Protein AF-A0A365N7U9-F1 (afdb_monomer_lite)

Secondary structure (DSSP, 8-state):
--EEEEE--GGGHHHHHHHHHHHH-S-HHHHHH-TT-S-S-TTHHHHHHHHHHHH-TTEEEEEEEETT-S-HHHHEEEEEEEEEESSPPPHHHH-PPP--STTS-HHHHIIIIIHHHHHHHHHHTT--EEEEEEEEE-GGGTTSSHHHHHHHHHHHHHHHHT--EEEEPPTTTHHHHGGGT-EEEEEEEE--GGGTS-S-EEEEEEEE-TT-----TTHHHHHHHHHHTSS---------PPPPPPP---BTTTTB----------------------------------------------PPPPEES-TTS-EEPP----------PPP------------------------PPPPPPPPP-------------HHHHHHHHHHHHHHHHT-SEEE-TTS--S---HHHHGGGGG--------TT-----PPP-EEEE--S---SS--GGGTT-TTEEEEE--SS--S---GGGGG-TT--EEE--SS--S---GGGGGGGSTT----EEE---

Structure (mmCIF, N/CA/C/O backbone):
data_AF-A0A365N7U9-F1
#
_entry.id   AF-A0A365N7U9-F1
#
loop_
_atom_site.group_PDB
_atom_site.id
_atom_site.type_symbol
_atom_site.label_atom_id
_atom_site.label_alt_id
_atom_site.label_comp_id
_atom_site.label_asym_id
_atom_site.label_entity_id
_atom_site.label_seq_id
_atom_site.pdbx_PDB_ins_code
_atom_site.Cartn_x
_atom_site.Cartn_y
_atom_site.Cartn_z
_atom_site.occupancy
_atom_site.B_iso_or_equiv
_atom_site.auth_seq_id
_atom_site.auth_comp_id
_atom_site.auth_asym_id
_atom_site.auth_atom_id
_atom_site.pdbx_PDB_model_num
ATOM 1 N N . MET A 1 1 ? -5.888 -4.315 36.921 1.00 62.84 1 MET A N 1
ATOM 2 C CA . MET A 1 1 ? -4.870 -3.804 35.975 1.00 62.84 1 MET A CA 1
ATOM 3 C C . MET A 1 1 ? -4.973 -2.288 35.955 1.00 62.84 1 MET A C 1
ATOM 5 O O . MET A 1 1 ? -6.101 -1.811 35.970 1.00 62.84 1 MET A O 1
ATOM 9 N N . PRO A 1 2 ? -3.851 -1.559 35.896 1.00 85.69 2 PRO A N 1
ATOM 10 C CA . PRO A 1 2 ? -3.797 -0.090 35.976 1.00 85.69 2 PRO A CA 1
ATOM 11 C C . PRO A 1 2 ? -4.226 0.639 34.691 1.00 85.69 2 PRO A C 1
ATOM 13 O O . PRO A 1 2 ? -4.008 1.836 34.539 1.00 85.69 2 PRO A O 1
ATOM 16 N N . LEU A 1 3 ? -4.815 -0.073 33.727 1.00 94.38 3 LEU A N 1
ATOM 17 C CA . LEU A 1 3 ? -5.149 0.496 32.426 1.00 94.38 3 LEU A CA 1
ATOM 18 C C . LEU A 1 3 ? -6.578 1.030 32.421 1.00 94.38 3 LEU A C 1
ATOM 20 O O . LEU A 1 3 ? -7.517 0.277 32.686 1.00 94.38 3 LEU A O 1
ATOM 24 N N . LYS A 1 4 ? -6.746 2.306 32.067 1.00 94.38 4 LYS A N 1
ATOM 25 C CA . LYS A 1 4 ? -8.056 2.956 31.916 1.00 94.38 4 LYS A CA 1
ATOM 26 C C . LYS A 1 4 ? -8.214 3.497 30.500 1.00 94.38 4 LYS A C 1
ATOM 28 O O . LYS A 1 4 ? -7.313 4.158 29.991 1.00 94.38 4 LYS A O 1
ATOM 33 N N . VAL A 1 5 ? -9.363 3.228 29.881 1.00 95.88 5 VAL A N 1
ATOM 34 C CA . VAL A 1 5 ? -9.762 3.863 28.616 1.00 95.88 5 VAL A CA 1
ATOM 35 C C . VAL A 1 5 ? -10.412 5.200 28.940 1.00 95.88 5 VAL A C 1
ATOM 37 O O . VAL A 1 5 ? -11.288 5.257 29.800 1.00 95.88 5 VAL A O 1
ATOM 40 N N . LEU A 1 6 ? -10.000 6.255 28.248 1.00 95.94 6 LEU A N 1
ATOM 41 C CA . LEU A 1 6 ? -10.576 7.592 28.352 1.00 95.94 6 LEU A CA 1
ATOM 42 C C . LEU A 1 6 ? -10.805 8.167 26.945 1.00 95.94 6 LEU A C 1
ATOM 44 O O . LEU A 1 6 ? -10.080 7.797 26.015 1.00 95.94 6 LEU A O 1
ATOM 48 N N . PRO A 1 7 ? -11.767 9.088 26.758 1.00 95.94 7 PRO A N 1
ATOM 49 C CA . PRO A 1 7 ? -11.781 9.925 25.565 1.00 95.94 7 PRO A CA 1
ATOM 50 C C . PRO A 1 7 ? -10.481 10.741 25.503 1.00 95.94 7 PRO A C 1
ATOM 52 O O . PRO A 1 7 ? -9.960 11.174 26.534 1.00 95.94 7 PRO A O 1
ATOM 55 N N . ALA A 1 8 ? -9.955 10.937 24.296 1.00 95.56 8 ALA A N 1
ATOM 56 C CA . ALA A 1 8 ? -8.781 11.773 24.068 1.00 95.56 8 ALA A CA 1
ATOM 57 C C . ALA A 1 8 ? -9.176 13.130 23.466 1.00 95.56 8 ALA A C 1
ATOM 59 O O . ALA A 1 8 ? -10.144 13.246 22.707 1.00 95.56 8 ALA A O 1
ATOM 60 N N . THR A 1 9 ? -8.420 14.160 23.824 1.00 94.50 9 THR A N 1
ATOM 61 C CA . THR A 1 9 ? -8.640 15.567 23.470 1.00 94.50 9 THR A CA 1
ATOM 62 C C . THR A 1 9 ? -7.535 16.078 22.549 1.00 94.50 9 THR A C 1
ATOM 64 O O . THR A 1 9 ? -6.542 15.400 22.302 1.00 94.50 9 THR A O 1
ATOM 67 N N . GLU A 1 10 ? -7.678 17.298 22.028 1.00 94.00 10 GLU A N 1
ATOM 68 C CA . GLU A 1 10 ? -6.654 17.910 21.164 1.00 94.00 10 GLU A CA 1
ATOM 69 C C . GLU A 1 10 ? -5.300 18.078 21.875 1.00 94.00 10 GLU A C 1
ATOM 71 O O . GLU A 1 10 ? -4.256 17.961 21.241 1.00 94.00 10 GLU A O 1
ATOM 76 N N . THR A 1 11 ? -5.303 18.253 23.201 1.00 92.88 11 THR A N 1
ATOM 77 C CA . THR A 1 11 ? -4.089 18.298 24.036 1.00 92.88 11 THR A CA 1
ATOM 78 C C . THR A 1 11 ? -3.294 16.989 24.016 1.00 92.88 11 THR A C 1
ATOM 80 O O . THR A 1 11 ? -2.074 17.017 24.154 1.00 92.88 11 THR A O 1
ATOM 83 N N . ASP A 1 12 ? -3.945 15.844 23.783 1.00 94.31 12 ASP A N 1
ATOM 84 C CA . ASP A 1 12 ? -3.272 14.543 23.682 1.00 94.31 12 ASP A CA 1
ATOM 85 C C . ASP A 1 12 ? -2.528 14.359 22.347 1.00 94.31 12 ASP A C 1
ATOM 87 O O . ASP A 1 12 ? -1.744 13.418 22.210 1.00 94.31 12 ASP A O 1
ATOM 91 N N . ALA A 1 13 ? -2.745 15.232 21.353 1.00 93.06 13 ALA A N 1
ATOM 92 C CA . ALA A 1 13 ? -2.222 15.056 19.998 1.00 93.06 13 ALA A CA 1
ATOM 93 C C . ALA A 1 13 ? -0.684 14.995 19.949 1.00 93.06 13 ALA A C 1
ATOM 95 O O . ALA A 1 13 ? -0.134 14.164 19.227 1.00 93.06 13 ALA A O 1
ATOM 96 N N . HIS A 1 14 ? 0.023 15.794 20.758 1.00 91.75 14 HIS A N 1
ATOM 97 C CA . HIS A 1 14 ? 1.488 15.731 20.849 1.00 91.75 14 HIS A CA 1
ATOM 98 C C . HIS A 1 14 ? 1.975 14.353 21.320 1.00 91.75 14 HIS A C 1
ATOM 100 O O . HIS A 1 14 ? 2.850 13.750 20.696 1.00 91.75 14 HIS A O 1
ATOM 106 N N . ARG A 1 15 ? 1.367 13.810 22.385 1.00 93.19 15 ARG A N 1
ATOM 107 C CA . ARG A 1 15 ? 1.713 12.484 22.916 1.00 93.19 15 ARG A CA 1
ATOM 108 C C . ARG A 1 15 ? 1.260 11.362 21.977 1.00 93.19 15 ARG A C 1
ATOM 110 O O . ARG A 1 15 ? 1.969 10.366 21.845 1.00 93.19 15 ARG A O 1
ATOM 117 N N . ALA A 1 16 ? 0.146 11.534 21.264 1.00 93.38 16 ALA A N 1
ATOM 118 C CA . ALA A 1 16 ? -0.288 10.608 20.222 1.00 93.38 16 ALA A CA 1
ATOM 119 C C . ALA A 1 16 ? 0.753 10.516 19.096 1.00 93.38 16 ALA A C 1
ATOM 121 O O . ALA A 1 16 ? 1.175 9.413 18.764 1.00 93.38 16 ALA A O 1
ATOM 122 N N . VAL A 1 17 ? 1.239 11.648 18.575 1.00 90.62 17 VAL A N 1
ATOM 123 C CA . VAL A 1 17 ? 2.266 11.683 17.515 1.00 90.62 17 VAL A CA 1
ATOM 124 C C . VAL A 1 17 ? 3.624 11.161 18.004 1.00 90.62 17 VAL A C 1
ATOM 126 O O . VAL A 1 17 ? 4.322 10.478 17.251 1.00 90.62 17 VAL A O 1
ATOM 129 N N . ALA A 1 18 ? 3.985 11.391 19.270 1.00 90.00 18 ALA A N 1
ATOM 130 C CA . ALA A 1 18 ? 5.175 10.782 19.869 1.00 90.00 18 ALA A CA 1
ATOM 131 C C . ALA A 1 18 ? 5.085 9.242 19.875 1.00 90.00 18 ALA A C 1
ATOM 133 O O . ALA A 1 18 ? 6.011 8.568 19.420 1.00 90.00 18 ALA A O 1
ATOM 134 N N . ILE A 1 19 ? 3.943 8.679 20.294 1.00 92.19 19 ILE A N 1
ATOM 135 C CA . ILE A 1 19 ? 3.703 7.229 20.233 1.00 92.19 19 ILE A CA 1
ATOM 136 C C . ILE A 1 19 ? 3.635 6.742 18.777 1.00 92.19 19 ILE A C 1
ATOM 138 O O . ILE A 1 19 ? 4.214 5.702 18.483 1.00 92.19 19 ILE A O 1
ATOM 142 N N . GLU A 1 20 ? 2.976 7.471 17.863 1.00 89.94 20 GLU A N 1
ATOM 143 C CA . GLU A 1 20 ? 2.901 7.149 16.423 1.00 89.94 20 GLU A CA 1
ATOM 144 C C . GLU A 1 20 ? 4.315 6.947 15.850 1.00 89.94 20 GLU A C 1
ATOM 146 O O . GLU A 1 20 ? 4.600 5.935 15.207 1.00 89.94 20 GLU A O 1
ATOM 151 N N . THR A 1 21 ? 5.220 7.881 16.154 1.00 85.81 21 THR A N 1
ATOM 152 C CA . THR A 1 21 ? 6.605 7.892 15.665 1.00 85.81 21 THR A CA 1
ATOM 153 C C . THR A 1 21 ? 7.398 6.679 16.157 1.00 85.81 21 THR A C 1
ATOM 155 O O . THR A 1 21 ? 8.069 6.020 15.364 1.00 85.81 21 THR A O 1
ATOM 158 N N . VAL A 1 22 ? 7.294 6.335 17.446 1.00 88.06 22 VAL A N 1
ATOM 159 C CA . VAL A 1 22 ? 8.024 5.195 18.033 1.00 88.06 22 VAL A CA 1
ATOM 160 C C . VAL A 1 22 ? 7.383 3.849 17.664 1.00 88.06 22 VAL A C 1
ATOM 162 O O . VAL A 1 22 ? 8.0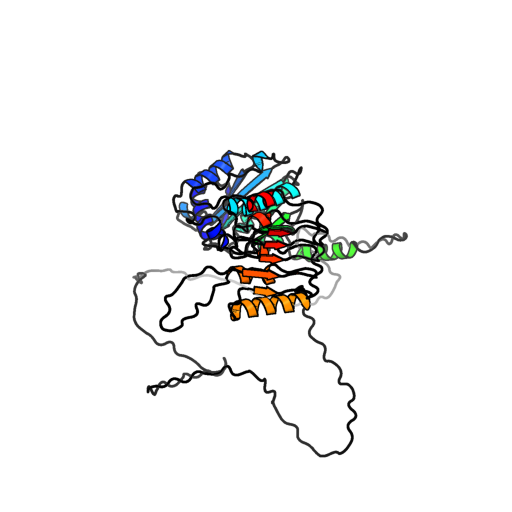93 2.864 17.475 1.00 88.06 22 VAL A O 1
ATOM 165 N N . ALA A 1 23 ? 6.054 3.787 17.535 1.00 86.06 23 ALA A N 1
ATOM 166 C CA . ALA A 1 23 ? 5.326 2.558 17.221 1.00 86.06 23 ALA A CA 1
ATOM 167 C C . ALA A 1 23 ? 5.467 2.126 15.753 1.00 86.06 23 ALA A C 1
ATOM 169 O O . ALA A 1 23 ? 5.515 0.924 15.490 1.00 86.06 23 ALA A O 1
ATOM 170 N N . TYR A 1 24 ? 5.537 3.073 14.810 1.00 80.56 24 TYR A N 1
ATOM 171 C CA . TYR A 1 24 ? 5.728 2.761 13.388 1.00 80.56 24 TYR A CA 1
ATOM 172 C C . TYR A 1 24 ? 7.197 2.794 12.943 1.00 80.56 24 TYR A C 1
ATOM 174 O O . TYR A 1 24 ? 7.557 2.031 12.047 1.00 80.56 24 TYR A O 1
ATOM 182 N N . GLY A 1 25 ? 8.044 3.594 13.604 1.00 70.50 25 GLY A N 1
ATOM 183 C CA . GLY A 1 25 ? 9.503 3.560 13.471 1.00 70.50 25 GLY A CA 1
ATOM 184 C C . GLY A 1 25 ? 10.050 3.791 12.050 1.00 70.50 25 GLY A C 1
ATOM 185 O O . GLY A 1 25 ? 9.318 4.177 11.133 1.00 70.50 25 GLY A O 1
ATOM 186 N N . PRO A 1 26 ? 11.357 3.556 11.834 1.00 74.00 26 PRO A N 1
ATOM 187 C CA . PRO A 1 26 ? 11.919 3.499 10.493 1.00 74.00 26 PRO A CA 1
ATOM 188 C C . PRO A 1 26 ? 11.414 2.234 9.785 1.00 74.00 26 PRO A C 1
ATOM 190 O O . PRO A 1 26 ? 11.695 1.111 10.206 1.00 74.00 26 PRO A O 1
ATOM 193 N N . SER A 1 27 ? 10.686 2.414 8.685 1.00 81.69 27 SER A N 1
ATOM 194 C CA . SER A 1 27 ? 10.253 1.326 7.803 1.00 81.69 27 SER A CA 1
ATOM 195 C C . SER A 1 27 ? 10.656 1.628 6.356 1.00 81.69 27 SER A C 1
ATOM 197 O O . SER A 1 27 ? 10.670 2.801 5.980 1.00 81.69 27 SER A O 1
ATOM 199 N N . PRO A 1 28 ? 10.947 0.613 5.515 1.00 83.75 28 PRO A N 1
ATOM 200 C CA . PRO A 1 28 ? 11.295 0.836 4.106 1.00 83.75 28 PRO A CA 1
ATOM 201 C C . PRO A 1 28 ? 10.212 1.604 3.336 1.00 83.75 28 PRO A C 1
ATOM 203 O O . PRO A 1 28 ? 10.518 2.443 2.499 1.00 83.75 28 PRO A O 1
ATOM 206 N N . VAL A 1 29 ? 8.942 1.366 3.679 1.00 85.94 29 VAL A N 1
ATOM 207 C CA . VAL A 1 29 ? 7.796 2.108 3.135 1.00 85.94 29 VAL A CA 1
ATOM 208 C C . VAL A 1 29 ? 7.794 3.550 3.640 1.00 85.94 29 VAL A C 1
ATOM 210 O O . VAL A 1 29 ? 7.707 4.478 2.846 1.00 85.94 29 VAL A O 1
ATOM 213 N N . GLY A 1 30 ? 7.962 3.765 4.950 1.00 84.50 30 GLY A N 1
ATOM 214 C CA . GLY A 1 30 ? 8.031 5.107 5.533 1.00 84.50 30 GLY A CA 1
ATOM 215 C C . GLY A 1 30 ? 9.171 5.963 4.974 1.00 84.50 30 GLY A C 1
ATOM 216 O O . GLY A 1 30 ? 8.988 7.167 4.831 1.00 84.50 30 GLY A O 1
ATOM 217 N N . ALA A 1 31 ? 10.302 5.353 4.606 1.00 85.94 31 ALA A N 1
ATOM 218 C CA . ALA A 1 31 ? 11.420 6.033 3.953 1.00 85.94 31 ALA A CA 1
ATOM 219 C C . ALA A 1 31 ? 11.100 6.484 2.515 1.00 85.94 31 ALA A C 1
ATOM 221 O O . ALA A 1 31 ? 11.589 7.524 2.092 1.00 85.94 31 ALA A O 1
ATOM 222 N N . VAL A 1 32 ? 10.254 5.754 1.778 1.00 87.50 32 VAL A N 1
ATOM 223 C CA . VAL A 1 32 ? 9.786 6.185 0.447 1.00 87.50 32 VAL A CA 1
ATOM 224 C C . VAL A 1 32 ? 8.689 7.241 0.541 1.00 87.50 32 VAL A C 1
ATOM 226 O O . VAL A 1 32 ? 8.710 8.212 -0.211 1.00 87.50 32 VAL A O 1
ATOM 229 N N . LEU A 1 33 ? 7.734 7.062 1.457 1.00 85.75 33 LEU A N 1
ATOM 230 C CA . LEU A 1 33 ? 6.630 8.004 1.656 1.00 85.75 33 LEU A CA 1
ATOM 231 C C . LEU A 1 33 ? 7.129 9.348 2.209 1.00 85.75 33 LEU A C 1
ATOM 233 O O . LEU A 1 33 ? 6.637 10.400 1.810 1.00 85.75 33 LEU A O 1
ATOM 237 N N . PHE A 1 34 ? 8.116 9.317 3.109 1.00 84.31 34 PHE A N 1
ATOM 238 C CA . PHE A 1 34 ? 8.644 10.483 3.821 1.00 84.31 34 PHE A CA 1
ATOM 239 C C . PHE A 1 34 ? 10.190 10.494 3.791 1.00 84.31 34 PHE A C 1
ATOM 241 O O . PHE A 1 34 ? 10.823 10.271 4.828 1.00 84.31 34 PHE A O 1
ATOM 248 N N . PRO A 1 35 ? 10.827 10.729 2.624 1.00 73.94 35 PRO A N 1
ATOM 249 C CA . PRO A 1 35 ? 12.280 10.589 2.442 1.00 73.94 35 PRO A CA 1
ATOM 250 C C . PRO A 1 35 ? 13.128 11.594 3.231 1.00 73.94 35 PRO A C 1
ATOM 252 O O . PRO A 1 35 ? 14.260 11.283 3.587 1.00 73.94 35 PRO A O 1
ATOM 255 N N . GLY A 1 36 ? 12.580 12.761 3.592 1.00 65.69 36 GLY A N 1
ATOM 256 C CA . GLY A 1 36 ? 13.223 13.678 4.549 1.00 65.69 36 GLY A CA 1
ATOM 257 C C . GLY A 1 36 ? 13.165 13.197 6.008 1.00 65.69 36 GLY A C 1
ATOM 258 O O . GLY A 1 36 ? 13.556 13.925 6.919 1.00 65.69 36 GLY A O 1
ATOM 259 N N . GLY A 1 37 ? 12.618 12.003 6.246 1.00 61.16 37 GLY A N 1
ATOM 260 C CA . GLY A 1 37 ? 12.066 11.600 7.528 1.00 61.16 37 GLY A CA 1
ATOM 261 C C . GLY A 1 37 ? 10.772 12.355 7.848 1.00 61.16 37 GLY A C 1
ATOM 262 O O . GLY A 1 37 ? 10.425 13.373 7.244 1.00 61.16 37 GLY A O 1
ATOM 263 N N . ARG A 1 38 ? 10.063 11.885 8.876 1.00 55.84 38 ARG A N 1
ATOM 264 C CA . ARG A 1 38 ? 9.066 12.709 9.570 1.00 55.84 38 ARG A CA 1
ATOM 265 C C . ARG A 1 38 ? 9.857 13.619 10.509 1.00 55.84 38 ARG A C 1
ATOM 267 O O . ARG A 1 38 ? 10.074 13.263 11.664 1.00 55.84 38 ARG A O 1
ATOM 274 N N . THR A 1 39 ? 10.409 14.703 9.955 1.00 46.12 39 THR A N 1
ATOM 275 C CA . THR A 1 39 ? 11.274 15.646 10.679 1.00 46.12 39 THR A CA 1
ATOM 276 C C . THR A 1 39 ? 10.607 16.091 11.976 1.00 46.12 39 THR A C 1
ATOM 278 O O . THR A 1 39 ? 9.393 16.279 12.036 1.00 46.12 39 THR A O 1
ATOM 281 N N . SER A 1 40 ? 11.399 16.268 13.036 1.00 43.09 40 SER A N 1
ATOM 282 C CA . SER A 1 40 ? 10.899 16.591 14.377 1.00 43.09 40 SER A CA 1
ATOM 283 C C . SER A 1 40 ? 10.410 18.039 14.532 1.00 43.09 40 SER A C 1
ATOM 285 O O . SER A 1 40 ? 10.386 18.562 15.645 1.00 43.09 40 SER A O 1
ATOM 287 N N . GLU A 1 41 ? 9.979 18.681 13.444 1.00 43.66 41 GLU A N 1
ATOM 288 C CA . GLU A 1 41 ? 9.047 19.801 13.520 1.00 43.66 41 GLU A CA 1
ATOM 289 C C . GLU A 1 41 ? 7.673 19.237 13.890 1.00 43.66 41 GLU A C 1
ATOM 291 O O . GLU A 1 41 ? 6.794 18.990 13.063 1.00 43.66 41 GLU A O 1
ATOM 296 N N . SER A 1 42 ? 7.517 19.019 15.195 1.00 47.53 42 SER A N 1
ATOM 297 C CA . SER A 1 42 ? 6.362 18.455 15.900 1.00 47.53 42 SER A CA 1
ATOM 298 C C . SER A 1 42 ? 5.056 19.256 15.755 1.00 47.53 42 SER A C 1
ATOM 300 O O . SER A 1 42 ? 4.080 18.973 16.448 1.00 47.53 42 SER A O 1
ATOM 302 N N . SER A 1 43 ? 5.022 20.235 14.850 1.00 56.31 43 SER A N 1
ATOM 303 C CA . SER A 1 43 ? 3.887 21.088 14.514 1.00 56.31 43 SER A CA 1
ATOM 304 C C . SER A 1 43 ? 2.993 20.469 13.435 1.00 56.31 43 SER A C 1
ATOM 306 O O . SER A 1 43 ? 1.799 20.310 13.671 1.00 56.31 43 SER A O 1
ATOM 308 N N . THR A 1 44 ? 3.539 20.078 12.277 1.00 72.44 44 THR A N 1
ATOM 309 C CA . THR A 1 44 ? 2.742 19.716 11.083 1.00 72.44 44 THR A CA 1
ATOM 310 C C . THR A 1 44 ? 1.810 18.535 11.336 1.00 72.44 44 THR A C 1
ATOM 312 O O . THR A 1 44 ? 0.593 18.684 11.277 1.00 72.44 44 THR A O 1
ATOM 315 N N . ARG A 1 45 ? 2.352 17.381 11.741 1.00 81.88 45 ARG A N 1
ATOM 316 C CA . ARG A 1 45 ? 1.546 16.175 11.980 1.00 81.88 45 ARG A CA 1
ATOM 317 C C . ARG A 1 45 ? 0.541 16.333 13.129 1.00 81.88 45 ARG A C 1
ATOM 319 O O . ARG A 1 45 ? -0.527 15.726 13.087 1.00 81.88 45 ARG A O 1
ATOM 326 N N . VAL A 1 46 ? 0.863 17.133 14.146 1.00 86.94 46 VAL A N 1
ATOM 327 C CA . VAL A 1 46 ? -0.062 17.445 15.250 1.00 86.94 46 VAL A CA 1
ATOM 328 C C . VAL A 1 46 ? -1.210 18.324 14.749 1.00 86.94 46 VAL A C 1
ATOM 330 O O . VAL A 1 46 ? -2.371 18.032 15.043 1.00 86.94 46 VAL A O 1
ATOM 333 N N . VAL A 1 47 ? -0.904 19.335 13.928 1.00 86.31 47 VAL A N 1
ATOM 334 C CA . VAL A 1 47 ? -1.898 20.167 13.238 1.00 86.31 47 VAL A CA 1
ATOM 335 C C . VAL A 1 47 ? -2.777 19.319 12.317 1.00 86.31 47 VAL A C 1
ATOM 337 O O . VAL A 1 47 ? -3.991 19.456 12.400 1.00 86.31 47 VAL A O 1
ATOM 340 N N . ASP A 1 48 ? -2.226 18.388 11.531 1.00 84.31 48 ASP A N 1
ATOM 341 C CA . ASP A 1 48 ? -3.010 17.483 10.672 1.00 84.31 48 ASP A CA 1
ATOM 342 C C . ASP A 1 48 ? -3.972 16.602 11.477 1.00 84.31 48 ASP A C 1
ATOM 344 O O . ASP A 1 48 ? -5.115 16.372 11.068 1.00 84.31 48 ASP A O 1
ATOM 348 N N . LEU A 1 49 ? -3.518 16.096 12.631 1.00 89.00 49 LEU A N 1
ATOM 349 C CA . LEU A 1 49 ? -4.333 15.282 13.530 1.00 89.00 49 LEU A CA 1
ATOM 350 C C . LEU A 1 49 ? -5.518 16.116 14.038 1.00 89.00 49 LEU A C 1
ATOM 352 O O . LEU A 1 49 ? -6.674 15.736 13.846 1.00 89.00 49 LEU A O 1
ATOM 356 N N . ILE A 1 50 ? -5.237 17.289 14.613 1.00 91.56 50 ILE A N 1
ATOM 357 C CA . ILE A 1 50 ? -6.245 18.220 15.142 1.00 91.56 50 ILE A CA 1
ATOM 358 C C . ILE A 1 50 ? -7.192 18.701 14.030 1.00 91.56 50 ILE A C 1
ATOM 360 O O . ILE A 1 50 ? -8.405 18.712 14.225 1.00 91.56 50 ILE A O 1
ATOM 364 N N . ALA A 1 51 ? -6.679 19.021 12.842 1.00 89.06 51 ALA A N 1
ATOM 365 C CA . ALA A 1 51 ? -7.481 19.407 11.684 1.00 89.06 51 ALA A CA 1
ATOM 366 C C . ALA A 1 51 ? -8.426 18.278 11.250 1.00 89.06 51 ALA A C 1
ATOM 368 O O . ALA A 1 51 ? -9.609 18.528 11.037 1.00 89.06 51 ALA A O 1
ATOM 369 N N . SER A 1 52 ? -7.950 17.029 11.213 1.00 87.94 52 SER A N 1
ATOM 370 C CA . SER A 1 52 ? -8.787 15.855 10.917 1.00 87.94 52 SER A CA 1
ATOM 371 C C . SER A 1 52 ? -9.900 15.663 11.956 1.00 87.94 52 SER A C 1
ATOM 373 O O . SER A 1 52 ? -11.024 15.314 11.603 1.00 87.94 52 SER A O 1
ATOM 375 N N . ARG A 1 53 ? -9.617 15.945 13.236 1.00 90.94 53 ARG A N 1
ATOM 376 C CA . ARG A 1 53 ? -10.612 15.932 14.321 1.00 90.94 53 ARG A CA 1
ATOM 377 C C . ARG A 1 53 ? -11.643 17.054 14.214 1.00 90.94 53 ARG A C 1
ATOM 379 O O . ARG A 1 53 ? -12.805 16.828 14.528 1.00 90.94 53 ARG A O 1
ATOM 386 N N . ARG A 1 54 ? -11.229 18.252 13.801 1.00 92.50 54 ARG A N 1
ATOM 387 C CA . ARG A 1 54 ? -12.120 19.411 13.636 1.00 92.50 54 ARG A CA 1
ATOM 388 C C . ARG A 1 54 ? -12.931 19.362 12.340 1.00 92.50 54 ARG A C 1
ATOM 390 O O . ARG A 1 54 ? -14.006 19.947 12.297 1.00 92.50 54 ARG A O 1
ATOM 397 N N . LYS A 1 55 ? -12.430 18.675 11.305 1.00 90.31 55 LYS A N 1
ATOM 398 C CA . LYS A 1 55 ? -13.085 18.542 9.995 1.00 90.31 55 LYS A CA 1
ATOM 399 C C . LYS A 1 55 ? -14.383 17.734 10.062 1.00 90.31 55 LYS A C 1
ATOM 401 O O . LYS A 1 55 ? -15.338 18.094 9.384 1.00 90.31 55 LYS A O 1
ATOM 406 N N . ASP A 1 56 ? -14.413 16.648 10.835 1.00 90.94 56 ASP A N 1
ATOM 407 C CA . ASP A 1 56 ? -15.563 15.740 10.885 1.00 90.94 56 ASP A CA 1
ATOM 408 C C . ASP A 1 56 ? -15.965 15.421 12.331 1.00 90.94 56 ASP A C 1
ATOM 410 O O . ASP A 1 56 ? -15.182 14.863 13.100 1.00 90.94 56 ASP A O 1
ATOM 414 N N . ALA A 1 57 ? -17.218 15.717 12.686 1.00 92.75 57 ALA A N 1
ATOM 415 C CA . ALA A 1 57 ? -17.797 15.397 13.991 1.00 92.75 57 ALA A CA 1
ATOM 416 C C . ALA A 1 57 ? -17.872 13.879 14.267 1.00 92.75 57 ALA A C 1
ATOM 418 O O . ALA A 1 57 ? -17.927 13.463 15.427 1.00 92.75 57 ALA A O 1
ATOM 419 N N . ALA A 1 58 ? -17.821 13.042 13.224 1.00 94.69 58 ALA A N 1
ATOM 420 C CA . ALA A 1 58 ? -17.683 11.594 13.351 1.00 94.69 58 ALA A CA 1
ATOM 421 C C . ALA A 1 58 ? -16.317 11.167 13.923 1.00 94.69 58 ALA A C 1
ATOM 423 O O . ALA A 1 58 ? -16.193 10.042 14.414 1.00 94.69 58 ALA A O 1
ATOM 424 N N . CYS A 1 59 ? -15.296 12.033 13.880 1.00 95.50 59 CYS A N 1
ATOM 425 C CA . CYS A 1 59 ? -13.949 11.740 14.362 1.00 95.50 59 CYS A CA 1
ATOM 426 C C . CYS A 1 59 ? -13.902 11.718 15.901 1.00 95.50 59 CYS A C 1
ATOM 428 O O . CYS A 1 59 ? -13.939 12.751 16.581 1.00 95.50 59 CYS A O 1
ATOM 430 N N . ARG A 1 60 ? -13.780 10.523 16.484 1.00 95.81 60 ARG A N 1
ATOM 431 C CA . ARG A 1 60 ? -13.671 10.302 17.932 1.00 95.81 60 ARG A CA 1
ATOM 432 C C . ARG A 1 60 ? -12.317 9.700 18.279 1.00 95.81 60 ARG A C 1
ATOM 434 O O . ARG A 1 60 ? -11.860 8.748 17.650 1.00 95.81 60 ARG A O 1
ATOM 441 N N . TRP A 1 61 ? -11.669 10.263 19.292 1.00 97.44 61 TRP A N 1
ATOM 442 C CA . TRP A 1 61 ? -10.380 9.779 19.775 1.00 97.44 61 TRP A CA 1
ATOM 443 C C . TRP A 1 61 ? -10.535 9.101 21.129 1.00 97.44 61 TRP A C 1
ATOM 445 O O . TRP A 1 61 ? -11.270 9.579 21.996 1.00 97.44 61 TRP A O 1
ATOM 455 N N . ALA A 1 62 ? -9.800 8.012 21.322 1.00 97.50 62 ALA A N 1
ATOM 456 C CA . ALA A 1 62 ? -9.718 7.304 22.590 1.00 97.50 62 ALA A CA 1
ATOM 457 C C . ALA A 1 62 ? -8.253 7.057 22.952 1.00 97.50 62 ALA A C 1
ATOM 459 O O . ALA A 1 62 ? -7.425 6.774 22.083 1.00 97.50 62 ALA A O 1
ATOM 460 N N . LYS A 1 63 ? -7.944 7.132 24.246 1.00 97.25 63 LYS A N 1
ATOM 461 C CA . LYS A 1 63 ? -6.629 6.826 24.808 1.00 97.25 63 LYS A CA 1
ATOM 462 C C . LYS A 1 63 ? -6.718 5.746 25.870 1.00 97.25 63 LYS A C 1
ATOM 464 O O . LYS A 1 63 ? -7.742 5.600 26.536 1.00 97.25 63 LYS A O 1
ATOM 469 N N . VAL A 1 64 ? -5.625 5.011 26.046 1.00 97.56 64 VAL A N 1
ATOM 470 C CA . VAL A 1 64 ? -5.393 4.218 27.257 1.00 97.56 64 VAL A CA 1
ATOM 471 C C . VAL A 1 64 ? -4.306 4.900 28.061 1.00 97.56 64 VAL A C 1
ATOM 473 O O . VAL A 1 64 ? -3.198 5.105 27.554 1.00 97.56 64 VAL A O 1
ATOM 476 N N . ILE A 1 65 ? -4.640 5.210 29.310 1.00 96.06 65 ILE A N 1
ATOM 477 C CA . ILE A 1 65 ? -3.667 5.623 30.314 1.00 96.06 65 ILE A CA 1
ATOM 478 C C . ILE A 1 65 ? -3.267 4.442 31.197 1.00 96.06 65 ILE A C 1
ATOM 480 O O . ILE A 1 65 ? -4.064 3.528 31.427 1.00 96.06 65 ILE A O 1
ATOM 484 N N . ASP A 1 66 ? -2.038 4.486 31.692 1.00 94.31 66 ASP A N 1
ATOM 485 C CA . ASP A 1 66 ? -1.479 3.576 32.684 1.00 94.31 66 ASP A CA 1
ATOM 486 C C . ASP A 1 66 ? -1.328 4.321 34.016 1.00 94.31 66 ASP A C 1
ATOM 488 O O . ASP A 1 66 ? -0.485 5.205 34.139 1.00 94.31 66 ASP A O 1
ATOM 492 N N . THR A 1 67 ? -2.170 4.007 35.004 1.00 92.75 67 THR A N 1
ATOM 493 C CA . THR A 1 67 ? -2.226 4.757 36.274 1.00 92.75 67 THR A CA 1
ATOM 494 C C . THR A 1 67 ? -1.013 4.560 37.174 1.00 92.75 67 THR A C 1
ATOM 496 O O . THR A 1 67 ? -0.871 5.297 38.142 1.00 92.75 67 THR A O 1
ATOM 499 N N . ASP A 1 68 ? -0.162 3.581 36.865 1.00 90.81 68 ASP A N 1
ATOM 500 C CA . ASP A 1 68 ? 1.061 3.297 37.622 1.00 90.81 68 ASP A CA 1
ATOM 501 C C . ASP A 1 68 ? 2.252 4.152 37.132 1.00 90.81 68 ASP A C 1
ATOM 503 O O . ASP A 1 68 ? 3.346 4.071 37.685 1.00 90.81 68 ASP A O 1
ATOM 507 N N . ILE A 1 69 ? 2.061 4.979 36.093 1.00 88.81 69 ILE A N 1
ATOM 508 C CA . ILE A 1 69 ? 3.054 5.955 35.632 1.00 88.81 69 ILE A CA 1
ATOM 509 C C . ILE A 1 69 ? 2.841 7.272 36.389 1.00 88.81 69 ILE A C 1
ATOM 511 O O . ILE A 1 69 ? 1.827 7.946 36.215 1.00 88.81 69 ILE A O 1
ATOM 515 N N . GLU A 1 70 ? 3.818 7.665 37.205 1.00 83.62 70 GLU A N 1
ATOM 516 C CA . GLU A 1 70 ? 3.746 8.876 38.041 1.00 83.62 70 GLU A CA 1
ATOM 517 C C . GLU A 1 70 ? 3.699 10.180 37.226 1.00 83.62 70 GLU A C 1
ATOM 519 O O . GLU A 1 70 ? 3.042 11.143 37.616 1.00 83.62 70 GLU A O 1
ATOM 524 N N . LYS A 1 71 ? 4.376 10.216 36.072 1.00 85.12 71 LYS A N 1
ATOM 525 C CA . LYS A 1 71 ? 4.394 11.376 35.172 1.00 85.12 71 LYS A CA 1
ATOM 526 C C . LYS A 1 71 ? 3.144 11.403 34.297 1.00 85.12 71 LYS A C 1
ATOM 528 O O . LYS A 1 71 ? 3.030 10.605 33.371 1.00 85.12 71 LYS A O 1
ATOM 533 N N . GLU A 1 72 ? 2.252 12.362 34.534 1.00 79.44 72 GLU A N 1
ATOM 534 C CA . GLU A 1 72 ? 0.996 12.531 33.782 1.00 79.44 72 GLU A CA 1
ATOM 535 C C . GLU A 1 72 ? 1.209 12.615 32.255 1.00 79.44 72 GLU A C 1
ATOM 537 O O . GLU A 1 72 ? 0.511 11.952 31.491 1.00 79.44 72 GLU A O 1
ATOM 542 N N . GLU A 1 73 ? 2.248 13.326 31.806 1.00 78.19 73 GLU A N 1
ATOM 543 C CA . GLU A 1 73 ? 2.642 13.429 30.388 1.00 78.19 73 GLU A CA 1
ATOM 544 C C . GLU A 1 73 ? 3.015 12.077 29.748 1.00 78.19 73 GLU A C 1
ATOM 546 O O . GLU A 1 73 ? 2.873 11.887 28.535 1.00 78.19 73 GLU A O 1
ATOM 551 N N . ASP A 1 74 ? 3.484 11.125 30.562 1.00 84.31 74 ASP A N 1
ATOM 552 C CA . ASP A 1 74 ? 3.850 9.779 30.133 1.00 84.31 74 ASP A CA 1
ATOM 553 C C . ASP A 1 74 ? 2.710 8.756 30.275 1.00 84.31 74 ASP A C 1
ATOM 555 O O . ASP A 1 74 ? 2.778 7.691 29.653 1.00 84.31 74 ASP A O 1
ATOM 559 N N . GLN A 1 75 ? 1.652 9.068 31.038 1.00 91.75 75 GLN A N 1
ATOM 560 C CA . GLN A 1 75 ? 0.570 8.128 31.359 1.00 91.75 75 GLN A CA 1
ATOM 561 C C . GLN A 1 75 ? -0.161 7.597 30.129 1.00 91.75 75 GLN A C 1
ATOM 563 O O . GLN A 1 75 ? -0.593 6.445 30.144 1.00 91.75 75 GLN A O 1
ATOM 568 N N . MET A 1 76 ? -0.320 8.390 29.062 1.00 95.38 76 MET A N 1
ATOM 569 C CA . MET A 1 76 ? -0.894 7.873 27.818 1.00 95.38 76 MET A CA 1
ATOM 570 C C . MET A 1 76 ? 0.101 6.930 27.135 1.00 95.38 76 MET A C 1
ATOM 572 O O . MET A 1 76 ? 1.166 7.353 26.681 1.00 95.38 76 MET A O 1
ATOM 576 N N . ILE A 1 77 ? -0.303 5.660 27.019 1.00 95.50 77 ILE A N 1
ATOM 577 C CA . ILE A 1 77 ? 0.496 4.565 26.443 1.00 95.50 77 ILE A CA 1
ATOM 578 C C . ILE A 1 77 ? -0.082 4.012 25.134 1.00 95.50 77 ILE A C 1
ATOM 580 O O . ILE A 1 77 ? 0.594 3.267 24.423 1.00 95.50 77 ILE A O 1
ATOM 584 N N . ALA A 1 78 ? -1.331 4.340 24.798 1.00 96.62 78 ALA A N 1
ATOM 585 C CA . ALA A 1 78 ? -1.944 3.985 23.522 1.00 96.62 78 ALA A CA 1
ATOM 586 C C . ALA A 1 78 ? -3.014 4.997 23.111 1.00 96.62 78 ALA A C 1
ATOM 588 O O . ALA A 1 78 ? -3.660 5.608 23.963 1.00 96.62 78 ALA A O 1
ATOM 589 N N . PHE A 1 79 ? -3.228 5.113 21.804 1.00 97.75 79 PHE A N 1
ATOM 590 C CA . PHE A 1 79 ? -4.176 6.035 21.188 1.00 97.75 79 PHE A CA 1
ATOM 591 C C . PHE A 1 79 ? -4.860 5.374 19.985 1.00 97.75 79 PHE A C 1
ATOM 593 O O . PHE A 1 79 ? -4.244 4.582 19.262 1.00 97.75 79 PHE A O 1
ATOM 600 N N . ALA A 1 80 ? -6.135 5.705 19.776 1.00 97.81 80 ALA A N 1
ATOM 601 C CA . ALA A 1 80 ? -6.912 5.312 18.610 1.00 97.81 80 ALA A CA 1
ATOM 602 C C . ALA A 1 80 ? -7.726 6.486 18.047 1.00 97.81 80 ALA A C 1
ATOM 604 O O . ALA A 1 80 ? -8.341 7.244 18.801 1.00 97.81 80 ALA A O 1
ATOM 605 N N . MET A 1 81 ? -7.781 6.572 16.716 1.00 96.62 81 MET A N 1
ATOM 606 C CA . MET A 1 81 ? -8.645 7.487 15.969 1.00 96.62 81 MET A CA 1
ATOM 607 C C . MET A 1 81 ? -9.705 6.684 15.216 1.00 96.62 81 MET A C 1
ATOM 609 O O . MET A 1 81 ? -9.382 5.926 14.297 1.00 96.62 81 MET A O 1
ATOM 613 N N . TRP A 1 82 ? -10.962 6.902 15.590 1.00 97.38 82 TRP A N 1
ATOM 614 C CA . TRP A 1 82 ? -12.136 6.314 14.962 1.00 97.38 82 TRP A CA 1
ATOM 615 C C . TRP A 1 82 ? -12.938 7.377 14.210 1.00 97.38 82 TRP A C 1
ATOM 617 O O . TRP A 1 82 ? -13.069 8.500 14.691 1.00 97.38 82 TRP A O 1
ATOM 627 N N . TYR A 1 83 ? -13.537 7.002 13.085 1.00 96.75 83 TYR A N 1
ATOM 628 C CA . TYR A 1 83 ? -14.647 7.722 12.464 1.00 96.75 83 TYR A CA 1
ATOM 629 C C . TYR A 1 83 ? -15.910 6.888 12.656 1.00 96.75 83 TYR A C 1
ATOM 631 O O . TYR A 1 83 ? -15.907 5.691 12.377 1.00 96.75 83 TYR A O 1
ATOM 639 N N . ILE A 1 84 ? -16.969 7.490 13.189 1.00 96.44 84 ILE A N 1
ATOM 640 C CA . ILE A 1 84 ? -18.236 6.815 13.488 1.00 96.44 84 ILE A CA 1
ATOM 641 C C . ILE A 1 84 ? -19.336 7.510 12.689 1.00 96.44 84 ILE A C 1
ATOM 643 O O . ILE A 1 84 ? -19.863 8.541 13.108 1.00 96.44 84 ILE A O 1
ATOM 647 N N . TRP A 1 85 ? -19.640 6.962 11.513 1.00 96.06 85 TRP A N 1
ATOM 648 C CA . TRP A 1 85 ? -20.620 7.520 10.588 1.00 96.06 85 TRP A CA 1
ATOM 649 C C . TRP A 1 85 ? -21.953 6.769 10.711 1.00 96.06 85 TRP A C 1
ATOM 651 O O . TRP A 1 85 ? -22.089 5.639 10.241 1.00 96.06 85 TRP A O 1
ATOM 661 N N . GLU A 1 86 ? -22.938 7.402 11.360 1.00 94.25 86 GLU A N 1
ATOM 662 C CA . GLU A 1 86 ? -24.297 6.854 11.547 1.00 94.25 86 GLU A CA 1
ATOM 663 C C . GLU A 1 86 ? -25.126 6.867 10.244 1.00 94.25 86 GLU A C 1
ATOM 665 O O . GLU A 1 86 ? -26.042 6.065 10.071 1.00 94.25 86 GLU A O 1
ATOM 670 N N . THR A 1 87 ? -24.761 7.729 9.291 1.00 93.50 87 THR A N 1
ATOM 671 C CA . THR A 1 87 ? -25.244 7.744 7.899 1.00 93.50 87 THR A CA 1
ATOM 672 C C . THR A 1 87 ? -24.090 7.439 6.942 1.00 93.50 87 THR A C 1
ATOM 674 O O . THR A 1 87 ? -22.935 7.579 7.341 1.00 93.50 87 THR A O 1
ATOM 677 N N . PRO A 1 88 ? -24.343 7.058 5.675 1.00 93.25 88 PRO A N 1
ATOM 678 C CA . PRO A 1 88 ? -23.280 6.958 4.682 1.00 93.25 88 PRO A CA 1
ATOM 679 C C . PRO A 1 88 ? -22.497 8.284 4.579 1.00 93.25 88 PRO A C 1
ATOM 681 O O . PRO A 1 88 ? -23.121 9.321 4.343 1.00 93.25 88 PRO A O 1
ATOM 684 N N . PRO A 1 89 ? -21.170 8.278 4.791 1.00 92.19 89 PRO A N 1
ATOM 685 C CA . PRO A 1 89 ? -20.332 9.475 4.690 1.00 92.19 89 PRO A CA 1
ATOM 686 C C . PRO A 1 89 ? -20.267 10.043 3.266 1.00 92.19 89 PRO A C 1
ATOM 688 O O . PRO A 1 89 ? -20.403 9.316 2.279 1.00 92.19 89 PRO A O 1
ATOM 691 N N . THR A 1 90 ? -20.030 11.351 3.163 1.00 88.56 90 THR A N 1
ATOM 692 C CA . THR A 1 90 ? -19.841 12.051 1.883 1.00 88.56 90 THR A CA 1
ATOM 693 C C . THR A 1 90 ? -18.424 11.870 1.327 1.00 88.56 90 THR A C 1
ATOM 695 O O . THR A 1 90 ? -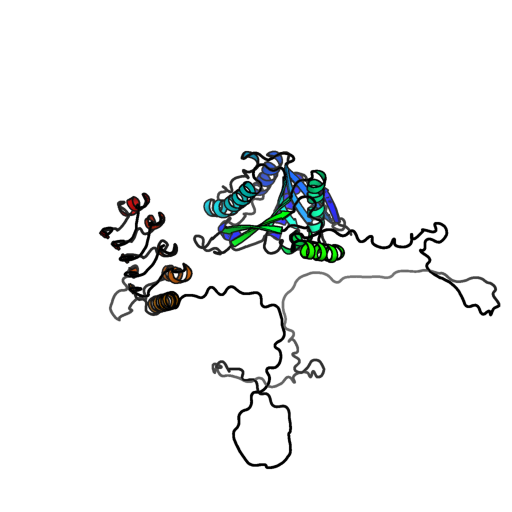17.487 11.518 2.046 1.00 88.56 90 THR A O 1
ATOM 698 N N . GLU A 1 91 ? -18.232 12.175 0.039 1.00 83.19 91 GLU A N 1
ATOM 699 C CA . GLU A 1 91 ? -16.904 12.170 -0.597 1.00 83.19 91 GLU A CA 1
ATOM 700 C C . GLU A 1 91 ? -15.923 13.132 0.107 1.00 83.19 91 GLU A C 1
ATOM 702 O O . GLU A 1 91 ? -14.748 12.812 0.291 1.00 83.19 91 GLU A O 1
ATOM 707 N N . GLU A 1 92 ? -16.411 14.267 0.619 1.00 82.31 92 GLU A N 1
ATOM 708 C CA . GLU A 1 92 ? -15.605 15.206 1.407 1.00 82.31 92 GLU A CA 1
ATOM 709 C C . GLU A 1 92 ? -15.143 14.622 2.751 1.00 82.31 92 GLU A C 1
ATOM 711 O O . GLU A 1 92 ? -14.016 14.894 3.169 1.00 82.31 92 GLU A O 1
ATOM 716 N N . GLN A 1 93 ? -15.968 13.803 3.416 1.00 83.25 93 GLN A N 1
ATOM 717 C CA . GLN A 1 93 ? -15.597 13.085 4.648 1.00 83.25 93 GLN A CA 1
ATOM 718 C C . GLN A 1 93 ? -14.621 11.929 4.379 1.00 83.25 93 GLN A C 1
ATOM 720 O O . GLN A 1 93 ? -13.887 11.511 5.274 1.00 83.25 93 GLN A O 1
ATOM 725 N N . HIS A 1 94 ? -14.580 11.419 3.147 1.00 81.69 94 HIS A N 1
ATOM 726 C CA . HIS A 1 94 ? -13.596 10.432 2.703 1.00 81.69 94 HIS A CA 1
ATOM 727 C C . HIS A 1 94 ? -12.246 11.030 2.313 1.00 81.69 94 HIS A C 1
ATOM 729 O O . HIS A 1 94 ? -11.227 10.352 2.441 1.00 81.69 94 HIS A O 1
ATOM 735 N N . SER A 1 95 ? -12.219 12.294 1.892 1.00 72.50 95 SER A N 1
ATOM 736 C CA . SER A 1 95 ? -10.981 13.028 1.649 1.00 72.50 95 SER A CA 1
ATOM 737 C C . SER A 1 95 ? -10.240 13.299 2.966 1.00 72.50 95 SER A C 1
ATOM 739 O O . SER A 1 95 ? -10.603 14.190 3.740 1.00 72.50 95 SER A O 1
ATOM 741 N N . PHE A 1 96 ? -9.168 12.554 3.229 1.00 68.25 96 PHE A N 1
ATOM 742 C CA . PHE A 1 96 ? -8.200 12.915 4.268 1.00 68.25 96 PHE A CA 1
ATOM 743 C C . PHE A 1 96 ? -7.232 13.997 3.759 1.00 68.25 96 PHE A C 1
ATOM 745 O O . PHE A 1 96 ? -7.116 14.180 2.544 1.00 68.25 96 PHE A O 1
ATOM 752 N N . PRO A 1 97 ? -6.553 14.748 4.652 1.00 61.47 97 PRO A N 1
ATOM 753 C CA . PRO A 1 97 ? -5.584 15.757 4.236 1.00 61.47 97 PRO A CA 1
ATOM 754 C C . PRO A 1 97 ? -4.557 15.160 3.274 1.00 61.47 97 PRO A C 1
ATOM 756 O O . PRO A 1 97 ? -3.902 14.170 3.600 1.00 61.47 97 PRO A O 1
ATOM 759 N N . SER A 1 98 ? -4.423 15.754 2.085 1.00 55.56 98 SER A N 1
ATOM 760 C CA . SER A 1 98 ? -3.441 15.297 1.104 1.00 55.56 98 SER A CA 1
ATOM 761 C C . SER A 1 98 ? -2.050 15.384 1.717 1.00 55.56 98 SER A C 1
ATOM 763 O O . SER A 1 98 ? -1.666 16.460 2.183 1.00 55.56 98 SER A O 1
ATOM 765 N N . TYR A 1 99 ? -1.288 14.295 1.667 1.00 62.69 99 TYR A N 1
ATOM 766 C CA . TYR A 1 99 ? 0.110 14.260 2.083 1.00 62.69 99 TYR A CA 1
ATOM 767 C C . TYR A 1 99 ? 0.942 15.120 1.113 1.00 62.69 99 TYR A C 1
ATOM 769 O O . TYR A 1 99 ? 1.513 14.639 0.143 1.00 62.69 99 TYR A O 1
ATOM 777 N N . ARG A 1 100 ? 0.939 16.435 1.334 1.00 52.59 100 ARG A N 1
ATOM 778 C CA . ARG A 1 100 ? 1.619 17.446 0.514 1.00 52.59 100 ARG A CA 1
ATOM 779 C C . ARG A 1 100 ? 2.403 18.393 1.414 1.00 52.59 100 ARG A C 1
ATOM 781 O O . ARG A 1 100 ? 2.138 19.587 1.484 1.00 52.59 100 ARG A O 1
ATOM 788 N N . GLY A 1 101 ? 3.357 17.809 2.134 1.00 59.69 101 GLY A N 1
ATOM 789 C CA . GLY A 1 101 ? 4.414 18.538 2.832 1.00 59.69 101 GLY A CA 1
ATOM 790 C C . GLY A 1 101 ? 5.716 18.512 2.018 1.00 59.69 101 GLY A C 1
ATOM 791 O O . GLY A 1 101 ? 5.893 17.581 1.232 1.00 59.69 101 GLY A O 1
ATOM 792 N N . PRO A 1 102 ? 6.657 19.452 2.236 1.00 56.94 102 PRO A N 1
ATOM 793 C CA . PRO A 1 102 ? 7.939 19.509 1.514 1.00 56.94 102 PRO A CA 1
ATOM 794 C C . PRO A 1 102 ? 8.814 18.246 1.621 1.00 56.94 102 PRO A C 1
ATOM 796 O O . PRO A 1 102 ? 9.790 18.115 0.890 1.00 56.94 102 PRO A O 1
ATOM 799 N N . SER A 1 103 ? 8.486 17.334 2.543 1.00 65.06 103 SER A N 1
ATOM 800 C CA . SER A 1 103 ? 9.209 16.093 2.833 1.00 65.06 103 SER A CA 1
ATOM 801 C C . SER A 1 103 ? 8.417 14.795 2.574 1.00 65.06 103 SER A C 1
ATOM 803 O O . SER A 1 103 ? 8.962 13.727 2.854 1.00 65.06 103 SER A O 1
ATOM 805 N N . CYS A 1 104 ? 7.178 14.841 2.046 1.00 76.88 104 CYS A N 1
ATOM 806 C CA . CYS A 1 104 ? 6.486 13.644 1.519 1.00 76.88 104 CYS A CA 1
ATOM 807 C C . CYS A 1 104 ? 6.693 13.527 0.009 1.00 76.88 104 CYS A C 1
ATOM 809 O O . CYS A 1 104 ? 6.615 14.505 -0.734 1.00 76.88 104 CYS A O 1
ATOM 811 N N . ASN A 1 105 ? 6.880 12.292 -0.440 1.00 85.75 105 ASN A N 1
ATOM 812 C CA . ASN A 1 105 ? 6.774 11.913 -1.837 1.00 85.75 105 ASN A CA 1
ATOM 813 C C . ASN A 1 105 ? 5.288 11.815 -2.215 1.00 85.75 105 ASN A C 1
ATOM 815 O O . ASN A 1 105 ? 4.661 10.783 -1.985 1.00 85.75 105 ASN A O 1
ATOM 819 N N . ALA A 1 106 ? 4.712 12.897 -2.748 1.00 84.19 106 ALA A N 1
ATOM 820 C CA . ALA A 1 106 ? 3.268 13.002 -2.978 1.00 84.19 106 ALA A CA 1
ATOM 821 C C . ALA A 1 106 ? 2.698 11.866 -3.850 1.00 84.19 106 ALA A C 1
ATOM 823 O O . ALA A 1 106 ? 1.603 11.388 -3.569 1.00 84.19 106 ALA A O 1
ATOM 824 N N . GLU A 1 107 ? 3.443 11.394 -4.853 1.00 88.12 107 GLU A N 1
ATOM 825 C CA . GLU A 1 107 ? 3.028 10.290 -5.730 1.00 88.12 107 GLU A CA 1
ATOM 826 C C . GLU A 1 107 ? 2.985 8.952 -4.986 1.00 88.12 107 GLU A C 1
ATOM 828 O O . GLU A 1 107 ? 1.986 8.238 -5.056 1.00 88.12 107 GLU A O 1
ATOM 833 N N . ALA A 1 108 ? 4.026 8.631 -4.210 1.00 88.25 108 ALA A N 1
ATOM 834 C CA . ALA A 1 108 ? 4.041 7.425 -3.384 1.00 88.25 108 ALA A CA 1
ATOM 835 C C . ALA A 1 108 ? 3.004 7.496 -2.247 1.00 88.25 108 ALA A C 1
ATOM 837 O O . ALA A 1 108 ? 2.354 6.497 -1.930 1.00 88.25 108 ALA A O 1
ATOM 838 N N . CYS A 1 109 ? 2.823 8.680 -1.652 1.00 86.81 109 CYS A N 1
ATOM 839 C CA . CYS A 1 109 ? 1.787 8.952 -0.661 1.00 86.81 109 CYS A CA 1
ATOM 840 C C . CYS A 1 109 ? 0.376 8.732 -1.263 1.00 86.81 109 CYS A C 1
ATOM 842 O O . CYS A 1 109 ? -0.449 8.083 -0.622 1.00 86.81 109 CYS A O 1
ATOM 844 N N . GLU A 1 110 ? 0.100 9.179 -2.494 1.00 87.75 110 GLU A N 1
ATOM 845 C CA . GLU A 1 110 ? -1.184 8.955 -3.183 1.00 87.75 110 GLU A CA 1
ATOM 846 C C . GLU A 1 110 ? -1.385 7.482 -3.587 1.00 87.75 110 GLU A C 1
ATOM 848 O O . GLU A 1 110 ? -2.418 6.891 -3.269 1.00 87.75 110 GLU A O 1
ATOM 853 N N . LEU A 1 111 ? -0.373 6.850 -4.197 1.00 90.00 111 LEU A N 1
ATOM 854 C CA . LEU A 1 111 ? -0.395 5.428 -4.567 1.00 90.00 111 LEU A CA 1
ATOM 855 C C . LEU A 1 111 ? -0.744 4.533 -3.369 1.00 90.00 111 LEU A C 1
ATOM 857 O O . LEU A 1 111 ? -1.501 3.571 -3.504 1.00 90.00 111 LEU A O 1
ATOM 861 N N . PHE A 1 112 ? -0.204 4.857 -2.193 1.00 90.50 112 PHE A N 1
ATOM 862 C CA . PHE A 1 112 ? -0.425 4.094 -0.973 1.00 90.50 112 PHE A CA 1
ATOM 863 C C . PHE A 1 112 ? -1.735 4.463 -0.273 1.00 90.50 112 PHE A C 1
ATOM 865 O O . PHE A 1 112 ? -2.627 3.624 -0.140 1.00 90.50 112 PHE A O 1
ATOM 872 N N . PHE A 1 113 ? -1.859 5.708 0.195 1.00 88.00 113 PHE A N 1
ATOM 873 C CA . PHE A 1 113 ? -2.984 6.132 1.026 1.00 88.00 113 PHE A CA 1
ATOM 874 C C . PHE A 1 113 ? -4.255 6.337 0.202 1.00 88.00 113 PHE A C 1
ATOM 876 O O . PHE A 1 113 ? -5.300 5.822 0.593 1.00 88.00 113 PHE A O 1
ATOM 883 N N . GLY A 1 114 ? -4.159 6.982 -0.963 1.00 88.12 114 GLY A N 1
ATOM 884 C CA . GLY A 1 114 ? -5.276 7.124 -1.900 1.00 88.12 114 GLY A CA 1
ATOM 885 C C . GLY A 1 114 ? -5.770 5.767 -2.405 1.00 88.12 114 GLY A C 1
ATOM 886 O O . GLY A 1 114 ? -6.972 5.520 -2.433 1.00 88.12 114 GLY A O 1
ATOM 887 N N . GLY A 1 115 ? -4.863 4.830 -2.702 1.00 89.25 115 GLY A N 1
ATOM 888 C CA . GLY A 1 115 ? -5.221 3.447 -3.044 1.00 89.25 115 GLY A CA 1
ATOM 889 C C . GLY A 1 115 ? -5.985 2.711 -1.931 1.00 89.25 115 GLY A C 1
ATOM 890 O O . GLY A 1 115 ? -7.046 2.136 -2.186 1.00 89.25 115 GLY A O 1
ATOM 891 N N . MET A 1 116 ? -5.508 2.793 -0.682 1.00 91.00 116 MET A N 1
ATOM 892 C CA . MET A 1 116 ? -6.212 2.239 0.486 1.00 91.00 116 MET A CA 1
ATOM 893 C C . MET A 1 116 ? -7.588 2.878 0.707 1.00 91.00 116 MET A C 1
ATOM 895 O O . MET A 1 116 ? -8.575 2.171 0.919 1.00 91.00 116 MET A O 1
ATOM 899 N N . ASP A 1 117 ? -7.664 4.209 0.644 1.00 89.38 117 ASP A N 1
ATOM 900 C CA . ASP A 1 117 ? -8.911 4.937 0.852 1.00 89.38 117 ASP A CA 1
ATOM 901 C C . ASP A 1 117 ? -9.918 4.630 -0.275 1.00 89.38 117 ASP A C 1
ATOM 903 O O . ASP A 1 117 ? -11.069 4.322 0.024 1.00 89.38 117 ASP A O 1
ATOM 907 N N . ASN A 1 118 ? -9.490 4.554 -1.541 1.00 90.50 118 ASN A N 1
ATOM 908 C CA . ASN A 1 118 ? -10.331 4.125 -2.668 1.00 90.50 118 ASN A CA 1
ATOM 909 C C . ASN A 1 118 ? -10.878 2.697 -2.494 1.00 90.50 118 ASN A C 1
ATOM 911 O O . ASN A 1 118 ? -12.070 2.467 -2.707 1.00 90.50 118 ASN A O 1
ATOM 915 N N . MET A 1 119 ? -10.042 1.738 -2.077 1.00 93.19 119 MET A N 1
ATOM 916 C CA . MET A 1 119 ? -10.464 0.360 -1.783 1.00 93.19 119 MET A CA 1
ATOM 917 C C . MET A 1 119 ? -11.570 0.334 -0.712 1.00 93.19 119 MET A C 1
ATOM 919 O O . MET A 1 119 ? -12.645 -0.232 -0.933 1.00 93.19 119 MET A O 1
ATOM 923 N N . ARG A 1 120 ? -11.352 1.006 0.429 1.00 93.56 120 ARG A N 1
ATOM 924 C CA . ARG A 1 120 ? -12.336 1.089 1.522 1.00 93.56 120 ARG A CA 1
ATOM 925 C C . ARG A 1 120 ? -13.628 1.782 1.088 1.00 93.56 120 ARG A C 1
ATOM 927 O O . ARG A 1 120 ? -14.712 1.273 1.371 1.00 93.56 120 ARG A O 1
ATOM 934 N N . VAL A 1 121 ? -13.531 2.925 0.408 1.00 91.69 121 VAL A N 1
ATOM 935 C CA . VAL A 1 121 ? -14.691 3.716 -0.038 1.00 91.69 121 VAL A CA 1
ATOM 936 C C . VAL A 1 121 ? -15.544 2.933 -1.033 1.00 91.69 121 VAL A C 1
ATOM 938 O O . VAL A 1 121 ? -16.765 2.907 -0.890 1.00 91.69 121 VAL A O 1
ATOM 941 N N . ASN A 1 122 ? -14.926 2.223 -1.980 1.00 92.38 122 ASN A N 1
ATOM 942 C CA . ASN A 1 122 ? -15.652 1.383 -2.931 1.00 92.38 122 ASN A CA 1
ATOM 943 C C . ASN A 1 122 ? -16.380 0.217 -2.240 1.00 92.38 122 ASN A C 1
ATOM 945 O O . ASN A 1 122 ? -17.553 -0.022 -2.527 1.00 92.38 122 ASN A O 1
ATOM 949 N N . TYR A 1 123 ? -15.737 -0.468 -1.288 1.00 93.44 123 TYR A N 1
ATOM 950 C CA . TYR A 1 123 ? -16.348 -1.595 -0.568 1.00 93.44 123 TYR A CA 1
ATOM 951 C C . TYR A 1 123 ? -17.498 -1.164 0.373 1.00 93.44 123 TYR A C 1
ATOM 953 O O . TYR A 1 123 ? -18.533 -1.840 0.504 1.00 93.44 123 TYR A O 1
ATOM 961 N N . MET A 1 124 ? -17.337 -0.008 1.024 1.00 92.88 124 MET A N 1
ATOM 962 C CA . MET A 1 124 ? -18.295 0.543 1.992 1.00 92.88 124 MET A CA 1
ATOM 963 C C . MET A 1 124 ? -19.332 1.492 1.368 1.00 92.88 124 MET A C 1
ATOM 965 O O . MET A 1 124 ? -20.174 2.033 2.087 1.00 92.88 124 MET A O 1
ATOM 969 N N . LYS A 1 125 ? -19.309 1.678 0.041 1.00 91.56 125 LYS A N 1
ATOM 970 C CA . LYS A 1 125 ? -20.149 2.637 -0.688 1.00 91.56 125 LYS A CA 1
ATOM 971 C C . LYS A 1 125 ? -21.632 2.518 -0.317 1.00 91.56 125 LYS A C 1
ATOM 973 O O . LYS A 1 125 ? -22.230 1.447 -0.420 1.00 91.56 125 LYS A O 1
ATOM 978 N N . GLY A 1 126 ? -22.223 3.642 0.092 1.00 91.25 126 GLY A N 1
ATOM 979 C CA . GLY A 1 126 ? -23.647 3.744 0.430 1.00 91.25 126 GLY A CA 1
ATOM 980 C C . GLY A 1 126 ? -24.059 3.121 1.770 1.00 91.25 126 GLY A C 1
ATOM 981 O O . GLY A 1 126 ? -25.256 3.002 2.021 1.00 91.25 126 GLY A O 1
ATOM 982 N N . LYS A 1 127 ? -23.114 2.727 2.634 1.00 92.25 127 LYS A N 1
ATOM 983 C CA . LYS A 1 127 ? -23.390 2.153 3.963 1.00 92.25 127 LYS A CA 1
ATOM 984 C C . LYS A 1 127 ? -22.919 3.109 5.071 1.00 92.25 127 LYS A C 1
ATOM 986 O O . LYS A 1 127 ? -21.880 3.740 4.891 1.00 92.25 127 LYS A O 1
ATOM 991 N N . PRO A 1 128 ? -23.617 3.203 6.216 1.00 95.81 128 PRO A N 1
ATOM 992 C CA . PRO A 1 128 ? -23.038 3.730 7.451 1.00 95.81 128 PRO A CA 1
ATOM 993 C C . PRO A 1 128 ? -22.050 2.711 8.041 1.00 95.81 128 PRO A C 1
ATOM 995 O O . PRO A 1 128 ? -22.235 1.500 7.873 1.00 95.81 128 PRO A O 1
ATOM 998 N N . TYR A 1 129 ? -20.988 3.179 8.701 1.00 96.56 129 TYR A N 1
ATOM 999 C CA . TYR A 1 129 ? -19.966 2.309 9.290 1.00 96.56 129 TYR A CA 1
ATOM 1000 C C . TYR A 1 129 ? -19.056 3.018 10.294 1.00 96.56 129 TYR A C 1
ATOM 1002 O O . TYR A 1 129 ? -18.933 4.244 10.319 1.00 96.56 129 TYR A O 1
ATOM 1010 N N . VAL A 1 130 ? -18.373 2.207 11.100 1.00 97.25 130 VAL A N 1
ATOM 1011 C CA . VAL A 1 130 ? -17.301 2.644 11.997 1.00 97.25 130 VAL A CA 1
ATOM 1012 C C . VAL A 1 130 ? -15.943 2.306 11.378 1.00 97.25 130 VAL A C 1
ATOM 1014 O O . VAL A 1 130 ? -15.722 1.191 10.916 1.00 97.25 130 VAL A O 1
ATOM 1017 N N . TYR A 1 131 ? -15.010 3.251 11.369 1.00 97.12 131 TYR A N 1
ATOM 1018 C CA . TYR A 1 131 ? -13.709 3.112 10.721 1.00 97.12 131 TYR A CA 1
ATOM 1019 C C . TYR A 1 131 ? -12.559 3.437 11.673 1.00 97.12 131 TYR A C 1
ATOM 1021 O O . TYR A 1 131 ? -12.509 4.523 12.246 1.00 97.12 131 TYR A O 1
ATOM 1029 N N . LEU A 1 132 ? -11.610 2.512 11.822 1.00 97.38 132 LEU A N 1
ATOM 1030 C CA . LEU A 1 132 ? -10.375 2.726 12.574 1.00 97.38 132 LEU A CA 1
ATOM 1031 C C . LEU A 1 132 ? -9.264 3.230 11.640 1.00 97.38 132 LEU A C 1
ATOM 1033 O O . LEU A 1 132 ? -8.641 2.426 10.951 1.00 97.38 132 LEU A O 1
ATOM 1037 N N . LYS A 1 133 ? -8.981 4.543 11.642 1.00 93.94 133 LYS A N 1
ATOM 1038 C CA . LYS A 1 133 ? -7.890 5.126 10.827 1.00 93.94 133 LYS A CA 1
ATOM 1039 C C . LYS A 1 133 ? -6.517 4.932 11.473 1.00 93.94 133 LYS A C 1
ATOM 1041 O O . LYS A 1 133 ? -5.529 4.769 10.767 1.00 93.94 133 LYS A O 1
ATOM 1046 N N . LEU A 1 134 ? -6.431 4.980 12.808 1.00 94.00 134 LEU A N 1
ATOM 1047 C CA . LEU A 1 134 ? -5.173 4.830 13.553 1.00 94.00 134 LEU A CA 1
ATOM 1048 C C . LEU A 1 134 ? -5.381 4.019 14.831 1.00 94.00 134 LEU A C 1
ATOM 1050 O O . LEU A 1 134 ? -6.287 4.318 15.605 1.00 94.00 134 LEU A O 1
ATOM 1054 N N . LEU A 1 135 ? -4.476 3.076 15.097 1.00 95.94 135 LEU A N 1
ATOM 1055 C CA . LEU A 1 135 ? -4.321 2.407 16.389 1.00 95.94 135 LEU A CA 1
ATOM 1056 C C . LEU A 1 135 ? -2.835 2.169 16.656 1.00 95.94 135 LEU A C 1
ATOM 1058 O O . LEU A 1 135 ? -2.204 1.375 15.963 1.00 95.94 135 LEU A O 1
ATOM 1062 N N . HIS A 1 136 ? -2.279 2.817 17.678 1.00 93.81 136 HIS A N 1
ATOM 1063 C CA . HIS A 1 136 ? -0.898 2.583 18.101 1.00 93.81 136 HIS A CA 1
ATOM 1064 C C . HIS A 1 136 ? -0.778 2.504 19.624 1.00 93.81 136 HIS A C 1
ATOM 1066 O O . HIS A 1 136 ? -1.510 3.137 20.383 1.00 93.81 136 HIS A O 1
ATOM 1072 N N . THR A 1 137 ? 0.160 1.676 20.076 1.00 94.69 137 THR A N 1
ATOM 1073 C CA . THR A 1 137 ? 0.548 1.493 21.481 1.00 94.69 137 THR A CA 1
ATOM 1074 C C . THR A 1 137 ? 2.058 1.664 21.555 1.00 94.69 137 THR A C 1
ATOM 1076 O O . THR A 1 137 ? 2.759 1.159 20.676 1.00 94.69 137 THR A O 1
ATOM 1079 N N . ASP A 1 138 ? 2.553 2.339 22.589 1.00 93.19 138 ASP A N 1
ATOM 1080 C CA . ASP A 1 138 ? 3.987 2.480 22.845 1.00 93.19 138 ASP A CA 1
ATOM 1081 C C . ASP A 1 138 ? 4.631 1.081 22.962 1.00 93.19 138 ASP A C 1
ATOM 1083 O O . ASP A 1 138 ? 4.151 0.265 23.762 1.00 93.19 138 ASP A O 1
ATOM 1087 N N . PRO A 1 139 ? 5.693 0.769 22.191 1.00 90.38 139 PRO A N 1
ATOM 1088 C CA . PRO A 1 139 ? 6.404 -0.510 22.255 1.00 90.38 139 PRO A CA 1
ATOM 1089 C C . PRO A 1 139 ? 6.800 -0.977 23.663 1.00 90.38 139 PRO A C 1
ATOM 1091 O O . PRO A 1 139 ? 6.756 -2.179 23.932 1.00 90.38 139 PRO A O 1
ATOM 1094 N N . LYS A 1 140 ? 7.106 -0.060 24.592 1.00 90.38 140 LYS A N 1
ATOM 1095 C CA . LYS A 1 140 ? 7.414 -0.376 26.001 1.00 90.38 140 LYS A CA 1
ATOM 1096 C C . LYS A 1 140 ? 6.215 -0.982 26.746 1.00 90.38 140 LYS A C 1
ATOM 1098 O O . LYS A 1 140 ? 6.397 -1.748 27.687 1.00 90.38 140 LYS A O 1
ATOM 1103 N N . HIS A 1 141 ? 4.992 -0.680 26.304 1.00 89.69 141 HIS A N 1
ATOM 1104 C CA . HIS A 1 141 ? 3.728 -1.091 26.928 1.00 89.69 141 HIS A CA 1
ATOM 1105 C C . HIS A 1 141 ? 2.955 -2.132 26.089 1.00 89.69 141 HIS A C 1
ATOM 1107 O O . HIS A 1 141 ? 1.803 -2.467 26.391 1.00 89.69 141 HIS A O 1
ATOM 1113 N N . HIS A 1 142 ? 3.580 -2.698 25.048 1.00 87.81 142 HIS A N 1
ATOM 1114 C CA . HIS A 1 142 ? 3.014 -3.800 24.259 1.00 87.81 142 HIS A CA 1
ATOM 1115 C C . HIS A 1 142 ? 2.702 -5.033 25.118 1.00 87.81 142 HIS A C 1
ATOM 1117 O O . HIS A 1 142 ? 3.263 -5.247 26.189 1.00 87.81 142 HIS A O 1
ATOM 1123 N N . ARG A 1 143 ? 1.790 -5.883 24.626 1.00 86.38 143 ARG A N 1
ATOM 1124 C CA . ARG A 1 143 ? 1.304 -7.107 25.305 1.00 86.38 143 ARG A CA 1
ATOM 1125 C C . ARG A 1 143 ? 0.579 -6.882 26.648 1.00 86.38 143 ARG A C 1
ATOM 1127 O O . ARG A 1 143 ? 0.150 -7.857 27.254 1.00 86.38 143 ARG A O 1
ATOM 1134 N N . ARG A 1 144 ? 0.322 -5.630 27.056 1.00 90.50 144 ARG A N 1
ATOM 1135 C CA . ARG A 1 144 ? -0.486 -5.277 28.245 1.00 90.50 144 ARG A CA 1
ATOM 1136 C C . ARG A 1 144 ? -1.992 -5.113 27.978 1.00 90.50 144 ARG A C 1
ATOM 1138 O O . ARG A 1 144 ? -2.739 -4.785 28.887 1.00 90.50 144 ARG A O 1
ATOM 1145 N N . GLY A 1 145 ? -2.453 -5.334 26.743 1.00 91.88 145 GLY A N 1
ATOM 1146 C CA . GLY A 1 145 ? -3.880 -5.291 26.379 1.00 91.88 145 GLY A CA 1
ATOM 1147 C C . GLY A 1 145 ? -4.447 -3.912 26.010 1.00 91.88 145 GLY A C 1
ATOM 1148 O O . GLY A 1 145 ? -5.620 -3.835 25.662 1.00 91.88 145 GLY A O 1
ATOM 1149 N N . ALA A 1 146 ? -3.643 -2.842 26.007 1.00 94.12 146 ALA A N 1
ATOM 1150 C CA . ALA A 1 146 ? -4.099 -1.483 25.680 1.00 94.12 146 ALA A CA 1
ATOM 1151 C C . ALA A 1 146 ? -4.815 -1.385 24.312 1.00 94.12 146 ALA A C 1
ATOM 1153 O O . ALA A 1 146 ? -5.925 -0.865 24.230 1.00 94.12 146 ALA A O 1
ATOM 1154 N N . ALA A 1 147 ? -4.245 -1.975 23.255 1.00 94.31 147 ALA A N 1
ATOM 1155 C CA . ALA A 1 147 ? -4.879 -2.032 21.934 1.00 94.31 147 ALA A CA 1
ATOM 1156 C C . ALA A 1 147 ? -6.239 -2.764 21.944 1.00 94.31 147 ALA A C 1
ATOM 1158 O O . ALA A 1 147 ? -7.186 -2.320 21.300 1.00 94.31 147 ALA A O 1
ATOM 1159 N N . SER A 1 148 ? -6.368 -3.847 22.720 1.00 95.31 148 SER A N 1
ATOM 1160 C CA . SER A 1 148 ? -7.630 -4.582 22.893 1.00 95.31 148 SER A CA 1
ATOM 1161 C C . SER A 1 148 ? -8.710 -3.741 23.579 1.00 95.31 148 SER A C 1
ATOM 1163 O O . SER A 1 148 ? -9.886 -3.857 23.245 1.00 95.31 148 SER A O 1
ATOM 1165 N N . LEU A 1 149 ? -8.326 -2.891 24.535 1.00 95.56 149 LEU A N 1
ATOM 1166 C CA . LEU A 1 149 ? -9.245 -1.978 25.218 1.00 95.56 149 LEU A CA 1
ATOM 1167 C C . LEU A 1 149 ? -9.760 -0.879 24.270 1.00 95.56 149 LEU A C 1
ATOM 1169 O O . LEU A 1 149 ? -10.958 -0.600 24.255 1.00 95.56 149 LEU A O 1
ATOM 1173 N N . LEU A 1 150 ? -8.885 -0.318 23.427 1.00 96.94 150 LEU A N 1
ATOM 1174 C CA . LEU A 1 150 ? -9.265 0.662 22.399 1.00 96.94 150 LEU A CA 1
ATOM 1175 C C . LEU A 1 150 ? -10.157 0.056 21.306 1.00 96.94 150 LEU A C 1
ATOM 1177 O O . LEU A 1 150 ? -11.104 0.708 20.865 1.00 96.94 150 LEU A O 1
ATOM 1181 N N . LEU A 1 151 ? -9.897 -1.197 20.911 1.00 96.44 151 LEU A N 1
ATOM 1182 C CA . LEU A 1 151 ? -10.762 -1.948 19.997 1.00 96.44 151 LEU A CA 1
ATOM 1183 C C . LEU A 1 151 ? -12.153 -2.167 20.591 1.00 96.44 151 LEU A C 1
ATOM 1185 O O . LEU A 1 151 ? -13.133 -1.796 19.956 1.00 96.44 151 LEU A O 1
ATOM 1189 N N . ASN A 1 152 ? -12.252 -2.676 21.824 1.00 95.00 152 ASN A N 1
ATOM 1190 C CA . ASN A 1 152 ? -13.541 -2.829 22.507 1.00 95.00 152 ASN A CA 1
ATOM 1191 C C . ASN A 1 152 ? -14.332 -1.511 22.562 1.00 95.00 152 ASN A C 1
ATOM 1193 O O . ASN A 1 152 ? -15.532 -1.518 22.313 1.00 95.00 152 ASN A O 1
ATOM 1197 N N . SER A 1 153 ? -13.666 -0.384 22.838 1.00 92.88 153 SER A N 1
ATOM 1198 C CA . SER A 1 153 ? -14.324 0.925 22.922 1.00 92.88 153 SER A CA 1
ATOM 1199 C C . SER A 1 153 ? -14.969 1.367 21.603 1.00 92.88 153 SER A C 1
ATOM 1201 O O . SER A 1 153 ? -16.091 1.863 21.627 1.00 92.88 153 SER A O 1
ATOM 1203 N N . GLY A 1 154 ? -14.284 1.213 20.464 1.00 93.44 154 GLY A N 1
ATOM 1204 C CA . GLY A 1 154 ? -14.845 1.585 19.157 1.00 93.44 154 GLY A CA 1
ATOM 1205 C C . GLY A 1 154 ? -15.845 0.563 18.613 1.00 93.44 154 GLY A C 1
ATOM 1206 O O . GLY A 1 154 ? -16.845 0.930 18.002 1.00 93.44 154 GLY A O 1
ATOM 1207 N N . LEU A 1 155 ? -15.622 -0.726 18.882 1.00 95.44 155 LEU A N 1
ATOM 1208 C CA . LEU A 1 155 ? -16.519 -1.797 18.446 1.00 95.44 155 LEU A CA 1
ATOM 1209 C C . LEU A 1 155 ? -17.839 -1.828 19.217 1.00 95.44 155 LEU A C 1
ATOM 1211 O O . LEU A 1 155 ? -18.865 -2.131 18.616 1.00 95.44 155 LEU A O 1
ATOM 1215 N N . ALA A 1 156 ? -17.841 -1.458 20.501 1.00 93.44 156 ALA A N 1
ATOM 1216 C CA . ALA A 1 156 ? -19.074 -1.297 21.271 1.00 93.44 156 ALA A CA 1
ATOM 1217 C C . ALA A 1 156 ? -20.007 -0.244 20.648 1.00 93.44 156 ALA A C 1
ATOM 1219 O O . ALA A 1 156 ? -21.223 -0.402 20.685 1.00 93.44 156 ALA A O 1
ATOM 1220 N N . GLU A 1 157 ? -19.447 0.798 20.027 1.00 93.88 157 GLU A N 1
ATOM 1221 C CA . GLU A 1 157 ? -20.221 1.815 19.312 1.00 93.88 157 GLU A CA 1
ATOM 1222 C C . GLU A 1 157 ? -20.748 1.299 17.963 1.00 93.88 157 GLU A C 1
ATOM 1224 O O . GLU A 1 157 ? -21.905 1.544 17.626 1.00 93.88 157 GLU A O 1
ATOM 1229 N N . ALA A 1 158 ? -19.945 0.526 17.222 1.00 95.00 158 ALA A N 1
ATOM 1230 C CA . ALA A 1 158 ? -20.403 -0.157 16.008 1.00 95.00 158 ALA A CA 1
ATOM 1231 C C . ALA A 1 158 ? -21.564 -1.127 16.308 1.00 95.00 158 ALA A C 1
ATOM 1233 O O . ALA A 1 158 ? -22.571 -1.136 15.599 1.00 95.00 158 ALA A O 1
ATOM 1234 N N . ASP A 1 159 ? -21.459 -1.880 17.409 1.00 94.62 159 ASP A N 1
ATOM 1235 C CA . ASP A 1 159 ? -22.503 -2.790 17.889 1.00 94.62 159 ASP A CA 1
ATOM 1236 C C . ASP A 1 159 ? -23.747 -2.038 18.391 1.00 94.62 159 ASP A C 1
ATOM 1238 O O . ASP A 1 159 ? -24.862 -2.462 18.089 1.00 94.62 159 ASP A O 1
ATOM 1242 N N . ARG A 1 160 ? -23.587 -0.898 19.087 1.00 94.25 160 ARG A N 1
ATOM 1243 C CA . ARG A 1 160 ? -24.700 -0.019 19.507 1.00 94.25 160 ARG A CA 1
ATOM 1244 C C . ARG A 1 160 ? -25.496 0.504 18.311 1.00 94.25 160 ARG A C 1
ATOM 1246 O O . ARG A 1 160 ? -26.717 0.605 18.388 1.00 94.25 160 ARG A O 1
ATOM 1253 N N . LEU A 1 161 ? -24.799 0.870 17.238 1.00 94.62 161 LEU A N 1
ATOM 1254 C CA . LEU A 1 161 ? -25.388 1.413 16.013 1.00 94.62 161 LEU A CA 1
ATOM 1255 C C . LEU A 1 161 ? -25.897 0.331 15.049 1.00 94.62 161 LEU A C 1
ATOM 1257 O O . LEU A 1 161 ? -26.639 0.646 14.124 1.00 94.62 161 LEU A O 1
ATOM 1261 N N . GLY A 1 162 ? -25.505 -0.932 15.240 1.00 94.81 162 GLY A N 1
ATOM 1262 C CA . GLY A 1 162 ? -25.829 -2.018 14.315 1.00 94.81 162 GLY A CA 1
ATOM 1263 C C . GLY A 1 162 ? -25.143 -1.879 12.950 1.00 94.81 162 GLY A C 1
ATOM 1264 O O . GLY A 1 162 ? -25.690 -2.333 11.947 1.00 94.81 162 GLY A O 1
ATOM 1265 N N . VAL A 1 163 ? -23.962 -1.252 12.899 1.00 95.50 163 VAL A N 1
ATOM 1266 C CA . VAL A 1 163 ? -23.210 -0.982 11.660 1.00 95.50 163 VAL A CA 1
ATOM 1267 C C . VAL A 1 163 ? -21.916 -1.805 11.600 1.00 95.50 163 VAL A C 1
ATOM 1269 O O . VAL A 1 163 ? -21.344 -2.136 12.642 1.00 95.50 163 VAL A O 1
ATOM 1272 N N . PRO A 1 164 ? -21.424 -2.169 10.401 1.00 96.50 164 PRO A N 1
ATOM 1273 C CA . PRO A 1 164 ? -20.130 -2.831 10.267 1.00 96.50 164 PRO A CA 1
ATOM 1274 C C . PRO A 1 164 ? -18.982 -1.919 10.724 1.00 96.50 164 PRO A C 1
ATOM 1276 O O . PRO A 1 164 ? -19.075 -0.690 10.654 1.00 96.50 164 PRO A O 1
ATOM 1279 N N . ALA A 1 165 ? -17.869 -2.531 11.132 1.00 97.25 165 ALA A N 1
ATOM 1280 C CA . ALA A 1 165 ? -16.615 -1.823 11.375 1.00 97.25 165 ALA A CA 1
ATOM 1281 C C . ALA A 1 165 ? -15.564 -2.196 10.318 1.00 97.25 165 ALA A C 1
ATOM 1283 O O . ALA A 1 165 ? -15.516 -3.345 9.885 1.00 97.25 165 ALA A O 1
ATOM 1284 N N . CYS A 1 166 ? -14.700 -1.263 9.917 1.00 96.81 166 CYS A N 1
ATOM 1285 C CA . CYS A 1 166 ? -13.606 -1.517 8.975 1.00 96.81 166 CYS A CA 1
ATOM 1286 C C . CYS A 1 166 ? -12.265 -0.940 9.445 1.00 96.81 166 CYS A C 1
ATOM 1288 O O . CYS A 1 166 ? -12.220 -0.015 10.262 1.00 96.81 166 CYS A O 1
ATOM 1290 N N . LEU A 1 167 ? -11.173 -1.487 8.909 1.00 97.00 167 LEU A N 1
ATOM 1291 C CA . LEU A 1 167 ? -9.804 -1.003 9.096 1.00 97.00 167 LEU A CA 1
ATOM 1292 C C . LEU A 1 167 ? -8.882 -1.510 7.982 1.00 97.00 167 LEU A C 1
ATOM 1294 O O . LEU A 1 167 ? -9.121 -2.576 7.415 1.00 97.00 167 LEU A O 1
ATOM 1298 N N . GLU A 1 168 ? -7.789 -0.799 7.725 1.00 95.00 168 GLU A N 1
ATOM 1299 C CA . GLU A 1 168 ? -6.647 -1.330 6.980 1.00 95.00 168 GLU A CA 1
ATOM 1300 C C . GLU A 1 168 ? -5.636 -1.938 7.965 1.00 95.00 168 GLU A C 1
ATOM 1302 O O . GLU A 1 168 ? -5.200 -1.286 8.919 1.00 95.00 168 GLU A O 1
ATOM 1307 N N . SER A 1 169 ? -5.264 -3.210 7.783 1.00 92.56 169 SER A N 1
ATOM 1308 C CA . SER A 1 169 ? -4.414 -3.908 8.756 1.00 92.56 169 SER A CA 1
ATOM 1309 C C . SER A 1 169 ? -2.948 -3.956 8.342 1.00 92.56 169 SER A C 1
ATOM 1311 O O . SER A 1 169 ? -2.601 -4.466 7.282 1.00 92.56 169 SER A O 1
ATOM 1313 N N . SER A 1 170 ? -2.051 -3.606 9.267 1.00 87.38 170 SER A N 1
ATOM 1314 C CA . SER A 1 170 ? -0.646 -4.010 9.164 1.00 87.38 170 SER A CA 1
ATOM 1315 C C . SER A 1 170 ? -0.486 -5.528 9.349 1.00 87.38 170 SER A C 1
ATOM 1317 O O . SER A 1 170 ? -1.307 -6.188 9.998 1.00 87.38 170 SER A O 1
ATOM 1319 N N . VAL A 1 171 ? 0.617 -6.093 8.846 1.00 82.44 171 VAL A N 1
ATOM 1320 C CA . VAL A 1 171 ? 0.966 -7.520 9.030 1.00 82.44 171 VAL A CA 1
ATOM 1321 C C . VAL A 1 171 ? 1.032 -7.909 10.516 1.00 82.44 171 VAL A C 1
ATOM 1323 O O . VAL A 1 171 ? 0.677 -9.026 10.890 1.00 82.44 171 VAL A O 1
ATOM 1326 N N . GLN A 1 172 ? 1.453 -6.976 11.376 1.00 84.38 172 GLN A N 1
ATOM 1327 C CA . GLN A 1 172 ? 1.570 -7.181 12.822 1.00 84.38 172 GLN A CA 1
ATOM 1328 C C . GLN A 1 172 ? 0.203 -7.131 13.527 1.00 84.38 172 GLN A C 1
ATOM 1330 O O . GLN A 1 172 ? -0.060 -7.939 14.418 1.00 84.38 172 GLN A O 1
ATOM 1335 N N . GLY A 1 173 ? -0.675 -6.206 13.116 1.00 86.62 173 GLY A N 1
ATOM 1336 C CA . GLY A 1 173 ? -2.001 -6.006 13.710 1.00 86.62 173 GLY A CA 1
ATOM 1337 C C . GLY A 1 173 ? -3.014 -7.100 13.365 1.00 86.62 173 GLY A C 1
ATOM 1338 O O . GLY A 1 173 ? -3.886 -7.397 14.177 1.00 86.62 173 GLY A O 1
ATOM 1339 N N . ARG A 1 174 ? -2.866 -7.765 12.213 1.00 89.25 174 ARG A N 1
ATOM 1340 C CA . ARG A 1 174 ? -3.848 -8.716 11.661 1.00 89.25 174 ARG A CA 1
ATOM 1341 C C . ARG A 1 174 ? -4.386 -9.735 12.676 1.00 89.25 174 ARG A C 1
ATOM 1343 O O . ARG A 1 174 ? -5.590 -9.816 12.895 1.00 89.25 174 ARG A O 1
ATOM 1350 N N . LYS A 1 175 ? -3.491 -10.451 13.369 1.00 91.50 175 LYS A N 1
ATOM 1351 C CA . LYS A 1 175 ? -3.849 -11.479 14.373 1.00 91.50 175 LYS A CA 1
ATOM 1352 C C . LYS A 1 175 ? -4.535 -10.929 15.628 1.00 91.50 175 LYS A C 1
ATOM 1354 O O . LYS A 1 175 ? -5.036 -11.709 16.441 1.00 91.50 175 LYS A O 1
ATOM 1359 N N . LEU A 1 176 ? -4.482 -9.616 15.856 1.00 92.88 176 LEU A N 1
ATOM 1360 C CA . LEU A 1 176 ? -5.293 -8.955 16.872 1.00 92.88 176 LEU A CA 1
ATOM 1361 C C . LEU A 1 176 ? -6.711 -8.779 16.332 1.00 92.88 176 LEU A C 1
ATOM 1363 O O . LEU A 1 176 ? -7.642 -9.265 16.963 1.00 92.88 176 LEU A O 1
ATOM 1367 N N . TYR A 1 177 ? -6.865 -8.164 15.158 1.00 95.81 177 TYR A N 1
ATOM 1368 C CA . TYR A 1 177 ? -8.168 -7.866 14.559 1.00 95.81 177 TYR A CA 1
ATOM 1369 C C . TYR A 1 177 ? -9.000 -9.127 14.273 1.00 95.81 177 TYR A C 1
ATOM 1371 O O . TYR A 1 177 ? -10.182 -9.154 14.613 1.00 95.81 177 TYR A O 1
ATOM 1379 N N . GLU A 1 178 ? -8.382 -10.211 13.790 1.00 94.56 178 GLU A N 1
ATOM 1380 C CA . GLU A 1 178 ? -9.042 -11.517 13.590 1.00 94.56 178 GLU A CA 1
ATOM 1381 C C . GLU A 1 178 ? -9.746 -12.023 14.869 1.00 94.56 178 GLU A C 1
ATOM 1383 O O . GLU A 1 178 ? -10.851 -12.558 14.814 1.00 94.56 178 GLU A O 1
ATOM 1388 N N . LYS A 1 179 ? -9.174 -11.779 16.060 1.00 93.56 179 LYS A N 1
ATOM 1389 C CA . LYS A 1 179 ? -9.793 -12.174 17.344 1.00 93.56 179 LYS A CA 1
ATOM 1390 C C . LYS A 1 179 ? -11.033 -11.359 17.697 1.00 93.56 179 LYS A C 1
ATOM 1392 O O . LYS A 1 179 ? -11.866 -11.844 18.457 1.00 93.56 179 LYS A O 1
ATOM 1397 N N . PHE A 1 180 ? -11.148 -10.145 17.165 1.00 95.00 180 PHE A N 1
ATOM 1398 C CA . PHE A 1 180 ? -12.301 -9.259 17.336 1.00 95.00 180 PHE A CA 1
ATOM 1399 C C . PHE A 1 180 ? -13.391 -9.482 16.274 1.00 95.00 180 PHE A C 1
ATOM 1401 O O . PHE A 1 180 ? -14.367 -8.737 16.245 1.00 95.00 180 PHE A O 1
ATOM 1408 N N . GLY A 1 181 ? -13.252 -10.512 15.431 1.00 93.88 181 GLY A N 1
ATOM 1409 C CA . GLY A 1 181 ? -14.222 -10.832 14.383 1.00 93.88 181 GLY A CA 1
ATOM 1410 C C . GLY A 1 181 ? -14.053 -9.999 13.111 1.00 93.88 181 GLY A C 1
ATOM 1411 O O . GLY A 1 181 ? -15.007 -9.875 12.353 1.00 93.88 181 GLY A O 1
ATOM 1412 N N . PHE A 1 182 ? -12.871 -9.414 12.884 1.00 96.56 182 PHE A N 1
ATOM 1413 C CA . PHE A 1 182 ? -12.523 -8.848 11.582 1.00 96.56 182 PHE A CA 1
ATOM 1414 C C . PHE A 1 182 ? -12.028 -9.941 10.629 1.00 96.56 182 PHE A C 1
ATOM 1416 O O . PHE A 1 182 ? -11.152 -10.734 10.974 1.00 96.56 182 PHE A O 1
ATOM 1423 N N . GLU A 1 183 ? -12.524 -9.914 9.402 1.00 94.94 183 GLU A N 1
ATOM 1424 C CA . GLU A 1 183 ? -12.165 -10.793 8.293 1.00 94.94 183 GLU A CA 1
ATOM 1425 C C . GLU A 1 183 ? -11.605 -9.964 7.125 1.00 94.94 183 GLU A C 1
ATOM 1427 O O . GLU A 1 183 ? -12.019 -8.827 6.903 1.00 94.94 183 GLU A O 1
ATOM 1432 N N . GLU A 1 184 ? -10.608 -10.493 6.408 1.00 95.00 184 GLU A N 1
ATOM 1433 C CA . GLU A 1 184 ? -10.080 -9.840 5.201 1.00 95.00 184 GLU A CA 1
ATOM 1434 C C . GLU A 1 184 ? -11.082 -10.006 4.058 1.00 95.00 184 GLU A C 1
ATOM 1436 O O . GLU A 1 184 ? -11.458 -11.133 3.735 1.00 95.00 184 GLU A O 1
ATOM 1441 N N . VAL A 1 185 ? -11.465 -8.893 3.431 1.00 94.62 185 VAL A N 1
ATOM 1442 C CA . VAL A 1 185 ? -12.407 -8.883 2.298 1.00 94.62 185 VAL A CA 1
ATOM 1443 C C . VAL A 1 185 ? -11.747 -8.488 0.980 1.00 94.62 185 VAL A C 1
ATOM 1445 O O . VAL A 1 185 ? -12.218 -8.891 -0.078 1.00 94.62 185 VAL A O 1
ATOM 1448 N N . ASP A 1 186 ? -10.671 -7.701 1.047 1.00 93.94 186 ASP A N 1
ATOM 1449 C CA . ASP A 1 186 ? -9.945 -7.168 -0.104 1.00 93.94 186 ASP A CA 1
ATOM 1450 C C . ASP A 1 186 ? -8.510 -6.785 0.309 1.00 93.94 186 ASP A C 1
ATOM 1452 O O . ASP A 1 186 ? -8.170 -6.797 1.500 1.00 93.94 186 ASP A O 1
ATOM 1456 N N . ARG A 1 187 ? -7.650 -6.443 -0.653 1.00 93.94 187 ARG A N 1
ATOM 1457 C CA . ARG A 1 187 ? -6.269 -6.015 -0.406 1.00 93.94 187 ARG A CA 1
ATOM 1458 C C . ARG A 1 187 ? -5.778 -4.985 -1.419 1.00 93.94 187 ARG A C 1
ATOM 1460 O O . ARG A 1 187 ? -5.813 -5.212 -2.625 1.00 93.94 187 ARG A O 1
ATOM 1467 N N . HIS A 1 188 ? -5.205 -3.901 -0.908 1.00 93.12 188 HIS A N 1
ATOM 1468 C CA . HIS A 1 188 ? -4.423 -2.975 -1.717 1.00 93.12 188 HIS A CA 1
ATOM 1469 C C . HIS A 1 188 ? -2.991 -3.492 -1.831 1.00 93.12 188 HIS A C 1
ATOM 1471 O O . HIS A 1 188 ? -2.445 -4.004 -0.852 1.00 93.12 188 HIS A O 1
ATOM 1477 N N . THR A 1 189 ? -2.376 -3.343 -3.000 1.00 93.25 189 THR A N 1
ATOM 1478 C CA . THR A 1 189 ? -0.964 -3.678 -3.225 1.00 93.25 189 THR A CA 1
ATOM 1479 C C . THR A 1 189 ? -0.274 -2.459 -3.816 1.00 93.25 189 THR A C 1
ATOM 1481 O O . THR A 1 189 ? -0.745 -1.904 -4.806 1.00 93.25 189 THR A O 1
ATOM 1484 N N . SER A 1 190 ? 0.833 -2.034 -3.213 1.00 92.75 190 SER A N 1
ATOM 1485 C CA . SER A 1 190 ? 1.657 -0.924 -3.702 1.00 92.75 190 SER A CA 1
ATOM 1486 C C . SER A 1 190 ? 3.078 -1.386 -3.996 1.00 92.75 190 SER A C 1
ATOM 1488 O O . SER A 1 190 ? 3.698 -2.062 -3.172 1.00 92.75 190 SER A O 1
ATOM 1490 N N . ASP A 1 191 ? 3.577 -0.969 -5.157 1.00 92.38 191 ASP A N 1
ATOM 1491 C CA . ASP A 1 191 ? 4.958 -1.146 -5.592 1.00 92.38 191 ASP A CA 1
ATOM 1492 C C . ASP A 1 191 ? 5.701 0.184 -5.427 1.00 92.38 191 ASP A C 1
ATOM 1494 O O . ASP A 1 191 ? 5.298 1.202 -5.988 1.00 92.38 191 ASP A O 1
ATOM 1498 N N . PHE A 1 192 ? 6.763 0.181 -4.621 1.00 92.62 192 PHE A N 1
ATOM 1499 C CA . PHE A 1 192 ? 7.615 1.345 -4.380 1.00 92.62 192 PHE A CA 1
ATOM 1500 C C . PHE A 1 192 ? 9.011 1.219 -5.010 1.00 92.62 192 PHE A C 1
ATOM 1502 O O . PHE A 1 192 ? 9.903 2.003 -4.675 1.00 92.62 192 PHE A O 1
ATOM 1509 N N . SER A 1 193 ? 9.231 0.239 -5.890 1.00 90.19 193 SER A N 1
ATOM 1510 C CA . SER A 1 193 ? 10.538 -0.034 -6.508 1.00 90.19 193 SER A CA 1
ATOM 1511 C C . SER A 1 193 ? 11.108 1.165 -7.275 1.00 90.19 193 SER A C 1
ATOM 1513 O O . SER A 1 193 ? 12.312 1.411 -7.201 1.00 90.19 193 SER A O 1
ATOM 1515 N N . SER A 1 194 ? 10.248 1.976 -7.901 1.00 90.00 194 SER A N 1
ATOM 1516 C CA . SER A 1 194 ? 10.582 3.252 -8.557 1.00 90.00 194 SER A CA 1
ATOM 1517 C C . SER A 1 194 ? 11.282 4.270 -7.645 1.00 90.00 194 SER A C 1
ATOM 1519 O O . SER A 1 194 ? 12.030 5.114 -8.131 1.00 90.00 194 SER A O 1
ATOM 1521 N N . TRP A 1 195 ? 11.084 4.176 -6.328 1.00 89.06 195 TRP A N 1
ATOM 1522 C CA . TRP A 1 195 ? 11.718 5.031 -5.318 1.00 89.06 195 TRP A CA 1
ATOM 1523 C C . TRP A 1 195 ? 12.716 4.261 -4.432 1.00 89.06 195 TRP A C 1
ATOM 1525 O O . TRP A 1 195 ? 13.051 4.708 -3.336 1.00 89.06 195 TRP A O 1
ATOM 1535 N N . GLY A 1 196 ? 13.177 3.082 -4.872 1.00 88.00 196 GLY A N 1
ATOM 1536 C CA . GLY A 1 196 ? 14.089 2.220 -4.108 1.00 88.00 196 GLY A CA 1
ATOM 1537 C C . GLY A 1 196 ? 13.436 1.491 -2.924 1.00 88.00 196 GLY A C 1
ATOM 1538 O O . GLY A 1 196 ? 14.135 0.988 -2.043 1.00 88.00 196 GLY A O 1
ATOM 1539 N N . GLY A 1 197 ? 12.103 1.445 -2.881 1.00 88.25 197 GLY A N 1
ATOM 1540 C CA . GLY A 1 197 ? 11.324 0.765 -1.851 1.00 88.25 197 GLY A CA 1
ATOM 1541 C C . GLY A 1 197 ? 10.938 -0.681 -2.189 1.00 88.25 197 GLY A C 1
ATOM 1542 O O . GLY A 1 197 ? 11.298 -1.215 -3.237 1.00 88.25 197 GLY A O 1
ATOM 1543 N N . PRO A 1 198 ? 10.184 -1.340 -1.292 1.00 91.25 198 PRO A N 1
ATOM 1544 C CA . PRO A 1 198 ? 9.641 -2.682 -1.521 1.00 91.25 198 PRO A CA 1
ATOM 1545 C C . PRO A 1 198 ? 8.543 -2.706 -2.603 1.00 91.25 198 PRO A C 1
ATOM 1547 O O . PRO A 1 198 ? 7.690 -1.823 -2.640 1.00 91.25 198 PRO A O 1
ATOM 1550 N N . SER A 1 199 ? 8.526 -3.758 -3.428 1.00 86.31 199 SER A N 1
ATOM 1551 C CA . SER A 1 199 ? 7.599 -3.929 -4.563 1.00 86.31 199 SER A CA 1
ATOM 1552 C C . SER A 1 199 ? 6.226 -4.519 -4.223 1.00 86.31 199 SER A C 1
ATOM 1554 O O . SER A 1 199 ? 5.272 -4.338 -4.967 1.00 86.31 199 SER A O 1
ATOM 1556 N N . ASP A 1 200 ? 6.116 -5.241 -3.106 1.00 87.38 200 ASP A N 1
ATOM 1557 C CA . ASP A 1 200 ? 4.930 -6.036 -2.757 1.00 87.38 200 ASP A CA 1
ATOM 1558 C C . ASP A 1 200 ? 4.349 -5.615 -1.398 1.00 87.38 200 ASP A C 1
ATOM 1560 O O . ASP A 1 200 ? 4.220 -6.416 -0.464 1.00 87.38 200 ASP A O 1
ATOM 1564 N N . VAL A 1 201 ? 4.024 -4.328 -1.243 1.00 91.06 201 VAL A N 1
ATOM 1565 C CA . VAL A 1 201 ? 3.416 -3.823 -0.004 1.00 91.06 201 VAL A CA 1
ATOM 1566 C C . VAL A 1 201 ? 1.916 -4.061 -0.038 1.00 91.06 201 VAL A C 1
ATOM 1568 O O . VAL A 1 201 ? 1.149 -3.255 -0.558 1.00 91.06 201 VAL A O 1
ATOM 1571 N N . ILE A 1 202 ? 1.510 -5.191 0.535 1.00 91.81 202 ILE A N 1
ATOM 1572 C CA . ILE A 1 202 ? 0.108 -5.600 0.624 1.00 91.81 202 ILE A CA 1
ATOM 1573 C C . ILE A 1 202 ? -0.507 -5.080 1.927 1.00 91.81 202 ILE A C 1
ATOM 1575 O O . ILE A 1 202 ? -0.047 -5.427 3.020 1.00 91.81 202 ILE A O 1
ATOM 1579 N N . VAL A 1 203 ? -1.592 -4.311 1.814 1.00 93.81 203 VAL A N 1
ATOM 1580 C CA . VAL A 1 203 ? -2.417 -3.862 2.940 1.00 93.81 203 VAL A CA 1
ATOM 1581 C C . VAL A 1 203 ? -3.840 -4.421 2.798 1.00 93.81 203 VAL A C 1
ATOM 1583 O O . VAL A 1 203 ? -4.607 -3.941 1.961 1.00 93.81 203 VAL A O 1
ATOM 1586 N N . PRO A 1 204 ? -4.224 -5.439 3.590 1.00 94.88 204 PRO A N 1
ATOM 1587 C CA . PRO A 1 204 ? -5.582 -5.975 3.580 1.00 94.88 204 PRO A CA 1
ATOM 1588 C C . PRO A 1 204 ? -6.599 -5.000 4.192 1.00 94.88 204 PRO A C 1
ATOM 1590 O O . PRO A 1 204 ? -6.399 -4.496 5.305 1.00 94.88 204 PRO A O 1
ATOM 1593 N N . LEU A 1 205 ? -7.726 -4.819 3.499 1.00 96.38 205 LEU A N 1
ATOM 1594 C CA . LEU A 1 205 ? -8.954 -4.272 4.070 1.00 96.38 205 LEU A CA 1
ATOM 1595 C C . LEU A 1 205 ? -9.615 -5.358 4.914 1.00 96.38 205 LEU A C 1
ATOM 1597 O O . LEU A 1 205 ? -9.939 -6.444 4.421 1.00 96.38 205 LEU A O 1
ATOM 1601 N N . MET A 1 206 ? -9.838 -5.054 6.187 1.00 97.06 206 MET A N 1
ATOM 1602 C CA . MET A 1 206 ? -10.524 -5.947 7.105 1.00 97.06 206 MET A CA 1
ATOM 1603 C C . MET A 1 206 ? -11.857 -5.351 7.546 1.00 97.06 206 MET A C 1
ATOM 1605 O O . MET A 1 206 ? -11.925 -4.195 7.968 1.00 97.06 206 MET A O 1
ATOM 1609 N N . ILE A 1 207 ? -12.909 -6.163 7.488 1.00 96.81 207 ILE A N 1
ATOM 1610 C CA . ILE A 1 207 ? -14.274 -5.803 7.876 1.00 96.81 207 ILE A CA 1
ATOM 1611 C C . ILE A 1 207 ? -14.710 -6.700 9.022 1.00 96.81 207 ILE A C 1
ATOM 1613 O O . ILE A 1 207 ? -14.465 -7.899 9.007 1.00 96.81 207 ILE A O 1
ATOM 1617 N N . ARG A 1 208 ? -15.395 -6.126 10.003 1.00 96.31 208 ARG A N 1
ATOM 1618 C CA . ARG A 1 208 ? -16.172 -6.854 10.997 1.00 96.31 208 ARG A CA 1
ATOM 1619 C C . ARG A 1 208 ? -17.655 -6.654 10.671 1.00 96.31 208 ARG A C 1
ATOM 1621 O O . ARG A 1 208 ? -18.120 -5.509 10.732 1.00 96.31 208 ARG A O 1
ATOM 1628 N N . PRO A 1 209 ? -18.404 -7.713 10.319 1.00 93.19 209 PRO A N 1
ATOM 1629 C CA . PRO A 1 209 ? -19.832 -7.604 10.049 1.00 93.19 209 PRO A CA 1
ATOM 1630 C C . PRO A 1 209 ? -20.620 -7.274 11.324 1.00 93.19 209 PRO A C 1
ATOM 1632 O O . PRO A 1 209 ? -20.144 -7.459 12.448 1.00 93.19 209 PRO A O 1
ATOM 1635 N N . VAL A 1 210 ? -21.857 -6.806 11.145 1.00 89.06 210 VAL A N 1
ATOM 1636 C CA . VAL A 1 210 ? -22.779 -6.499 12.249 1.00 89.06 210 VAL A CA 1
ATOM 1637 C C . VAL A 1 210 ? -22.975 -7.742 13.121 1.00 89.06 210 VAL A C 1
ATOM 1639 O O . VAL A 1 210 ? -23.355 -8.803 12.627 1.00 89.06 210 VAL A O 1
ATOM 1642 N N . GLY A 1 211 ? -22.699 -7.625 14.422 1.00 73.12 211 GLY A N 1
ATOM 1643 C CA . GLY A 1 211 ? -22.795 -8.744 15.363 1.00 73.12 211 GLY A CA 1
ATOM 1644 C C . GLY A 1 211 ? -21.637 -9.752 15.311 1.00 73.12 211 GLY A C 1
ATOM 1645 O O . GLY A 1 211 ? -21.738 -10.804 15.948 1.00 73.12 211 GLY A O 1
ATOM 1646 N N . GLY A 1 212 ? -20.536 -9.453 14.606 1.00 68.12 212 GLY A N 1
ATOM 1647 C CA . GLY A 1 212 ? -19.309 -10.256 14.611 1.00 68.12 212 GLY A CA 1
ATOM 1648 C C . GLY A 1 212 ? -18.707 -10.361 16.017 1.00 68.12 212 GLY A C 1
ATOM 1649 O O . GLY A 1 212 ? -18.013 -9.458 16.487 1.00 68.12 212 GLY A O 1
ATOM 1650 N N . ARG A 1 213 ? -18.997 -11.447 16.739 1.00 60.88 213 ARG A N 1
ATOM 1651 C CA . ARG A 1 213 ? -18.519 -11.621 18.119 1.00 60.88 213 ARG A CA 1
ATOM 1652 C C . ARG A 1 213 ? -17.023 -11.955 18.144 1.00 60.88 213 ARG A C 1
ATOM 1654 O O . ARG A 1 213 ? -16.550 -12.649 17.244 1.00 60.88 213 ARG A O 1
ATOM 1661 N N . PRO A 1 214 ? -16.287 -11.550 19.196 1.00 59.62 214 PRO A N 1
ATOM 1662 C CA . PRO A 1 214 ? -14.925 -12.018 19.409 1.00 59.62 214 PRO A CA 1
ATOM 1663 C C . PRO A 1 214 ? -14.843 -13.550 19.413 1.00 59.62 214 PRO A C 1
ATOM 1665 O O . PRO A 1 214 ? -15.728 -14.237 19.941 1.00 59.62 214 PRO A O 1
ATOM 1668 N N . ILE A 1 215 ? -13.762 -14.094 18.853 1.00 54.16 215 ILE A N 1
ATOM 1669 C CA . ILE A 1 215 ? -13.528 -15.541 18.800 1.00 54.16 215 ILE A CA 1
ATOM 1670 C C . ILE A 1 215 ? -12.998 -16.010 20.163 1.00 54.16 215 ILE A C 1
ATOM 1672 O O . ILE A 1 215 ? -11.803 -16.232 20.364 1.00 54.16 215 ILE A O 1
ATOM 1676 N N . ASN A 1 216 ? -13.913 -16.158 21.120 1.00 47.12 216 ASN A N 1
ATOM 1677 C CA . ASN A 1 216 ? -13.668 -16.891 22.358 1.00 47.12 216 ASN A CA 1
ATOM 1678 C C . ASN A 1 216 ? -13.728 -18.402 22.080 1.00 47.12 216 ASN A C 1
ATOM 1680 O O . ASN A 1 216 ? -14.483 -18.847 21.215 1.00 47.12 216 ASN A O 1
ATOM 1684 N N . LYS A 1 217 ? -12.969 -19.205 22.841 1.00 41.97 217 LYS A N 1
ATOM 1685 C CA . LYS A 1 217 ? -12.846 -20.667 22.640 1.00 41.97 217 LYS A CA 1
ATOM 1686 C C . LYS A 1 217 ? -14.177 -21.437 22.676 1.00 41.97 217 LYS A C 1
ATOM 1688 O O . LYS A 1 217 ? -14.251 -22.536 22.141 1.00 41.97 217 LYS A O 1
ATOM 1693 N N . GLU A 1 218 ? -15.216 -20.869 23.277 1.00 40.91 218 GLU A N 1
ATOM 1694 C CA . GLU A 1 218 ? -16.564 -21.448 23.329 1.00 40.91 218 GLU A CA 1
ATOM 1695 C C . GLU A 1 218 ? -17.299 -21.334 21.977 1.00 40.91 218 GLU A C 1
ATOM 1697 O O . GLU A 1 218 ? -18.008 -22.258 21.578 1.00 40.91 218 GLU A O 1
ATOM 1702 N N . ASN A 1 219 ? -17.054 -20.264 21.208 1.00 40.75 219 ASN A N 1
ATOM 1703 C CA . ASN A 1 219 ? -17.702 -20.018 19.911 1.00 40.75 219 ASN A CA 1
ATOM 1704 C C . ASN A 1 219 ? -17.190 -20.953 18.794 1.00 40.75 219 ASN A C 1
ATOM 1706 O O . ASN A 1 219 ? -17.867 -21.136 17.783 1.00 40.75 219 ASN A O 1
ATOM 1710 N N . GLU A 1 220 ? -16.023 -21.585 18.975 1.00 42.75 220 GLU A N 1
ATOM 1711 C CA . GLU A 1 220 ? -15.440 -22.526 18.003 1.00 42.75 220 GLU A CA 1
ATOM 1712 C C . GLU A 1 220 ? -16.312 -23.786 17.808 1.00 42.75 220 GLU A C 1
ATOM 1714 O O . GLU A 1 220 ? -16.256 -24.440 16.763 1.00 42.75 220 GLU A O 1
ATOM 1719 N N . ILE A 1 221 ? -17.143 -24.120 18.802 1.00 45.75 221 ILE A N 1
ATOM 1720 C CA . ILE A 1 221 ? -18.059 -25.268 18.770 1.00 45.75 221 ILE A CA 1
ATOM 1721 C C . ILE A 1 221 ? -19.292 -24.959 17.899 1.00 45.75 221 ILE A C 1
ATOM 1723 O O . ILE A 1 221 ? -19.737 -25.820 17.137 1.00 45.75 221 ILE A O 1
ATOM 1727 N N . ASP A 1 222 ? -19.809 -23.729 17.952 1.00 39.94 222 ASP A N 1
ATOM 1728 C CA . ASP A 1 222 ? -21.000 -23.308 17.198 1.00 39.94 222 ASP A CA 1
ATOM 1729 C C . ASP A 1 222 ? -20.692 -22.932 15.737 1.00 39.94 222 ASP A C 1
ATOM 1731 O O . ASP A 1 222 ? -21.472 -23.249 14.837 1.00 39.94 222 ASP A O 1
ATOM 1735 N N . GLU A 1 223 ? -19.520 -22.348 15.462 1.00 45.53 223 GLU A N 1
ATOM 1736 C CA . GLU A 1 223 ? -19.009 -22.145 14.093 1.00 45.53 223 GLU A CA 1
ATOM 1737 C C . GLU A 1 223 ? -18.890 -23.474 13.326 1.00 45.53 223 GLU A C 1
ATOM 1739 O O . GLU A 1 223 ? -19.316 -23.580 12.171 1.00 45.53 223 GLU A O 1
ATOM 1744 N N . LYS A 1 224 ? -18.363 -24.521 13.981 1.00 45.84 224 LYS A N 1
ATOM 1745 C CA . LYS A 1 224 ? -18.259 -25.865 13.389 1.00 45.84 224 LYS A CA 1
ATOM 1746 C C . LYS A 1 224 ? -19.637 -26.467 13.107 1.00 45.84 224 LYS A C 1
ATOM 1748 O O . LYS A 1 224 ? -19.821 -27.048 12.040 1.00 45.84 224 LYS A O 1
ATOM 1753 N N . LYS A 1 225 ? -20.629 -26.264 13.984 1.00 45.75 225 LYS A N 1
ATOM 1754 C CA . LYS A 1 225 ? -22.020 -26.678 13.718 1.00 45.75 225 LYS A CA 1
ATOM 1755 C C . LYS A 1 225 ? -22.638 -25.939 12.528 1.00 45.75 225 LYS A C 1
ATOM 1757 O O . LYS A 1 225 ? -23.244 -26.583 11.676 1.00 45.75 225 LYS A O 1
ATOM 1762 N N . LYS A 1 226 ? -22.451 -24.617 12.412 1.00 42.41 226 LYS A N 1
ATOM 1763 C CA . LYS A 1 226 ? -22.985 -23.840 11.275 1.00 42.41 226 LYS A CA 1
ATOM 1764 C C . LYS A 1 226 ? -22.378 -24.251 9.932 1.00 42.41 226 LYS A C 1
ATOM 1766 O O . LYS A 1 226 ? -23.119 -24.393 8.963 1.00 42.41 226 LYS A O 1
ATOM 1771 N N . LYS A 1 227 ? -21.067 -24.510 9.868 1.00 45.19 227 LYS A N 1
ATOM 1772 C CA . LYS A 1 227 ? -20.404 -24.959 8.626 1.00 45.19 227 LYS A CA 1
ATOM 1773 C C . LYS A 1 227 ? -20.843 -26.359 8.172 1.00 45.19 227 LYS A C 1
ATOM 1775 O O . LYS A 1 227 ? -20.857 -26.612 6.973 1.00 45.19 227 LYS A O 1
ATOM 1780 N N . HIS A 1 228 ? -21.284 -27.229 9.084 1.00 43.03 228 HIS A N 1
ATOM 1781 C CA . HIS A 1 228 ? -21.865 -28.529 8.725 1.00 43.03 228 HIS A CA 1
ATOM 1782 C C . HIS A 1 228 ? -23.317 -28.468 8.207 1.00 43.03 228 HIS A C 1
ATOM 1784 O O . HIS A 1 228 ? -23.757 -29.430 7.587 1.00 43.03 228 HIS A O 1
ATOM 1790 N N . HIS A 1 229 ? -24.044 -27.359 8.396 1.00 37.03 229 HIS A N 1
ATOM 1791 C CA . HIS A 1 229 ? -25.444 -27.221 7.958 1.00 37.03 229 HIS A CA 1
ATOM 1792 C C . HIS A 1 229 ? -25.643 -26.558 6.582 1.00 37.03 229 HIS A C 1
ATOM 1794 O O . HIS A 1 229 ? -26.767 -26.522 6.093 1.00 37.03 229 HIS A O 1
ATOM 1800 N N . LEU A 1 230 ? -24.584 -26.046 5.944 1.00 37.47 230 LEU A N 1
ATOM 1801 C CA . LEU A 1 230 ? -24.667 -25.338 4.653 1.00 37.47 230 LEU A CA 1
ATOM 1802 C C . LEU A 1 230 ? -24.428 -26.222 3.416 1.00 37.47 230 LEU A C 1
ATOM 1804 O O . LEU A 1 230 ? -24.541 -25.745 2.290 1.00 37.47 230 LEU A O 1
ATOM 1808 N N . CYS A 1 231 ? -24.168 -27.514 3.616 1.00 32.84 231 CYS A N 1
ATOM 1809 C CA . CYS A 1 231 ? -24.180 -28.523 2.560 1.00 32.84 231 CYS A CA 1
ATOM 1810 C C . CYS A 1 231 ? -25.348 -29.485 2.795 1.00 32.84 231 CYS A C 1
ATOM 1812 O O . CYS A 1 231 ? -25.158 -30.471 3.500 1.00 32.84 231 CYS A O 1
ATOM 1814 N N . LEU A 1 232 ? -26.524 -29.177 2.229 1.00 30.36 232 LEU A N 1
ATOM 1815 C CA . LEU A 1 232 ? -27.564 -30.100 1.724 1.00 30.36 232 LEU A CA 1
ATOM 1816 C C . LEU A 1 232 ? -28.862 -29.315 1.433 1.00 30.36 232 LEU A C 1
ATOM 1818 O O . LEU A 1 232 ? -29.380 -28.613 2.298 1.00 30.36 232 LEU A O 1
ATOM 1822 N N . SER A 1 233 ? -29.395 -29.478 0.221 1.00 28.25 233 SER A N 1
ATOM 1823 C CA . SER A 1 233 ? -30.714 -28.979 -0.211 1.00 28.25 233 SER A CA 1
ATOM 1824 C C . SER A 1 233 ? -31.713 -30.157 -0.284 1.00 28.25 233 SER A C 1
ATOM 1826 O O . SER A 1 233 ? -31.280 -31.310 -0.255 1.00 28.25 233 SER A O 1
ATOM 1828 N N . PRO A 1 234 ? -33.038 -29.920 -0.281 1.00 43.12 234 PRO A N 1
ATOM 1829 C CA . PRO A 1 234 ? -33.916 -30.627 0.657 1.00 43.12 234 PRO A CA 1
ATOM 1830 C C . PRO A 1 234 ? -34.669 -31.829 0.069 1.00 43.12 234 PRO A C 1
ATOM 1832 O O . PRO A 1 234 ? -35.084 -31.801 -1.088 1.00 43.12 234 PRO A O 1
ATOM 1835 N N . MET A 1 235 ? -34.983 -32.816 0.919 1.00 25.47 235 MET A N 1
ATOM 1836 C CA . MET A 1 235 ? -36.070 -33.775 0.684 1.00 25.47 235 MET A CA 1
ATOM 1837 C C . MET A 1 235 ? -36.888 -34.055 1.953 1.00 25.47 235 MET A C 1
ATOM 1839 O O . MET A 1 235 ? -36.332 -34.209 3.034 1.00 25.47 235 MET A O 1
ATOM 1843 N N . SER A 1 236 ? -38.208 -34.118 1.745 1.00 29.14 236 SER A N 1
ATOM 1844 C CA . SER A 1 236 ? -39.261 -34.804 2.518 1.00 29.14 236 SER A CA 1
ATOM 1845 C C . SER A 1 236 ? -39.193 -34.851 4.054 1.00 29.14 236 SER A C 1
ATOM 1847 O O . SER A 1 236 ? -38.436 -35.615 4.643 1.00 29.14 236 SER A O 1
ATOM 1849 N N . SER A 1 237 ? -40.144 -34.131 4.651 1.00 38.12 237 SER A N 1
ATOM 1850 C CA . SER A 1 237 ? -40.968 -34.491 5.814 1.00 38.12 237 SER A CA 1
ATOM 1851 C C . SER A 1 237 ? -40.669 -35.805 6.555 1.00 38.12 237 SER A C 1
ATOM 1853 O O . SER A 1 237 ? -40.985 -36.874 6.045 1.00 38.12 237 SER A O 1
ATOM 1855 N N . GLU A 1 238 ? -40.265 -35.694 7.823 1.00 31.56 238 GLU A N 1
ATOM 1856 C CA . GLU A 1 238 ? -40.953 -36.339 8.956 1.00 31.56 238 GLU A CA 1
ATOM 1857 C C . GLU A 1 238 ? -40.523 -35.674 10.278 1.00 31.56 238 GLU A C 1
ATOM 1859 O O . GLU A 1 238 ? -39.350 -35.364 10.491 1.00 31.56 238 GLU A O 1
ATOM 1864 N N . GLU A 1 239 ? -41.488 -35.376 11.150 1.00 40.81 239 GLU A N 1
ATOM 1865 C CA . GLU A 1 239 ? -41.282 -34.585 12.368 1.00 40.81 239 GLU A CA 1
ATOM 1866 C C . GLU A 1 239 ? -40.952 -35.501 13.558 1.00 40.81 239 GLU A C 1
ATOM 1868 O O . GLU A 1 239 ? -41.835 -36.098 14.171 1.00 40.81 239 GLU A O 1
ATOM 1873 N N . LEU A 1 240 ? -39.663 -35.627 13.893 1.00 32.47 240 LEU A N 1
ATOM 1874 C CA . LEU A 1 240 ? -39.205 -36.399 15.053 1.00 32.47 240 LEU A CA 1
ATOM 1875 C C . LEU A 1 240 ? -38.963 -35.485 16.260 1.00 32.47 240 LEU A C 1
ATOM 1877 O O . LEU A 1 240 ? -37.920 -34.841 16.386 1.00 32.47 240 LEU A O 1
ATOM 1881 N N . SER A 1 241 ? -39.929 -35.457 17.180 1.00 38.69 241 SER A N 1
ATOM 1882 C CA . SER A 1 241 ? -39.831 -34.725 18.445 1.00 38.69 241 SER A CA 1
ATOM 1883 C C . SER A 1 241 ? -38.720 -35.288 19.343 1.00 38.69 241 SER A C 1
ATOM 1885 O O . SER A 1 241 ? -38.780 -36.447 19.765 1.00 38.69 241 SER A O 1
ATOM 1887 N N . LEU A 1 242 ? -37.734 -34.459 19.690 1.00 38.81 242 LEU A N 1
ATOM 1888 C CA . LEU A 1 242 ? -36.705 -34.803 20.676 1.00 38.81 242 LEU A CA 1
ATOM 1889 C C . LEU A 1 242 ? -37.308 -34.937 22.091 1.00 38.81 242 LEU A C 1
ATOM 1891 O O . LEU A 1 242 ? -38.225 -34.188 22.435 1.00 38.81 242 LEU A O 1
ATOM 1895 N N . PRO A 1 243 ? -36.790 -35.842 22.944 1.00 40.25 243 PRO A N 1
ATOM 1896 C CA . PRO A 1 243 ? -37.267 -35.983 24.315 1.00 40.25 243 PRO A CA 1
ATOM 1897 C C . PRO A 1 243 ? -36.908 -34.753 25.160 1.00 40.25 243 PRO A C 1
ATOM 1899 O O . PRO A 1 243 ? -35.790 -34.237 25.102 1.00 40.25 243 PRO A O 1
ATOM 1902 N N . VAL A 1 244 ? -37.855 -34.311 25.989 1.00 47.97 244 VAL A N 1
ATOM 1903 C CA . VAL A 1 244 ? -37.674 -33.187 26.916 1.00 47.97 244 VAL A CA 1
ATOM 1904 C C . VAL A 1 244 ? -36.647 -33.558 27.991 1.00 47.97 244 VAL A C 1
ATOM 1906 O O . VAL A 1 244 ? -36.820 -34.538 28.716 1.00 47.97 244 VAL A O 1
ATOM 1909 N N . LEU A 1 245 ? -35.579 -32.765 28.108 1.00 39.06 245 LEU A N 1
ATOM 1910 C CA . LEU A 1 245 ? -34.596 -32.901 29.186 1.00 39.06 245 LEU A CA 1
ATOM 1911 C C . LEU A 1 245 ? -35.221 -32.513 30.542 1.00 39.06 245 LEU A C 1
ATOM 1913 O O . LEU A 1 245 ? -36.027 -31.581 30.592 1.00 39.06 245 LEU A O 1
ATOM 1917 N N . PRO A 1 246 ? -34.859 -33.187 31.650 1.00 39.62 246 PRO A N 1
ATOM 1918 C CA . PRO A 1 246 ? -35.427 -32.891 32.961 1.00 39.62 246 PRO A CA 1
ATOM 1919 C C . PRO A 1 246 ? -35.064 -31.471 33.411 1.00 39.62 246 PRO A C 1
ATOM 1921 O O . PRO A 1 246 ? -33.904 -31.063 33.347 1.00 39.62 246 PRO A O 1
ATOM 1924 N N . ALA A 1 247 ? -36.063 -30.730 33.892 1.00 46.12 247 ALA A N 1
ATOM 1925 C CA . ALA A 1 247 ? -35.874 -29.383 34.412 1.00 46.12 247 ALA A CA 1
ATOM 1926 C C . ALA A 1 247 ? -35.001 -29.405 35.677 1.00 46.12 247 ALA A C 1
ATOM 1928 O O . ALA A 1 247 ? -35.319 -30.084 36.654 1.00 46.12 247 ALA A O 1
ATOM 1929 N N . VAL A 1 248 ? -33.911 -28.640 35.661 1.00 46.28 248 VAL A N 1
ATOM 1930 C CA . VAL A 1 248 ? -33.011 -28.482 36.806 1.00 46.28 248 VAL A CA 1
ATOM 1931 C C . VAL A 1 248 ? -33.478 -27.279 37.625 1.00 46.28 248 VAL A C 1
ATOM 1933 O O . VAL A 1 248 ? -33.318 -26.137 37.199 1.00 46.28 248 VAL A O 1
ATOM 1936 N N . SER A 1 249 ? -34.069 -27.521 38.796 1.00 52.19 249 SER A N 1
ATOM 1937 C CA . SER A 1 249 ? -34.462 -26.460 39.730 1.00 52.19 249 SER A CA 1
ATOM 1938 C C . SER A 1 249 ? -33.283 -26.019 40.599 1.00 52.19 249 SER A C 1
ATOM 1940 O O . SER A 1 249 ? -32.598 -26.853 41.192 1.00 52.19 249 SER A O 1
ATOM 1942 N N . TRP A 1 250 ? -33.082 -24.707 40.701 1.00 51.75 250 TRP A N 1
ATOM 1943 C CA . TRP A 1 250 ? -32.144 -24.076 41.630 1.00 51.75 250 TRP A CA 1
ATOM 1944 C C . TRP A 1 250 ? -32.703 -24.070 43.061 1.00 51.75 250 TRP A C 1
ATOM 1946 O O . TRP A 1 250 ? -33.894 -23.824 43.247 1.00 51.75 250 TRP A O 1
ATOM 1956 N N . ASP A 1 251 ? -31.848 -24.318 44.056 1.00 56.84 251 ASP A N 1
ATOM 1957 C CA . ASP A 1 251 ? -32.176 -24.190 45.480 1.00 56.84 251 ASP A CA 1
ATOM 1958 C C . ASP A 1 251 ? -31.419 -22.998 46.086 1.00 56.84 251 ASP A C 1
ATOM 1960 O O . ASP A 1 251 ? -30.192 -22.996 46.228 1.00 56.84 251 ASP A O 1
ATOM 1964 N N . GLU A 1 252 ? -32.183 -21.969 46.447 1.00 43.16 252 GLU A N 1
ATOM 1965 C CA . GLU A 1 252 ? -31.679 -20.696 46.961 1.00 43.16 252 GLU A CA 1
ATOM 1966 C C . GLU A 1 252 ? -31.056 -20.797 48.361 1.00 43.16 252 GLU A C 1
ATOM 1968 O O . GLU A 1 252 ? -30.220 -19.961 48.708 1.00 43.16 252 GLU A O 1
ATOM 1973 N N . GLN A 1 253 ? -31.409 -21.815 49.158 1.00 49.78 253 GLN A N 1
ATOM 1974 C CA . GLN A 1 253 ? -30.864 -21.983 50.512 1.00 49.78 253 GLN A CA 1
ATOM 1975 C C . GLN A 1 253 ? -29.505 -22.691 50.531 1.00 49.78 253 GLN A C 1
ATOM 1977 O O . GLN A 1 253 ? -28.767 -22.557 51.507 1.00 49.78 253 GLN A O 1
ATOM 1982 N N . SER A 1 254 ? -29.160 -23.431 49.471 1.00 57.22 254 SER A N 1
ATOM 1983 C CA . SER A 1 254 ? -27.934 -24.238 49.408 1.00 57.22 254 SER A CA 1
ATOM 1984 C C . SER A 1 254 ? -26.949 -23.833 48.306 1.00 57.22 254 SER A C 1
ATOM 1986 O O . SER A 1 254 ? -25.823 -24.331 48.317 1.00 57.22 254 SER A O 1
ATOM 1988 N N . GLN A 1 255 ? -27.322 -22.931 47.385 1.00 54.53 255 GLN A N 1
ATOM 1989 C CA . GLN A 1 255 ? -26.456 -22.414 46.305 1.00 54.53 255 GLN A CA 1
ATOM 1990 C C . GLN A 1 255 ? -25.809 -23.522 45.439 1.00 54.53 255 GLN A C 1
ATOM 1992 O O . GLN A 1 255 ? -24.716 -23.352 44.896 1.00 54.53 255 GLN A O 1
ATOM 1997 N N . THR A 1 256 ? -26.463 -24.682 45.302 1.00 47.22 256 THR A N 1
ATOM 1998 C CA . THR A 1 256 ? -25.937 -25.823 44.532 1.00 47.22 256 THR A CA 1
ATOM 1999 C C . THR A 1 256 ? -27.021 -26.544 43.732 1.00 47.22 256 THR A C 1
ATOM 2001 O O . THR A 1 256 ? -28.186 -26.596 44.117 1.00 47.22 256 THR A O 1
ATOM 2004 N N . PHE A 1 257 ? -26.626 -27.144 42.607 1.00 43.59 257 PHE A N 1
ATOM 2005 C CA . PHE A 1 257 ? -27.486 -28.032 41.826 1.00 43.59 257 PHE A CA 1
ATOM 2006 C C . PHE A 1 257 ? -27.311 -29.479 42.295 1.00 43.59 257 PHE A C 1
ATOM 2008 O O . PHE A 1 257 ? -26.228 -30.050 42.155 1.00 43.59 257 PHE A O 1
ATOM 2015 N N . SER A 1 258 ? -28.371 -30.091 42.830 1.00 45.59 258 SER A N 1
ATOM 2016 C CA . SER A 1 258 ? -28.324 -31.479 43.307 1.00 45.59 258 SER A CA 1
ATOM 2017 C C . SER A 1 258 ? -28.885 -32.466 42.276 1.00 45.59 258 SER A C 1
ATOM 2019 O O . SER A 1 258 ? -29.975 -32.276 41.743 1.00 45.59 258 SER A O 1
ATOM 2021 N N . ASN A 1 259 ? -28.151 -33.552 42.035 1.00 43.06 259 ASN A N 1
ATOM 2022 C CA . ASN A 1 259 ? -28.599 -34.714 41.270 1.00 43.06 259 ASN A CA 1
ATOM 2023 C C . ASN A 1 259 ? -28.203 -35.962 42.067 1.00 43.06 259 ASN A C 1
ATOM 2025 O O . ASN A 1 259 ? -27.019 -36.295 42.105 1.00 43.06 259 ASN A O 1
ATOM 2029 N N . ASN A 1 260 ? -29.143 -36.637 42.747 1.00 37.66 260 ASN A N 1
ATOM 2030 C CA . ASN A 1 260 ? -28.829 -37.925 43.382 1.00 37.66 260 ASN A CA 1
ATOM 2031 C C . ASN A 1 260 ? -30.043 -38.750 43.855 1.00 37.66 260 ASN A C 1
ATOM 2033 O O . ASN A 1 260 ? -30.800 -38.298 44.717 1.00 37.66 260 ASN A O 1
ATOM 2037 N N . PRO A 1 261 ? -30.151 -40.027 43.442 1.00 39.56 261 PRO A N 1
ATOM 2038 C CA . PRO A 1 261 ? -30.951 -41.025 44.136 1.00 39.56 261 PRO A CA 1
ATOM 2039 C C . PRO A 1 261 ? -30.092 -42.025 44.947 1.00 39.56 261 PRO A C 1
ATOM 2041 O O . PRO A 1 261 ? -29.674 -43.061 44.445 1.00 39.56 261 PRO A O 1
ATOM 2044 N N . ARG A 1 262 ? -30.030 -41.779 46.266 1.00 33.56 262 ARG A N 1
ATOM 2045 C CA . ARG A 1 262 ? -30.068 -42.775 47.374 1.00 33.56 262 ARG A CA 1
ATOM 2046 C C . ARG A 1 262 ? -28.870 -43.711 47.698 1.00 33.56 262 ARG A C 1
ATOM 2048 O O . ARG A 1 262 ? -28.465 -44.552 46.911 1.00 33.56 262 ARG A O 1
ATOM 2055 N N . LYS A 1 263 ? -28.607 -43.761 49.024 1.00 31.14 263 LYS A N 1
ATOM 2056 C CA . LYS A 1 263 ? -28.016 -44.842 49.871 1.00 31.14 263 LYS A CA 1
ATOM 2057 C C . LYS A 1 263 ? -26.500 -45.098 49.722 1.00 31.14 263 LYS A C 1
ATOM 2059 O O . LYS A 1 263 ? -26.035 -45.540 48.688 1.00 31.14 263 LYS A O 1
ATOM 2064 N N . ARG A 1 264 ? -25.708 -45.008 50.803 1.00 30.02 264 ARG A N 1
ATOM 2065 C CA . ARG A 1 264 ? -25.858 -45.807 52.045 1.00 30.02 264 ARG A CA 1
ATOM 2066 C C . ARG A 1 264 ? -25.283 -45.109 53.295 1.00 30.02 264 ARG A C 1
ATOM 2068 O O . ARG A 1 264 ? -24.371 -44.304 53.197 1.00 30.02 264 ARG A O 1
ATOM 2075 N N . VAL A 1 265 ? -25.799 -45.482 54.469 1.00 33.56 265 VAL A N 1
ATOM 2076 C CA . VAL A 1 265 ? -25.407 -44.976 55.804 1.00 33.56 265 VAL A CA 1
ATOM 2077 C C . VAL A 1 265 ? -24.438 -45.940 56.499 1.00 33.56 265 VAL A C 1
ATOM 2079 O O . VAL A 1 265 ? -24.662 -47.151 56.441 1.00 33.56 265 VAL A O 1
ATOM 2082 N N . ARG A 1 266 ? -23.456 -45.418 57.255 1.00 29.38 266 ARG A N 1
ATOM 2083 C CA . ARG A 1 266 ? -23.014 -46.020 58.532 1.00 29.38 266 ARG A CA 1
ATOM 2084 C C . ARG A 1 266 ? -22.334 -44.997 59.454 1.00 29.38 266 ARG A C 1
ATOM 2086 O O . ARG A 1 266 ? -21.640 -44.103 58.988 1.00 29.38 266 ARG A O 1
ATOM 2093 N N . ASN A 1 267 ? -22.584 -45.141 60.754 1.00 30.75 267 ASN A N 1
ATOM 2094 C CA . ASN A 1 267 ? -22.225 -44.188 61.811 1.00 30.75 267 ASN A CA 1
ATOM 2095 C C . ASN A 1 267 ? -20.828 -44.457 62.393 1.00 30.75 267 ASN A C 1
ATOM 2097 O O . ASN A 1 267 ? -20.488 -45.625 62.566 1.00 30.75 267 ASN A O 1
ATOM 2101 N N . ALA A 1 268 ? -20.134 -43.408 62.856 1.00 30.50 268 ALA A N 1
ATOM 2102 C CA . ALA A 1 268 ? -19.485 -43.375 64.178 1.00 30.50 268 ALA A CA 1
ATOM 2103 C C . ALA A 1 268 ? -19.015 -41.950 64.553 1.00 30.50 268 ALA A C 1
ATOM 2105 O O . ALA A 1 268 ? -18.480 -41.218 63.729 1.00 30.50 268 ALA A O 1
ATOM 2106 N N . ALA A 1 269 ? -19.195 -41.598 65.823 1.00 30.94 269 ALA A N 1
ATOM 2107 C CA . ALA A 1 269 ? -18.640 -40.451 66.557 1.00 30.94 269 ALA A CA 1
ATOM 2108 C C . ALA A 1 269 ? -18.384 -40.961 68.011 1.00 30.94 269 ALA A C 1
ATOM 2110 O O . ALA A 1 269 ? -18.720 -42.130 68.247 1.00 30.94 269 ALA A O 1
ATOM 2111 N N . PRO A 1 270 ? -17.906 -40.186 69.022 1.00 52.72 270 PRO A N 1
ATOM 2112 C CA . PRO A 1 270 ? -17.682 -38.727 69.077 1.00 52.72 270 PRO A CA 1
ATOM 2113 C C . PRO A 1 270 ? -16.418 -38.295 69.896 1.00 52.72 270 PRO A C 1
ATOM 2115 O O . PRO A 1 270 ? -15.576 -39.133 70.198 1.00 52.72 270 PRO A O 1
ATOM 2118 N N . LYS A 1 271 ? -16.393 -37.019 70.357 1.00 33.12 271 LYS A N 1
ATOM 2119 C CA . LYS A 1 271 ? -15.633 -36.441 71.514 1.00 33.12 271 LYS A CA 1
ATOM 2120 C C . LYS A 1 271 ? -14.152 -36.059 71.277 1.00 33.12 271 LYS A C 1
ATOM 2122 O O . LYS A 1 271 ? -13.466 -36.755 70.550 1.00 33.12 271 LYS A O 1
ATOM 2127 N N . HIS A 1 272 ? -13.574 -34.998 71.870 1.00 30.75 272 HIS A N 1
ATOM 2128 C CA . HIS A 1 272 ? -14.039 -33.894 72.751 1.00 30.75 272 HIS A CA 1
ATOM 2129 C C . HIS A 1 272 ? -13.150 -32.634 72.515 1.00 30.75 272 HIS A C 1
ATOM 2131 O O . HIS A 1 272 ? -12.007 -32.774 72.096 1.00 30.75 272 HIS A O 1
ATOM 2137 N N . ALA A 1 273 ? -13.636 -31.432 72.857 1.00 32.84 273 ALA A N 1
ATOM 2138 C CA . ALA A 1 273 ? -12.824 -30.225 73.138 1.00 32.84 273 ALA A CA 1
ATOM 2139 C C . ALA A 1 273 ? -12.875 -29.926 74.662 1.00 32.84 273 ALA A C 1
ATOM 2141 O O . ALA A 1 273 ? -13.772 -30.490 75.306 1.00 32.84 273 ALA A O 1
ATOM 2142 N N . PRO A 1 274 ? -11.975 -29.103 75.264 1.00 43.09 274 PRO A N 1
ATOM 2143 C CA . PRO A 1 274 ? -12.170 -27.631 75.254 1.00 43.09 274 PRO A CA 1
ATOM 2144 C C . PRO A 1 274 ? -10.893 -26.728 75.404 1.00 43.09 274 PRO A C 1
ATOM 2146 O O . PRO A 1 274 ? -9.799 -27.235 75.603 1.00 43.09 274 PRO A O 1
ATOM 2149 N N . SER A 1 275 ? -11.082 -25.393 75.296 1.00 32.34 275 SER A N 1
ATOM 2150 C CA . SER A 1 275 ? -10.424 -24.220 75.979 1.00 32.34 275 SER A CA 1
ATOM 2151 C C . SER A 1 275 ? -9.013 -24.327 76.636 1.00 32.34 275 SER A C 1
ATOM 2153 O O . SER A 1 275 ? -8.756 -25.303 77.325 1.00 32.34 275 SER A O 1
ATOM 2155 N N . SER A 1 276 ? -8.116 -23.314 76.668 1.00 30.19 276 SER A N 1
ATOM 2156 C CA . SER A 1 276 ? -8.185 -21.871 76.306 1.00 30.19 276 SER A CA 1
ATOM 2157 C C . SER A 1 276 ? -6.820 -21.121 76.405 1.00 30.19 276 SER A C 1
ATOM 2159 O O . SER A 1 276 ? -5.929 -21.548 77.128 1.00 30.19 276 SER A O 1
ATOM 2161 N N . THR A 1 277 ? -6.764 -19.909 75.813 1.00 29.22 277 THR A N 1
ATOM 2162 C CA . THR A 1 277 ? -6.055 -18.664 76.260 1.00 29.22 277 THR A CA 1
ATOM 2163 C C . THR A 1 277 ? -4.516 -18.450 76.203 1.00 29.22 277 THR A C 1
ATOM 2165 O O . THR A 1 277 ? -3.776 -18.956 77.035 1.00 29.22 277 THR A O 1
ATOM 2168 N N . PHE A 1 278 ? -4.158 -17.438 75.385 1.00 29.19 278 PHE A N 1
ATOM 2169 C CA . PHE A 1 278 ? -3.182 -16.328 75.566 1.00 29.19 278 PHE A CA 1
ATOM 2170 C C . PHE A 1 278 ? -1.651 -16.464 75.345 1.00 29.19 278 PHE A C 1
ATOM 2172 O O . PHE A 1 278 ? -1.021 -17.475 75.627 1.00 29.19 278 PHE A O 1
ATOM 2179 N N . ASN A 1 279 ? -1.095 -15.314 74.907 1.00 29.53 279 ASN A N 1
ATOM 2180 C CA . ASN A 1 279 ? 0.296 -14.934 74.577 1.00 29.53 279 ASN A CA 1
ATOM 2181 C C . ASN A 1 279 ? 0.858 -15.494 73.240 1.00 29.53 279 ASN A C 1
ATOM 2183 O O . ASN A 1 279 ? 0.564 -16.622 72.871 1.00 29.53 279 ASN A O 1
ATOM 2187 N N . ASN A 1 280 ? 1.653 -14.758 72.443 1.00 27.75 280 ASN A N 1
ATOM 2188 C CA . ASN A 1 280 ? 2.310 -13.456 72.668 1.00 27.75 280 ASN A CA 1
ATOM 2189 C C . ASN A 1 280 ? 2.449 -12.621 71.365 1.00 27.75 280 ASN A C 1
ATOM 2191 O O . ASN A 1 280 ? 2.454 -13.186 70.275 1.00 27.75 280 ASN A O 1
ATOM 2195 N N . SER A 1 281 ? 2.629 -11.300 71.487 1.00 31.56 281 SER A N 1
ATOM 2196 C CA . SER A 1 281 ? 2.956 -10.359 70.397 1.00 31.56 281 SER A CA 1
ATOM 2197 C C . SER A 1 281 ? 3.891 -9.266 70.927 1.00 31.56 281 SER A C 1
ATOM 2199 O O . SER A 1 281 ? 3.557 -8.681 71.954 1.00 31.56 281 SER A O 1
ATOM 2201 N N . SER A 1 282 ? 5.014 -8.998 70.241 1.00 34.19 282 SER A N 1
ATOM 2202 C CA . SER A 1 282 ? 5.806 -7.757 70.364 1.00 34.19 282 SER A CA 1
ATOM 2203 C C . SER A 1 282 ? 6.783 -7.556 69.189 1.00 34.19 282 SER A C 1
ATOM 2205 O O . SER A 1 282 ? 7.649 -8.387 68.927 1.00 34.19 282 SER A O 1
ATOM 2207 N N . ASP A 1 283 ? 6.595 -6.404 68.552 1.00 34.31 283 ASP A N 1
ATOM 2208 C CA . ASP A 1 283 ? 7.317 -5.652 67.501 1.00 34.31 283 ASP A CA 1
ATOM 2209 C C . ASP A 1 283 ? 8.695 -5.058 68.003 1.00 34.31 283 ASP A C 1
ATOM 2211 O O . ASP A 1 283 ? 9.059 -5.347 69.145 1.00 34.31 283 ASP A O 1
ATOM 2215 N N . PRO A 1 284 ? 9.438 -4.134 67.318 1.00 52.00 284 PRO A N 1
ATOM 2216 C CA . PRO A 1 284 ? 9.999 -4.177 65.945 1.00 52.00 284 PRO A CA 1
ATOM 2217 C C . PRO A 1 284 ? 11.369 -3.412 65.719 1.00 52.00 284 PRO A C 1
ATOM 2219 O O . PRO A 1 284 ? 11.917 -2.784 66.616 1.00 52.00 284 PRO A O 1
ATOM 2222 N N . ALA A 1 285 ? 11.833 -3.377 64.452 1.00 33.28 285 ALA A N 1
ATOM 2223 C CA . ALA A 1 285 ? 12.444 -2.246 63.686 1.00 33.28 285 ALA A CA 1
ATOM 2224 C C . ALA A 1 285 ? 13.901 -1.659 63.845 1.00 33.28 285 ALA A C 1
ATOM 2226 O O . ALA A 1 285 ? 14.366 -1.301 64.919 1.00 33.28 285 ALA A O 1
ATOM 2227 N N . ILE A 1 286 ? 14.494 -1.390 62.654 1.00 32.25 286 ILE A N 1
ATOM 2228 C CA . ILE A 1 286 ? 15.513 -0.386 62.197 1.00 32.25 286 ILE A CA 1
ATOM 2229 C C . ILE A 1 286 ? 16.999 -0.453 62.637 1.00 32.25 286 ILE A C 1
ATOM 2231 O O . ILE A 1 286 ? 17.357 0.004 63.717 1.00 32.25 286 ILE A O 1
ATOM 2235 N N . PHE A 1 287 ? 17.879 -0.790 61.671 1.00 26.91 287 PHE A N 1
ATOM 2236 C CA . PHE A 1 287 ? 18.976 0.068 61.139 1.00 26.91 287 PHE A CA 1
ATOM 2237 C C . PHE A 1 287 ? 19.555 -0.538 59.824 1.00 26.91 287 PHE A C 1
ATOM 2239 O O . PHE A 1 287 ? 19.235 -1.683 59.515 1.00 26.91 287 PHE A O 1
ATOM 2246 N N . SER A 1 288 ? 20.475 0.103 59.083 1.00 29.11 288 SER A N 1
ATOM 2247 C CA . SER A 1 288 ? 20.251 1.194 58.098 1.00 29.11 288 SER A CA 1
ATOM 2248 C C . SER A 1 288 ? 21.390 1.203 57.032 1.00 29.11 288 SER A C 1
ATOM 2250 O O . SER A 1 288 ? 22.367 0.489 57.242 1.00 29.11 288 SER A O 1
ATOM 2252 N N . SER A 1 289 ? 21.309 2.058 55.989 1.00 32.94 289 SER A N 1
ATOM 2253 C CA . SER A 1 289 ? 22.350 2.388 54.968 1.00 32.94 289 SER A CA 1
ATOM 2254 C C . SER A 1 289 ? 22.685 1.306 53.917 1.00 32.94 289 SER A C 1
ATOM 2256 O O . SER A 1 289 ? 22.836 0.141 54.265 1.00 32.94 289 SER A O 1
ATOM 2258 N N . ASP A 1 290 ? 23.016 1.601 52.654 1.00 32.41 290 ASP A N 1
ATOM 2259 C CA . ASP A 1 290 ? 22.628 2.582 51.608 1.00 32.41 290 ASP A CA 1
ATOM 2260 C C . ASP A 1 290 ? 23.525 2.277 50.371 1.00 32.41 290 ASP A C 1
ATOM 2262 O O . ASP A 1 290 ? 24.491 1.525 50.499 1.00 32.41 290 ASP A O 1
ATOM 2266 N N . ASP A 1 291 ? 23.221 2.878 49.214 1.00 33.88 291 ASP A N 1
ATOM 2267 C CA . ASP A 1 291 ? 24.015 2.917 47.963 1.00 33.88 291 ASP A CA 1
ATOM 2268 C C . ASP A 1 291 ? 24.297 1.609 47.175 1.00 33.88 291 ASP A C 1
ATOM 2270 O O . ASP A 1 291 ? 25.157 0.797 47.513 1.00 33.88 291 ASP A O 1
ATOM 2274 N N . ASP A 1 292 ? 23.702 1.525 45.976 1.00 33.78 292 ASP A N 1
ATOM 2275 C CA . ASP A 1 292 ? 24.438 1.121 44.763 1.00 33.78 292 ASP A CA 1
ATOM 2276 C C . ASP A 1 292 ? 24.054 2.072 43.603 1.00 33.78 292 ASP A C 1
ATOM 2278 O O . ASP A 1 292 ? 22.916 2.021 43.114 1.00 33.78 292 ASP A O 1
ATOM 2282 N N . PRO A 1 293 ? 24.929 3.021 43.217 1.00 40.19 293 PRO A N 1
ATOM 2283 C CA . PRO A 1 293 ? 24.600 4.066 42.260 1.00 40.19 293 PRO A CA 1
ATOM 2284 C C . PRO A 1 293 ? 24.984 3.730 40.809 1.00 40.19 293 PRO A C 1
ATOM 2286 O O . PRO A 1 293 ? 26.033 3.165 40.521 1.00 40.19 293 PRO A O 1
ATOM 2289 N N . ALA A 1 294 ? 24.196 4.315 39.906 1.00 31.88 294 ALA A N 1
ATOM 2290 C CA . ALA A 1 294 ? 24.584 4.760 38.565 1.00 31.88 294 ALA A CA 1
ATOM 2291 C C . ALA A 1 294 ? 24.795 3.740 37.419 1.00 31.88 294 ALA A C 1
ATOM 2293 O O . ALA A 1 294 ? 25.328 2.640 37.528 1.00 31.88 294 ALA A O 1
ATOM 2294 N N . LEU A 1 295 ? 24.380 4.223 36.244 1.00 42.22 295 LEU A N 1
ATOM 2295 C CA . LEU A 1 295 ? 24.886 3.837 34.929 1.00 42.22 295 LEU A CA 1
ATOM 2296 C C . LEU A 1 295 ? 26.358 4.272 34.752 1.00 42.22 295 LEU A C 1
ATOM 2298 O O . LEU A 1 295 ? 26.849 5.130 35.478 1.00 42.22 295 LEU A O 1
ATOM 2302 N N . ASP A 1 296 ? 26.986 3.743 33.697 1.00 34.72 296 ASP A N 1
ATOM 2303 C CA . ASP A 1 296 ? 28.269 4.167 33.106 1.00 34.72 296 ASP A CA 1
ATOM 2304 C C . ASP A 1 296 ? 29.537 3.880 33.954 1.00 34.72 296 ASP A C 1
ATOM 2306 O O . ASP A 1 296 ? 29.895 4.607 34.874 1.00 34.72 296 ASP A O 1
ATOM 2310 N N . ASN A 1 297 ? 30.377 2.895 33.601 1.00 33.06 297 ASN A N 1
ATOM 2311 C CA . ASN A 1 297 ? 31.214 3.015 32.401 1.00 33.06 297 ASN A CA 1
ATOM 2312 C C . ASN A 1 297 ? 31.936 1.726 31.935 1.00 33.06 297 ASN A C 1
ATOM 2314 O O . ASN A 1 297 ? 32.105 0.745 32.650 1.00 33.06 297 ASN A O 1
ATOM 2318 N N . TYR A 1 298 ? 32.382 1.823 30.682 1.00 35.78 298 TYR A N 1
ATOM 2319 C CA . TYR A 1 298 ? 33.208 0.947 29.841 1.00 35.78 298 TYR A CA 1
ATOM 2320 C C . TYR A 1 298 ? 34.469 0.268 30.439 1.00 35.78 298 TYR A C 1
ATOM 2322 O O . TYR A 1 298 ? 35.113 0.819 31.320 1.00 35.78 298 TYR A O 1
ATOM 2330 N N . VAL A 1 299 ? 34.900 -0.822 29.756 1.00 36.47 299 VAL A N 1
ATOM 2331 C CA . VAL A 1 299 ? 36.189 -1.583 29.848 1.00 36.47 299 VAL A CA 1
ATOM 2332 C C . VAL A 1 299 ? 36.455 -2.228 31.237 1.00 36.47 299 VAL A C 1
ATOM 2334 O O . VAL A 1 299 ? 36.258 -1.610 32.263 1.00 36.47 299 VAL A O 1
ATOM 2337 N N . GLU A 1 300 ? 36.845 -3.497 31.426 1.00 36.56 300 GLU A N 1
ATOM 2338 C CA . GLU A 1 300 ? 37.758 -4.377 30.678 1.00 36.56 300 GLU A CA 1
ATOM 2339 C C . GLU A 1 300 ? 37.350 -5.875 30.704 1.00 36.56 300 GLU A C 1
ATOM 2341 O O . GLU A 1 300 ? 36.349 -6.292 31.288 1.00 36.56 300 GLU A O 1
ATOM 2346 N N . GLY A 1 301 ? 38.104 -6.721 29.992 1.00 49.25 301 GLY A N 1
ATOM 2347 C CA . GLY A 1 301 ? 37.667 -8.061 29.591 1.00 49.25 301 GLY A CA 1
ATOM 2348 C C . GLY A 1 301 ? 37.624 -9.141 30.684 1.00 49.25 301 GLY A C 1
ATOM 2349 O O . GLY A 1 301 ? 38.646 -9.522 31.251 1.00 49.25 301 GLY A O 1
ATOM 2350 N N . ARG A 1 302 ? 36.467 -9.805 30.828 1.00 35.91 302 ARG A N 1
ATOM 2351 C CA . ARG A 1 302 ? 36.365 -11.163 31.401 1.00 35.91 302 ARG A CA 1
ATOM 2352 C C . ARG A 1 302 ? 35.969 -12.183 30.328 1.00 35.91 302 ARG A C 1
ATOM 2354 O O . ARG A 1 302 ? 34.893 -12.110 29.736 1.00 35.91 302 ARG A O 1
ATOM 2361 N N . ARG A 1 303 ? 36.845 -13.166 30.080 1.00 49.00 303 ARG A N 1
ATOM 2362 C CA . ARG A 1 303 ? 36.624 -14.257 29.109 1.00 49.00 303 ARG A CA 1
ATOM 2363 C C . ARG A 1 303 ? 35.396 -15.096 29.501 1.00 49.00 303 ARG A C 1
ATOM 2365 O O . ARG A 1 303 ? 35.387 -15.717 30.562 1.00 49.00 303 ARG A O 1
ATOM 2372 N N . LYS A 1 304 ? 34.389 -15.186 28.620 1.00 48.94 304 LYS A N 1
ATOM 2373 C CA . LYS A 1 304 ? 33.270 -16.138 28.768 1.00 48.94 304 LYS A CA 1
ATOM 2374 C C . LYS A 1 304 ? 33.808 -17.575 28.721 1.00 48.94 304 LYS A C 1
ATOM 2376 O O . LYS A 1 304 ? 34.344 -17.989 27.693 1.00 48.94 304 LYS A O 1
ATOM 2381 N N . LYS A 1 305 ? 33.644 -18.340 29.808 1.00 54.38 305 LYS A N 1
ATOM 2382 C CA . LYS A 1 305 ? 33.949 -19.782 29.829 1.00 54.38 305 LYS A CA 1
ATOM 2383 C C . LYS A 1 305 ? 33.037 -20.504 28.833 1.00 54.38 305 LYS A C 1
ATOM 2385 O O . LYS A 1 305 ? 31.820 -20.334 28.877 1.00 54.38 305 LYS A O 1
ATOM 2390 N N . ARG A 1 306 ? 33.626 -21.289 27.929 1.00 53.84 306 ARG A N 1
ATOM 2391 C CA . ARG A 1 306 ? 32.893 -22.175 27.016 1.00 53.84 306 ARG A CA 1
ATOM 2392 C C . ARG A 1 306 ? 32.828 -23.569 27.634 1.00 53.84 306 ARG A C 1
ATOM 2394 O O . ARG A 1 306 ? 33.835 -24.073 28.120 1.00 53.84 306 ARG A O 1
ATOM 2401 N N . TYR A 1 307 ? 31.646 -24.167 27.590 1.00 53.59 307 TYR A N 1
ATOM 2402 C CA . TYR A 1 307 ? 31.407 -25.555 27.974 1.00 53.59 307 TYR A CA 1
ATOM 2403 C C . TYR A 1 307 ? 31.138 -26.362 26.707 1.00 53.59 307 TYR A C 1
ATOM 2405 O O . TYR A 1 307 ? 30.525 -25.853 25.766 1.00 53.59 307 TYR A O 1
ATOM 2413 N N . ILE A 1 308 ? 31.617 -27.603 26.675 1.00 56.81 308 ILE A N 1
ATOM 2414 C CA . ILE A 1 308 ? 31.393 -28.544 25.576 1.00 56.81 308 ILE A CA 1
ATOM 2415 C C . ILE A 1 308 ? 30.823 -29.826 26.183 1.00 56.81 308 ILE A C 1
ATOM 2417 O O . ILE A 1 308 ? 31.275 -30.264 27.241 1.00 56.81 308 ILE A O 1
ATOM 2421 N N . GLY A 1 309 ? 29.820 -30.394 25.516 1.00 57.84 309 GLY A N 1
ATOM 2422 C CA . GLY A 1 309 ? 29.145 -31.621 25.931 1.00 57.84 309 GLY A CA 1
ATOM 2423 C C . GLY A 1 309 ? 27.623 -31.519 25.858 1.00 57.84 309 GLY A C 1
ATOM 2424 O O . GLY A 1 309 ? 27.050 -30.433 25.734 1.00 57.84 309 GLY A O 1
ATOM 2425 N N . SER A 1 310 ? 26.972 -32.676 25.929 1.00 59.59 310 SER A N 1
ATOM 2426 C CA . SER A 1 310 ? 25.522 -32.804 26.094 1.00 59.59 310 SER A CA 1
ATOM 2427 C C . SER A 1 310 ? 25.066 -32.107 27.382 1.00 59.59 310 SER A C 1
ATOM 2429 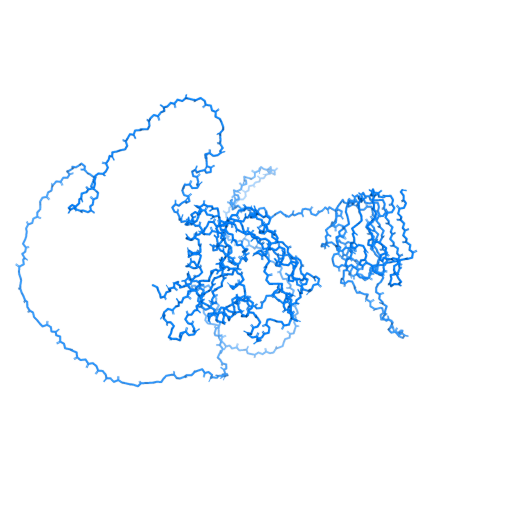O O . SER A 1 310 ? 25.826 -32.031 28.344 1.00 59.59 310 SER A O 1
ATOM 2431 N N . TRP A 1 311 ? 23.809 -31.654 27.451 1.00 47.47 311 TRP A N 1
ATOM 2432 C CA . TRP A 1 311 ? 23.253 -30.948 28.625 1.00 47.47 311 TRP A CA 1
ATOM 2433 C C . TRP A 1 311 ? 23.478 -31.667 29.975 1.00 47.47 311 TRP A C 1
ATOM 2435 O O . TRP A 1 311 ? 23.608 -31.009 31.000 1.00 47.47 311 TRP A O 1
ATOM 2445 N N . PHE A 1 312 ? 23.582 -33.000 29.973 1.00 49.50 312 PHE A N 1
ATOM 2446 C CA . PHE A 1 312 ? 23.794 -33.831 31.165 1.00 49.50 312 PHE A CA 1
ATOM 2447 C C . PHE A 1 312 ? 25.262 -34.244 31.430 1.00 49.50 312 PHE A C 1
ATOM 2449 O O . PHE A 1 312 ? 25.522 -34.920 32.421 1.00 49.50 312 PHE A O 1
ATOM 2456 N N . GLN A 1 313 ? 26.222 -33.857 30.579 1.00 45.72 313 GLN A N 1
ATOM 2457 C CA . GLN A 1 313 ? 27.658 -34.164 30.716 1.00 45.72 313 GLN A CA 1
ATOM 2458 C C . GLN A 1 313 ? 28.507 -32.996 30.181 1.00 45.72 313 GLN A C 1
ATOM 2460 O O . GLN A 1 313 ? 29.036 -33.049 29.071 1.00 45.72 313 GLN A O 1
ATOM 2465 N N . GLN A 1 314 ? 28.620 -31.918 30.962 1.00 52.31 314 GLN A N 1
ATOM 2466 C CA . GLN A 1 314 ? 29.465 -30.765 30.631 1.00 52.31 314 GLN A CA 1
ATOM 2467 C C . GLN A 1 314 ? 30.779 -30.786 31.415 1.00 52.31 314 GLN A C 1
ATOM 2469 O O . GLN A 1 314 ? 30.774 -30.938 32.636 1.00 52.31 314 GLN A O 1
ATOM 2474 N N . HIS A 1 315 ? 31.891 -30.515 30.729 1.00 44.62 315 HIS A N 1
ATOM 2475 C CA . HIS A 1 315 ? 33.193 -30.278 31.359 1.00 44.62 315 HIS A CA 1
ATOM 2476 C C . HIS A 1 315 ? 33.797 -28.933 30.908 1.00 44.62 315 HIS A C 1
ATOM 2478 O O . HIS A 1 315 ? 33.524 -28.481 29.788 1.00 44.62 315 HIS A O 1
ATOM 2484 N N . PRO A 1 316 ? 34.607 -28.258 31.751 1.00 47.38 316 PRO A N 1
ATOM 2485 C CA . PRO A 1 316 ? 35.318 -27.046 31.354 1.00 47.38 316 PRO A CA 1
ATOM 2486 C C . PRO A 1 316 ? 36.441 -27.383 30.368 1.00 47.38 316 PRO A C 1
ATOM 2488 O O . PRO A 1 316 ? 37.200 -28.323 30.594 1.00 47.38 316 PRO A O 1
ATOM 2491 N N . THR A 1 317 ? 36.609 -26.588 29.311 1.00 46.06 317 THR A N 1
ATOM 2492 C CA . THR A 1 317 ? 37.779 -26.717 28.429 1.00 46.06 317 THR A CA 1
ATOM 2493 C C . THR A 1 317 ? 39.045 -26.297 29.179 1.00 46.06 317 THR A C 1
ATOM 2495 O O . THR A 1 317 ? 39.138 -25.142 29.604 1.00 46.06 317 THR A O 1
ATOM 2498 N N . SER A 1 318 ? 40.017 -27.202 29.325 1.00 39.69 318 SER A N 1
ATOM 2499 C CA . SER A 1 318 ? 41.326 -26.900 29.915 1.00 39.69 318 SER A CA 1
ATOM 2500 C C . SER A 1 318 ? 42.034 -25.797 29.129 1.00 39.69 318 SER A C 1
ATOM 2502 O O . SER A 1 318 ? 42.157 -25.873 27.907 1.00 39.69 318 SER A O 1
ATOM 2504 N N . SER A 1 319 ? 42.490 -24.766 29.833 1.00 41.34 319 SER A N 1
ATOM 2505 C CA . SER A 1 319 ? 43.160 -23.611 29.247 1.00 41.34 319 SER A CA 1
ATOM 2506 C C . SER A 1 319 ? 44.673 -23.801 29.225 1.00 41.34 319 SER A C 1
ATOM 2508 O O . SER A 1 319 ? 45.315 -23.500 30.228 1.00 41.34 319 SER A O 1
ATOM 2510 N N . ASP A 1 320 ? 45.235 -24.225 28.093 1.00 32.66 320 ASP A N 1
ATOM 2511 C CA . ASP A 1 320 ? 46.645 -23.953 27.796 1.00 32.66 320 ASP A CA 1
ATOM 2512 C C . ASP A 1 320 ? 46.968 -24.000 26.289 1.00 32.66 320 ASP A C 1
ATOM 2514 O O . ASP A 1 320 ? 46.174 -24.503 25.495 1.00 32.66 320 ASP A O 1
ATOM 2518 N N . SER A 1 321 ? 48.156 -23.504 25.926 1.00 33.19 321 SER A N 1
ATOM 2519 C CA . SER A 1 321 ? 48.779 -23.492 24.587 1.00 33.19 321 SER A CA 1
ATOM 2520 C C . SER A 1 321 ? 48.243 -22.482 23.558 1.00 33.19 321 SER A C 1
ATOM 2522 O O . SER A 1 321 ? 47.495 -22.793 22.633 1.00 33.19 321 SER A O 1
ATOM 2524 N N . THR A 1 322 ? 48.759 -21.257 23.657 1.00 32.16 322 THR A N 1
ATOM 2525 C CA . THR A 1 322 ? 48.957 -20.332 22.526 1.00 32.16 322 THR A CA 1
ATOM 2526 C C . THR A 1 322 ? 50.161 -20.739 21.664 1.00 32.16 322 THR A C 1
ATOM 2528 O O . THR A 1 322 ? 51.266 -20.759 22.202 1.00 32.16 322 THR A O 1
ATOM 2531 N N . PHE A 1 323 ? 50.000 -20.916 20.343 1.00 27.83 323 PHE A N 1
ATOM 2532 C CA . PHE A 1 323 ? 50.996 -20.467 19.345 1.00 27.83 323 PHE A CA 1
ATOM 2533 C C . PHE A 1 323 ? 50.414 -20.330 17.915 1.00 27.83 323 PHE A C 1
ATOM 2535 O O . PHE A 1 323 ? 49.235 -20.599 17.689 1.00 27.83 323 PHE A O 1
ATOM 2542 N N . SER A 1 324 ? 51.244 -19.819 17.002 1.00 30.03 324 SER A N 1
ATOM 2543 C CA . SER A 1 324 ? 50.931 -19.079 15.768 1.00 30.03 324 SER A CA 1
ATOM 2544 C C . SER A 1 324 ? 50.436 -19.838 14.517 1.00 30.03 324 SER A C 1
ATOM 2546 O O . SER A 1 324 ? 50.700 -21.017 14.331 1.00 30.03 324 SER A O 1
ATOM 2548 N N . GLU A 1 325 ? 49.807 -19.045 13.632 1.00 31.86 325 GLU A N 1
ATOM 2549 C CA . GLU A 1 325 ? 49.879 -19.048 12.148 1.00 31.86 325 GLU A CA 1
ATOM 2550 C C . GLU A 1 325 ? 49.580 -20.318 11.315 1.00 31.86 325 GLU A C 1
ATOM 2552 O O . GLU A 1 325 ? 50.353 -21.268 11.277 1.00 31.86 325 GLU A O 1
ATOM 2557 N N . LEU A 1 326 ? 48.533 -20.250 10.471 1.00 30.33 326 LEU A N 1
ATOM 2558 C CA . LEU A 1 326 ? 48.635 -20.096 8.995 1.00 30.33 326 LEU A CA 1
ATOM 2559 C C . LEU A 1 326 ? 47.248 -20.197 8.312 1.00 30.33 326 LEU A C 1
ATOM 2561 O O . LEU A 1 326 ? 46.318 -20.820 8.822 1.00 30.33 326 LEU A O 1
ATOM 2565 N N . HIS A 1 327 ? 47.096 -19.566 7.142 1.00 33.19 327 HIS A N 1
ATOM 2566 C CA . HIS A 1 327 ? 45.850 -19.554 6.358 1.00 33.19 327 HIS A CA 1
ATOM 2567 C C . HIS A 1 327 ? 45.650 -20.838 5.530 1.00 33.19 327 HIS A C 1
ATOM 2569 O O . HIS A 1 327 ? 46.512 -21.186 4.729 1.00 33.19 327 HIS A O 1
ATOM 2575 N N . VAL A 1 328 ? 44.457 -21.449 5.600 1.00 35.28 328 VAL A N 1
ATOM 2576 C CA . VAL A 1 328 ? 43.921 -22.353 4.556 1.00 35.28 328 VAL A CA 1
ATOM 2577 C C . VAL A 1 328 ? 42.396 -22.154 4.439 1.00 35.28 328 VAL A C 1
ATOM 2579 O O . VAL A 1 328 ? 41.701 -22.244 5.457 1.00 35.28 328 VAL A O 1
ATOM 2582 N N . PRO A 1 329 ? 41.827 -21.907 3.240 1.00 36.44 329 PRO A N 1
ATOM 2583 C CA . PRO A 1 329 ? 40.384 -21.735 3.072 1.00 36.44 329 PRO A CA 1
ATOM 2584 C C . PRO A 1 329 ? 39.640 -23.075 3.200 1.00 36.44 329 PRO A C 1
ATOM 2586 O O . PRO A 1 329 ? 39.909 -24.033 2.474 1.00 36.44 329 PRO A O 1
ATOM 2589 N N . LYS A 1 330 ? 38.667 -23.160 4.117 1.00 35.41 330 LYS A N 1
ATOM 2590 C CA . LYS A 1 330 ? 37.872 -24.383 4.322 1.00 35.41 330 LYS A CA 1
ATOM 2591 C C . LYS A 1 330 ? 36.780 -24.529 3.260 1.00 35.41 330 LYS A C 1
ATOM 2593 O O . LYS A 1 330 ? 35.825 -23.756 3.235 1.00 35.41 330 LYS A O 1
ATOM 2598 N N . GLN A 1 331 ? 36.877 -25.580 2.447 1.00 37.09 331 GLN A N 1
ATOM 2599 C CA . GLN A 1 331 ? 35.800 -25.992 1.545 1.00 37.09 331 GLN A CA 1
ATOM 2600 C C . GLN A 1 331 ? 34.518 -26.375 2.307 1.00 37.09 331 GLN A C 1
ATOM 2602 O O . GLN A 1 331 ? 34.561 -26.979 3.384 1.00 37.09 331 GLN A O 1
ATOM 2607 N N . ARG A 1 332 ? 33.361 -26.076 1.701 1.00 35.50 332 ARG A N 1
ATOM 2608 C CA . ARG A 1 332 ? 32.038 -26.544 2.143 1.00 35.50 332 ARG A CA 1
ATOM 2609 C C . ARG A 1 332 ? 31.985 -28.077 2.115 1.00 35.50 332 ARG A C 1
ATOM 2611 O O . ARG A 1 332 ? 31.947 -28.666 1.039 1.00 35.50 332 ARG A O 1
ATOM 2618 N N . ARG A 1 333 ? 31.909 -28.725 3.281 1.00 38.84 333 ARG A N 1
ATOM 2619 C CA . ARG A 1 333 ? 31.596 -30.162 3.366 1.00 38.84 333 ARG A CA 1
ATOM 2620 C C . ARG A 1 333 ? 30.090 -30.386 3.231 1.00 38.84 333 ARG A C 1
ATOM 2622 O O . ARG A 1 333 ? 29.309 -29.799 3.980 1.00 38.84 333 ARG A O 1
ATOM 2629 N N . GLN A 1 334 ? 29.697 -31.253 2.300 1.00 34.97 334 GLN A N 1
ATOM 2630 C CA . GLN A 1 334 ? 28.343 -31.803 2.250 1.00 34.97 334 GLN A CA 1
ATOM 2631 C C . GLN A 1 334 ? 28.098 -32.683 3.484 1.00 34.97 334 GLN A C 1
ATOM 2633 O O . GLN A 1 334 ? 28.990 -33.409 3.920 1.00 34.97 334 GLN A O 1
ATOM 2638 N N . TRP A 1 335 ? 26.891 -32.618 4.046 1.00 31.84 335 TRP A N 1
ATOM 2639 C CA . TRP A 1 335 ? 26.472 -33.490 5.143 1.00 31.84 335 TRP A CA 1
ATOM 2640 C C . TRP A 1 335 ? 25.825 -34.755 4.578 1.00 31.84 335 TRP A C 1
ATOM 2642 O O . TRP A 1 335 ? 24.655 -34.736 4.196 1.00 31.84 335 TRP A O 1
ATOM 2652 N N . THR A 1 336 ? 26.559 -35.865 4.565 1.00 40.34 336 THR A N 1
ATOM 2653 C CA . THR A 1 336 ? 25.971 -37.202 4.431 1.00 40.34 336 THR A CA 1
ATOM 2654 C C . THR A 1 336 ? 25.569 -37.712 5.815 1.00 40.34 336 THR A C 1
ATOM 2656 O O . THR A 1 336 ? 26.340 -37.642 6.772 1.00 40.34 336 THR A O 1
ATOM 2659 N N . ARG A 1 337 ? 24.332 -38.202 5.951 1.00 41.34 337 ARG A N 1
ATOM 2660 C CA . ARG A 1 337 ? 23.874 -38.848 7.188 1.00 41.34 337 ARG A CA 1
ATOM 2661 C C . ARG A 1 337 ? 24.412 -40.274 7.211 1.00 41.34 337 ARG A C 1
ATOM 2663 O O . ARG A 1 337 ? 23.986 -41.080 6.391 1.00 41.34 337 ARG A O 1
ATOM 2670 N N . GLN A 1 338 ? 25.303 -40.586 8.146 1.00 37.56 338 GLN A N 1
ATOM 2671 C CA . GLN A 1 338 ? 25.595 -41.979 8.471 1.00 37.56 338 GLN A CA 1
ATOM 2672 C C . GLN A 1 338 ? 24.520 -42.494 9.426 1.00 37.56 338 GLN A C 1
ATOM 2674 O O . GLN A 1 338 ? 24.307 -41.928 10.498 1.00 37.56 338 GLN A O 1
ATOM 2679 N N . ALA A 1 339 ? 23.823 -43.541 8.997 1.00 36.59 339 ALA A N 1
ATOM 2680 C CA . ALA A 1 339 ? 22.969 -44.353 9.843 1.00 36.59 339 ALA A CA 1
ATOM 2681 C C . ALA A 1 339 ? 23.715 -45.661 10.106 1.00 36.59 339 ALA A C 1
ATOM 2683 O O . ALA A 1 339 ? 23.664 -46.573 9.288 1.00 36.59 339 ALA A O 1
ATOM 2684 N N . ASP A 1 340 ? 24.429 -45.724 11.225 1.00 30.70 340 ASP A N 1
ATOM 2685 C CA . ASP A 1 340 ? 24.890 -46.987 11.789 1.00 30.70 340 ASP A CA 1
ATOM 2686 C C . ASP A 1 340 ? 24.724 -46.933 13.307 1.00 30.70 340 ASP A C 1
ATOM 2688 O O . ASP A 1 340 ? 25.357 -46.140 14.007 1.00 30.70 340 ASP A O 1
ATOM 2692 N N . SER A 1 341 ? 23.806 -47.760 13.793 1.00 36.62 341 SER A N 1
ATOM 2693 C CA . SER A 1 341 ? 23.696 -48.103 15.201 1.00 36.62 341 SER A CA 1
ATOM 2694 C C . SER A 1 341 ? 23.268 -49.562 15.340 1.00 36.62 341 SER A C 1
ATOM 2696 O O . SER A 1 341 ? 22.211 -49.855 15.896 1.00 36.62 341 SER A O 1
ATOM 2698 N N . GLY A 1 342 ? 24.128 -50.466 14.869 1.00 34.75 342 GLY A N 1
ATOM 2699 C CA . GLY A 1 342 ? 24.408 -51.683 15.628 1.00 34.75 342 GLY A CA 1
ATOM 2700 C C . GLY A 1 342 ? 23.804 -53.000 15.135 1.00 34.75 342 GLY A C 1
ATOM 2701 O O . GLY A 1 342 ? 22.601 -53.218 15.194 1.00 34.75 342 GLY A O 1
ATOM 2702 N N . VAL A 1 343 ? 24.730 -53.922 14.854 1.00 37.28 343 VAL A N 1
ATOM 2703 C CA . VAL A 1 343 ? 24.677 -55.362 15.165 1.00 37.28 343 VAL A CA 1
ATOM 2704 C C . VAL A 1 343 ? 23.521 -56.175 14.565 1.00 37.28 343 VAL A C 1
ATOM 2706 O O . VAL A 1 343 ? 22.422 -56.238 15.111 1.00 37.28 343 VAL A O 1
ATOM 2709 N N . PHE A 1 344 ? 23.856 -56.999 13.569 1.00 32.06 344 PHE A N 1
ATOM 2710 C CA . PHE A 1 344 ? 23.210 -58.301 13.398 1.00 32.06 344 PHE A CA 1
ATOM 2711 C C . PHE A 1 344 ? 24.253 -59.398 13.153 1.00 32.06 344 PHE A C 1
ATOM 2713 O O . PHE A 1 344 ? 25.313 -59.148 12.581 1.00 32.06 344 PHE A O 1
ATOM 2720 N N . LEU A 1 345 ? 23.966 -60.600 13.650 1.00 36.03 345 LEU A N 1
ATOM 2721 C CA . LEU A 1 345 ? 24.898 -61.719 13.773 1.00 36.03 345 LEU A CA 1
ATOM 2722 C C . LEU A 1 345 ? 24.160 -62.977 13.286 1.00 36.03 345 LEU A C 1
ATOM 2724 O O . LEU A 1 345 ? 23.186 -63.368 13.924 1.00 36.03 345 LEU A O 1
ATOM 2728 N N . GLY A 1 346 ? 24.596 -63.605 12.186 1.00 32.19 346 GLY A N 1
ATOM 2729 C CA . GLY A 1 346 ? 24.083 -64.928 11.795 1.00 32.19 346 GLY A CA 1
ATOM 2730 C C . GLY A 1 346 ? 23.933 -65.225 10.296 1.00 32.19 346 GLY A C 1
ATOM 2731 O O . GLY A 1 346 ? 22.944 -64.836 9.694 1.00 32.19 346 GLY A O 1
ATOM 2732 N N . SER A 1 347 ? 24.870 -66.038 9.796 1.00 34.53 347 SER A N 1
ATOM 2733 C CA . SER A 1 347 ? 24.688 -67.193 8.891 1.00 34.53 347 SER A CA 1
ATOM 2734 C C . SER A 1 347 ? 24.084 -67.055 7.476 1.00 34.53 347 SER A C 1
ATOM 2736 O O . SER A 1 347 ? 22.895 -66.828 7.295 1.00 34.53 347 SER A O 1
ATOM 2738 N N . ASP A 1 348 ? 24.939 -67.383 6.503 1.00 35.88 348 ASP A N 1
ATOM 2739 C CA . ASP A 1 348 ? 24.750 -68.104 5.229 1.00 35.88 348 ASP A CA 1
ATOM 2740 C C . ASP A 1 348 ? 23.338 -68.553 4.785 1.00 35.88 348 ASP A C 1
ATOM 2742 O O . ASP A 1 348 ? 22.641 -69.289 5.484 1.00 35.88 348 ASP A O 1
ATOM 2746 N N . GLY A 1 349 ? 23.016 -68.265 3.517 1.00 34.38 349 GLY A N 1
ATOM 2747 C CA . GLY A 1 349 ? 21.906 -68.857 2.759 1.00 34.38 349 GLY A CA 1
ATOM 2748 C C . GLY A 1 349 ? 21.889 -68.351 1.310 1.00 34.38 349 GLY A C 1
ATOM 2749 O O . GLY A 1 349 ? 22.001 -67.151 1.081 1.00 34.38 349 GLY A O 1
ATOM 2750 N N . ASN A 1 350 ? 21.812 -69.256 0.331 1.00 37.47 350 ASN A N 1
ATOM 2751 C CA . ASN A 1 350 ? 21.942 -68.950 -1.102 1.00 37.47 350 ASN A CA 1
ATOM 2752 C C . ASN A 1 350 ? 20.588 -68.596 -1.769 1.00 37.47 350 ASN A C 1
ATOM 2754 O O . ASN A 1 350 ? 19.539 -68.995 -1.274 1.00 37.47 350 ASN A O 1
ATOM 2758 N N . GLU A 1 351 ? 20.676 -67.993 -2.963 1.00 34.28 351 GLU A N 1
ATOM 2759 C CA . GLU A 1 351 ? 19.673 -67.938 -4.054 1.00 34.28 351 GLU A CA 1
ATOM 2760 C C . GLU A 1 351 ? 18.726 -66.725 -4.237 1.00 34.28 351 GLU A C 1
ATOM 2762 O O . GLU A 1 351 ? 17.932 -66.355 -3.381 1.00 34.28 351 GLU A O 1
ATOM 2767 N N . SER A 1 352 ? 18.751 -66.253 -5.496 1.00 35.94 352 SER A N 1
ATOM 2768 C CA . SER A 1 352 ? 17.650 -65.699 -6.307 1.00 35.94 352 SER A CA 1
ATOM 2769 C C . SER A 1 352 ? 17.081 -64.301 -6.010 1.00 35.94 352 SER A C 1
ATOM 2771 O O . SER A 1 352 ? 16.198 -64.116 -5.177 1.00 35.94 352 SER A O 1
ATOM 2773 N N . ASP A 1 353 ? 17.476 -63.337 -6.855 1.00 38.94 353 ASP A N 1
ATOM 2774 C CA . ASP A 1 353 ? 16.811 -62.036 -7.031 1.00 38.94 353 ASP A CA 1
ATOM 2775 C C . ASP A 1 353 ? 15.348 -62.202 -7.494 1.00 38.94 353 ASP A C 1
ATOM 2777 O O . ASP A 1 353 ? 15.065 -62.408 -8.677 1.00 38.94 353 ASP A O 1
ATOM 2781 N N . VAL A 1 354 ? 14.404 -62.030 -6.567 1.00 37.06 354 VAL A N 1
ATOM 2782 C CA . VAL A 1 354 ? 13.001 -61.708 -6.866 1.00 37.06 354 VAL A CA 1
ATOM 2783 C C . VAL A 1 354 ? 12.593 -60.538 -5.974 1.00 37.06 354 VAL A C 1
ATOM 2785 O O . VAL A 1 354 ? 12.304 -60.704 -4.791 1.00 37.06 354 VAL A O 1
ATOM 2788 N N . LEU A 1 355 ? 12.607 -59.327 -6.534 1.00 36.75 355 LEU A N 1
ATOM 2789 C CA . LEU A 1 355 ? 12.364 -58.100 -5.776 1.00 36.75 355 LEU A CA 1
ATOM 2790 C C . LEU A 1 355 ? 10.856 -57.866 -5.552 1.00 36.75 355 LEU A C 1
ATOM 2792 O O . LEU A 1 355 ? 10.222 -57.088 -6.268 1.00 36.75 355 LEU A O 1
ATOM 2796 N N . GLU A 1 356 ? 10.273 -58.535 -4.555 1.00 39.31 356 GLU A N 1
ATOM 2797 C CA . GLU A 1 356 ? 8.925 -58.203 -4.078 1.00 39.31 356 GLU A CA 1
ATOM 2798 C C . GLU A 1 356 ? 8.875 -56.811 -3.420 1.00 39.31 356 GLU A C 1
ATOM 2800 O O . GLU A 1 356 ? 9.816 -56.328 -2.786 1.00 39.31 356 GLU A O 1
ATOM 2805 N N . THR A 1 357 ? 7.740 -56.136 -3.597 1.00 39.56 357 THR A N 1
ATOM 2806 C CA . THR A 1 357 ? 7.521 -54.743 -3.194 1.00 39.56 357 THR A CA 1
ATOM 2807 C C . THR A 1 357 ? 7.459 -54.554 -1.677 1.00 39.56 357 THR A C 1
ATOM 2809 O O . THR A 1 357 ? 6.554 -55.067 -1.019 1.00 39.56 357 THR A O 1
ATOM 2812 N N . VAL A 1 358 ? 8.342 -53.712 -1.133 1.00 37.69 358 VAL A N 1
ATOM 2813 C CA . VAL A 1 358 ? 8.283 -53.259 0.269 1.00 37.69 358 VAL A CA 1
ATOM 2814 C C . VAL A 1 358 ? 7.079 -52.317 0.483 1.00 37.69 358 VAL A C 1
ATOM 2816 O O . VAL A 1 358 ? 6.920 -51.373 -0.296 1.00 37.69 358 VAL A O 1
ATOM 2819 N N . PRO A 1 359 ? 6.248 -52.497 1.532 1.00 41.62 359 PRO A N 1
ATOM 2820 C CA . PRO A 1 359 ? 5.133 -51.592 1.824 1.00 41.62 359 PRO A CA 1
ATOM 2821 C C . PRO A 1 359 ? 5.598 -50.185 2.234 1.00 41.62 359 PRO A C 1
ATOM 2823 O O . PRO A 1 359 ? 6.484 -50.028 3.076 1.00 41.62 359 PRO A O 1
ATOM 2826 N N . GLU A 1 360 ? 4.969 -49.145 1.681 1.00 36.22 360 GLU A N 1
ATOM 2827 C CA . GLU A 1 360 ? 5.312 -47.749 1.981 1.00 36.22 360 GLU A CA 1
ATOM 2828 C C . GLU A 1 360 ? 4.886 -47.358 3.414 1.00 36.22 360 GLU A C 1
ATOM 2830 O O . GLU A 1 360 ? 3.713 -47.450 3.783 1.00 36.22 360 GLU A O 1
ATOM 2835 N N . VAL A 1 361 ? 5.831 -46.882 4.234 1.00 43.25 361 VAL A N 1
ATOM 2836 C CA . VAL A 1 361 ? 5.538 -46.384 5.592 1.00 43.25 361 VAL A CA 1
ATOM 2837 C C . VAL A 1 361 ? 4.728 -45.075 5.507 1.00 43.25 361 VAL A C 1
ATOM 2839 O O . VAL A 1 361 ? 5.128 -44.170 4.767 1.00 43.25 361 VAL A O 1
ATOM 2842 N N . PRO A 1 362 ? 3.623 -44.901 6.267 1.00 44.25 362 PRO A N 1
ATOM 2843 C CA . PRO A 1 362 ? 2.776 -43.716 6.144 1.00 44.25 362 PRO A CA 1
ATOM 2844 C C . PRO A 1 362 ? 3.508 -42.413 6.496 1.00 44.25 362 PRO A C 1
ATOM 2846 O O . PRO A 1 362 ? 3.932 -42.197 7.633 1.00 44.25 362 PRO A O 1
ATOM 2849 N N . LYS A 1 363 ? 3.602 -41.497 5.526 1.00 47.75 363 LYS A N 1
ATOM 2850 C CA . LYS A 1 363 ? 4.135 -40.141 5.735 1.00 47.75 363 LYS A CA 1
ATOM 2851 C C . LYS A 1 363 ? 3.242 -39.356 6.718 1.00 47.75 363 LYS A C 1
ATOM 2853 O O . LYS A 1 363 ? 2.015 -39.399 6.579 1.00 47.75 363 LYS A O 1
ATOM 2858 N N . PRO A 1 364 ? 3.810 -38.595 7.675 1.00 39.41 364 PRO A N 1
ATOM 2859 C CA . PRO A 1 364 ? 3.019 -37.806 8.614 1.00 39.41 364 PRO A CA 1
ATOM 2860 C C . PRO A 1 364 ? 2.256 -36.693 7.883 1.00 39.41 364 PRO A C 1
ATOM 2862 O O . PRO A 1 364 ? 2.851 -35.811 7.261 1.00 39.41 364 PRO A O 1
ATOM 2865 N N . ARG A 1 365 ? 0.922 -36.724 7.981 1.00 52.66 365 ARG A N 1
ATOM 2866 C CA . ARG A 1 365 ? 0.015 -35.732 7.384 1.00 52.66 365 ARG A CA 1
ATOM 2867 C C . ARG A 1 365 ? 0.004 -34.427 8.186 1.00 52.66 365 ARG A C 1
ATOM 2869 O O . ARG A 1 365 ? -0.962 -34.123 8.880 1.00 52.66 365 ARG A O 1
ATOM 2876 N N . LEU A 1 366 ? 1.066 -33.635 8.066 1.00 47.28 366 LEU A N 1
ATOM 2877 C CA . LEU A 1 366 ? 0.951 -32.193 8.283 1.00 47.28 366 LEU A CA 1
ATOM 2878 C C . LEU A 1 366 ? 0.262 -31.577 7.054 1.00 47.28 366 LEU A C 1
ATOM 2880 O O . LEU A 1 366 ? 0.619 -31.954 5.934 1.00 47.28 366 LEU A O 1
ATOM 2884 N N . PRO A 1 367 ? -0.696 -30.646 7.219 1.00 41.53 367 PRO A N 1
ATOM 2885 C CA . PRO A 1 367 ? -1.264 -29.928 6.090 1.00 41.53 367 PRO A CA 1
ATOM 2886 C C . PRO A 1 367 ? -0.163 -29.068 5.469 1.00 41.53 367 PRO A C 1
ATOM 2888 O O . PRO A 1 367 ? 0.244 -28.049 6.031 1.00 41.53 367 PRO A O 1
ATOM 2891 N N . GLN A 1 368 ? 0.347 -29.494 4.314 1.00 44.28 368 GLN A N 1
ATOM 2892 C CA . GLN A 1 368 ? 1.163 -28.614 3.497 1.00 44.28 368 GLN A CA 1
ATOM 2893 C C . GLN A 1 368 ? 0.234 -27.526 2.970 1.00 44.28 368 GLN A C 1
ATOM 2895 O O . GLN A 1 368 ? -0.701 -27.805 2.227 1.00 44.28 368 GLN A O 1
ATOM 2900 N N . LEU A 1 369 ? 0.477 -26.286 3.394 1.00 45.69 369 LEU A N 1
ATOM 2901 C CA . LEU A 1 369 ? -0.009 -25.132 2.655 1.00 45.69 369 LEU A CA 1
ATOM 2902 C C . LEU A 1 369 ? 0.523 -25.274 1.234 1.00 45.69 369 LEU A C 1
ATOM 2904 O O . LEU A 1 369 ? 1.744 -25.273 1.046 1.00 45.69 369 LEU A O 1
ATOM 2908 N N . ASP A 1 370 ? -0.382 -25.374 0.262 1.00 37.28 370 ASP A N 1
ATOM 2909 C CA . ASP A 1 370 ? -0.045 -25.239 -1.147 1.00 37.28 370 ASP A CA 1
ATOM 2910 C C . ASP A 1 370 ? 0.536 -23.840 -1.360 1.00 37.28 370 ASP A C 1
ATOM 2912 O O . ASP A 1 370 ? -0.154 -22.866 -1.672 1.00 37.28 370 ASP A O 1
ATOM 2916 N N . ARG A 1 371 ? 1.860 -23.734 -1.204 1.00 42.00 371 ARG A N 1
ATOM 2917 C CA . ARG A 1 371 ? 2.629 -22.730 -1.920 1.00 42.00 371 ARG A CA 1
ATOM 2918 C C . ARG A 1 371 ? 2.310 -22.982 -3.382 1.00 42.00 371 ARG A C 1
ATOM 2920 O O . ARG A 1 371 ? 2.820 -23.938 -3.964 1.00 42.00 371 ARG A O 1
ATOM 2927 N N . VAL A 1 372 ? 1.483 -22.114 -3.957 1.00 42.53 372 VAL A N 1
ATOM 2928 C CA . VAL A 1 372 ? 1.269 -22.036 -5.399 1.00 42.53 372 VAL A CA 1
ATOM 2929 C C . VAL A 1 372 ? 2.595 -21.596 -6.014 1.00 42.53 372 VAL A C 1
ATOM 2931 O O . VAL A 1 372 ? 2.835 -20.423 -6.289 1.00 42.53 372 VAL A O 1
ATOM 2934 N N . VAL A 1 373 ? 3.506 -22.557 -6.177 1.00 47.41 373 VAL A N 1
ATOM 2935 C CA . VAL A 1 373 ? 4.711 -22.407 -6.979 1.00 47.41 373 VAL A CA 1
ATOM 2936 C C . VAL A 1 373 ? 4.203 -22.282 -8.403 1.00 47.41 373 VAL A C 1
ATOM 2938 O O . VAL A 1 373 ? 3.921 -23.285 -9.062 1.00 47.41 373 VAL A O 1
ATOM 2941 N N . ARG A 1 374 ? 4.011 -21.032 -8.841 1.00 54.22 374 ARG A N 1
ATOM 2942 C CA . ARG A 1 374 ? 3.632 -20.687 -10.209 1.00 54.22 374 ARG A CA 1
ATOM 2943 C C . ARG A 1 374 ? 4.633 -21.391 -11.121 1.00 54.22 374 ARG A C 1
ATOM 2945 O O . ARG A 1 374 ? 5.813 -21.047 -11.122 1.00 54.22 374 ARG A O 1
ATOM 2952 N N . ARG A 1 375 ? 4.188 -22.452 -11.802 1.00 63.41 375 ARG A N 1
ATOM 2953 C CA . ARG A 1 375 ? 5.063 -23.285 -12.632 1.00 63.41 375 ARG A CA 1
ATOM 2954 C C . ARG A 1 375 ? 5.490 -22.456 -13.837 1.00 63.41 375 ARG A C 1
ATOM 2956 O O . ARG A 1 375 ? 4.744 -22.358 -14.807 1.00 63.41 375 ARG A O 1
ATOM 2963 N N . VAL A 1 376 ? 6.670 -21.850 -13.728 1.00 74.75 376 VAL A N 1
ATOM 2964 C CA . VAL A 1 376 ? 7.367 -21.142 -14.807 1.00 74.75 376 VAL A CA 1
ATOM 2965 C C . VAL A 1 376 ? 7.391 -22.058 -16.028 1.00 74.75 376 VAL A C 1
ATOM 2967 O O . VAL A 1 376 ? 7.744 -23.238 -15.919 1.00 74.75 376 VAL A O 1
ATOM 2970 N N . SER A 1 377 ? 6.960 -21.548 -17.181 1.00 86.12 377 SER A N 1
ATOM 2971 C CA . SER A 1 377 ? 6.932 -22.367 -18.396 1.00 86.12 377 SER A CA 1
ATOM 2972 C C . SER A 1 377 ? 8.359 -22.709 -18.840 1.00 86.12 377 SER A C 1
ATOM 2974 O O . SER A 1 377 ? 9.299 -21.964 -18.566 1.00 86.12 377 SER A O 1
ATOM 2976 N N . ARG A 1 378 ? 8.555 -23.816 -19.570 1.00 85.88 378 ARG A N 1
ATOM 2977 C CA . ARG A 1 378 ? 9.892 -24.158 -20.097 1.00 85.88 378 ARG A CA 1
ATOM 2978 C C . ARG A 1 378 ? 10.458 -23.041 -20.988 1.00 85.88 378 ARG A C 1
ATOM 2980 O O . ARG A 1 378 ? 11.657 -22.796 -20.948 1.00 85.88 378 ARG A O 1
ATOM 2987 N N . ALA A 1 379 ? 9.599 -22.359 -21.747 1.00 87.25 379 ALA A N 1
ATOM 2988 C CA . ALA A 1 379 ? 9.968 -21.213 -22.575 1.00 87.25 379 ALA A CA 1
ATOM 2989 C C . ALA A 1 379 ? 10.420 -20.010 -21.727 1.00 87.25 379 ALA A C 1
ATOM 2991 O O . ALA A 1 379 ? 11.466 -19.424 -21.992 1.00 87.25 379 ALA A O 1
ATOM 2992 N N . GLU A 1 380 ? 9.672 -19.682 -20.671 1.00 89.50 380 GLU A N 1
ATOM 2993 C CA . GLU A 1 380 ? 9.996 -18.590 -19.744 1.00 89.50 380 GLU A CA 1
ATOM 2994 C C . GLU A 1 380 ? 11.279 -18.880 -18.948 1.00 89.50 380 GLU A C 1
ATOM 2996 O O . GLU A 1 380 ? 12.097 -17.986 -18.762 1.00 89.50 380 GLU A O 1
ATOM 3001 N N . GLN A 1 381 ? 11.518 -20.133 -18.547 1.00 89.50 381 GLN A N 1
ATOM 3002 C CA . GLN A 1 381 ? 12.773 -20.519 -17.898 1.00 89.50 381 GLN A CA 1
ATOM 3003 C C . GLN A 1 381 ? 13.973 -20.324 -18.840 1.00 89.50 381 GLN A C 1
ATOM 3005 O O . GLN A 1 381 ? 14.969 -19.734 -18.434 1.00 89.50 381 GLN A O 1
ATOM 3010 N N . VAL A 1 382 ? 13.853 -20.714 -20.116 1.00 90.50 382 VAL A N 1
ATOM 3011 C CA . VAL A 1 382 ? 14.891 -20.440 -21.127 1.00 90.50 382 VAL A CA 1
ATOM 3012 C C . VAL A 1 382 ? 15.091 -18.934 -21.334 1.00 90.50 382 VAL A C 1
ATOM 3014 O O . VAL A 1 382 ? 16.229 -18.497 -21.481 1.00 90.50 382 VAL A O 1
ATOM 3017 N N . ALA A 1 383 ? 14.030 -18.121 -21.293 1.00 90.31 383 ALA A N 1
ATOM 3018 C CA . ALA A 1 383 ? 14.160 -16.664 -21.343 1.00 90.31 383 ALA A CA 1
ATOM 3019 C C . ALA A 1 383 ? 14.919 -16.106 -20.120 1.00 90.31 383 ALA A C 1
ATOM 3021 O O . ALA A 1 383 ? 15.842 -15.315 -20.295 1.00 90.31 383 ALA A O 1
ATOM 3022 N N . ARG A 1 384 ? 14.616 -16.572 -18.898 1.00 92.38 384 ARG A N 1
ATOM 3023 C CA . ARG A 1 384 ? 15.353 -16.202 -17.670 1.00 92.38 384 ARG A CA 1
ATOM 3024 C C . ARG A 1 384 ? 16.836 -16.556 -17.758 1.00 92.38 384 ARG A C 1
ATOM 3026 O O . ARG A 1 384 ? 17.679 -15.770 -17.333 1.00 92.38 384 ARG A O 1
ATOM 3033 N N . ASP A 1 385 ? 17.158 -17.715 -18.322 1.00 89.50 385 ASP A N 1
ATOM 3034 C CA . ASP A 1 385 ? 18.545 -18.159 -18.457 1.00 89.50 385 ASP A CA 1
ATOM 3035 C C . ASP A 1 385 ? 19.294 -17.385 -19.563 1.00 89.50 385 ASP A C 1
ATOM 3037 O O . ASP A 1 385 ? 20.468 -17.069 -19.382 1.00 89.50 385 ASP A O 1
ATOM 3041 N N . ARG A 1 386 ? 18.613 -16.959 -20.644 1.00 90.81 386 ARG A N 1
ATOM 3042 C CA . ARG A 1 386 ? 19.174 -16.012 -21.635 1.00 90.81 386 ARG A CA 1
ATOM 3043 C C . ARG A 1 386 ? 19.426 -14.618 -21.051 1.00 90.81 386 ARG A C 1
ATOM 3045 O O . ARG A 1 386 ? 20.463 -14.033 -21.341 1.00 90.81 386 ARG A O 1
ATOM 3052 N N . VAL A 1 387 ? 18.526 -14.105 -20.207 1.00 90.50 387 VAL A N 1
ATOM 3053 C CA . VAL A 1 387 ? 18.721 -12.820 -19.503 1.00 90.50 387 VAL A CA 1
ATOM 3054 C C . VAL A 1 387 ? 19.936 -12.877 -18.583 1.00 90.50 387 VAL A C 1
ATOM 3056 O O . VAL A 1 387 ? 20.774 -11.985 -18.633 1.00 90.50 387 VAL A O 1
ATOM 3059 N N . ARG A 1 388 ? 20.079 -13.948 -17.794 1.00 89.25 388 ARG A N 1
ATOM 3060 C CA . ARG A 1 388 ? 21.263 -14.153 -16.943 1.00 89.25 388 ARG A CA 1
ATOM 3061 C C . ARG A 1 388 ? 22.549 -14.211 -17.759 1.00 89.25 388 ARG A C 1
ATOM 3063 O O . ARG A 1 388 ? 23.476 -13.480 -17.450 1.00 89.25 388 ARG A O 1
ATOM 3070 N N . ALA A 1 389 ? 22.571 -14.999 -18.835 1.00 86.88 389 ALA A N 1
ATOM 3071 C CA . ALA A 1 389 ? 23.738 -15.093 -19.709 1.00 86.88 389 ALA A CA 1
ATOM 3072 C C . ALA A 1 389 ? 24.121 -13.739 -20.341 1.00 86.88 389 ALA A C 1
ATOM 3074 O O . ALA A 1 389 ? 25.304 -13.445 -20.456 1.00 86.88 389 ALA A O 1
ATOM 3075 N N . CYS A 1 390 ? 23.142 -12.902 -20.704 1.00 86.94 390 CYS A N 1
ATOM 3076 C CA . CYS A 1 390 ? 23.375 -11.528 -21.164 1.00 86.94 390 CYS A CA 1
ATOM 3077 C C . CYS A 1 390 ? 24.032 -10.656 -20.080 1.00 86.94 390 CYS A C 1
ATOM 3079 O O . CYS A 1 390 ? 25.042 -10.011 -20.363 1.00 86.94 390 CYS A O 1
ATOM 3081 N N . LEU A 1 391 ? 23.506 -10.672 -18.848 1.00 86.00 391 LEU A N 1
ATOM 3082 C CA . LEU A 1 391 ? 24.078 -9.932 -17.715 1.00 86.00 391 LEU A CA 1
ATOM 3083 C C . LEU A 1 391 ? 25.502 -10.404 -17.381 1.00 86.00 391 LEU A C 1
ATOM 3085 O O . LEU A 1 391 ? 26.389 -9.578 -17.190 1.00 86.00 391 LEU A O 1
ATOM 3089 N N . ASP A 1 392 ? 25.723 -11.721 -17.342 1.00 83.62 392 ASP A N 1
ATOM 3090 C CA . ASP A 1 392 ? 27.014 -12.332 -17.002 1.00 83.62 392 ASP A CA 1
ATOM 3091 C C . ASP A 1 392 ? 28.083 -12.083 -18.087 1.00 83.62 392 ASP A C 1
ATOM 3093 O O . ASP A 1 392 ? 29.269 -11.978 -17.772 1.00 83.62 392 ASP A O 1
ATOM 3097 N N . ALA A 1 393 ? 27.680 -11.994 -19.361 1.00 81.44 393 ALA A N 1
ATOM 3098 C CA . ALA A 1 393 ? 28.578 -11.755 -20.495 1.00 81.44 393 ALA A CA 1
ATOM 3099 C C . ALA A 1 393 ? 28.759 -10.267 -20.855 1.00 81.44 393 ALA A C 1
ATOM 3101 O O . ALA A 1 393 ? 29.688 -9.936 -21.591 1.00 81.44 393 ALA A O 1
ATOM 3102 N N . GLY A 1 394 ? 27.891 -9.372 -20.370 1.00 80.31 394 GLY A N 1
ATOM 3103 C CA . GLY A 1 394 ? 27.866 -7.965 -20.789 1.00 80.31 394 GLY A CA 1
ATOM 3104 C C . GLY A 1 394 ? 27.379 -7.761 -22.232 1.00 80.31 394 GLY A C 1
ATOM 3105 O O . GLY A 1 394 ? 27.757 -6.784 -22.874 1.00 80.31 394 GLY A O 1
ATOM 3106 N N . GLU A 1 395 ? 26.564 -8.679 -22.758 1.00 84.12 395 GLU A N 1
ATOM 3107 C CA . GLU A 1 395 ? 26.056 -8.631 -24.137 1.00 84.12 395 GLU A CA 1
ATOM 3108 C C . GLU A 1 395 ? 24.915 -7.614 -24.284 1.00 84.12 395 GLU A C 1
ATOM 3110 O O . GLU A 1 395 ? 23.860 -7.763 -23.671 1.00 84.12 395 GLU A O 1
ATOM 3115 N N . GLU A 1 396 ? 25.079 -6.610 -25.154 1.00 87.00 396 GLU A N 1
ATOM 3116 C CA . GLU A 1 396 ? 24.052 -5.584 -25.417 1.00 87.00 396 GLU A CA 1
ATOM 3117 C C . GLU A 1 396 ? 22.804 -6.138 -26.147 1.00 87.00 396 GLU A C 1
ATOM 3119 O O . GLU A 1 396 ? 21.803 -5.436 -26.285 1.00 87.00 396 GLU A O 1
ATOM 3124 N N . THR A 1 397 ? 22.837 -7.373 -26.665 1.00 89.50 397 THR A N 1
ATOM 3125 C CA . THR A 1 397 ? 21.756 -7.946 -27.489 1.00 89.50 397 THR A CA 1
ATOM 3126 C C . THR A 1 397 ? 21.169 -9.215 -26.884 1.00 89.50 397 THR A C 1
ATOM 3128 O O . THR A 1 397 ? 21.877 -10.183 -26.622 1.00 89.50 397 THR A O 1
ATOM 3131 N N . ILE A 1 398 ? 19.841 -9.244 -26.748 1.00 91.62 398 ILE A N 1
ATOM 3132 C CA . ILE A 1 398 ? 19.090 -10.382 -26.218 1.00 91.62 398 ILE A CA 1
ATOM 3133 C C . ILE A 1 398 ? 18.060 -10.842 -27.237 1.00 91.62 398 ILE A C 1
ATOM 3135 O O . ILE A 1 398 ? 17.145 -10.104 -27.614 1.00 91.62 398 ILE A O 1
ATOM 3139 N N . ASP A 1 399 ? 18.187 -12.101 -27.638 1.00 90.75 399 ASP A N 1
ATOM 3140 C CA . ASP A 1 399 ? 17.228 -12.757 -28.509 1.00 90.75 399 ASP A CA 1
ATOM 3141 C C . ASP A 1 399 ? 16.332 -13.730 -27.727 1.00 90.75 399 ASP A C 1
ATOM 3143 O O . ASP A 1 399 ? 16.803 -14.599 -26.992 1.00 90.75 399 ASP A O 1
ATOM 3147 N N . PHE A 1 400 ? 15.023 -13.619 -27.925 1.00 89.81 400 PHE A N 1
ATOM 3148 C CA . PHE A 1 400 ? 13.958 -14.500 -27.439 1.00 89.81 400 PHE A CA 1
ATOM 3149 C C . PHE A 1 400 ? 13.112 -15.057 -28.601 1.00 89.81 400 PHE A C 1
ATOM 3151 O O . PHE A 1 400 ? 11.989 -15.531 -28.390 1.00 89.81 400 PHE A O 1
ATOM 3158 N N . TRP A 1 401 ? 13.615 -14.978 -29.837 1.00 90.19 401 TRP A N 1
ATOM 3159 C CA . TRP A 1 401 ? 12.933 -15.435 -31.042 1.00 90.19 401 TRP A CA 1
ATOM 3160 C C . TRP A 1 401 ? 12.498 -16.902 -30.920 1.00 90.19 401 TRP A C 1
ATOM 3162 O O . TRP A 1 401 ? 13.284 -17.793 -30.591 1.00 90.19 401 TRP A O 1
ATOM 3172 N N . SER A 1 402 ? 11.213 -17.144 -31.198 1.00 89.12 402 SER A N 1
ATOM 3173 C CA . SER A 1 402 ? 10.621 -18.474 -31.384 1.00 89.12 402 SER A CA 1
ATOM 3174 C C . SER A 1 402 ? 10.739 -19.414 -30.178 1.00 89.12 402 SER A C 1
ATOM 3176 O O . SER A 1 402 ? 10.652 -20.635 -30.325 1.00 89.12 402 SER A O 1
ATOM 3178 N N . LEU A 1 403 ? 10.864 -18.855 -28.970 1.00 88.19 403 LEU A N 1
ATOM 3179 C CA . LEU A 1 403 ? 10.816 -19.612 -27.716 1.00 88.19 403 LEU A CA 1
ATOM 3180 C C . LEU A 1 403 ? 9.419 -20.182 -27.410 1.00 88.19 403 LEU A C 1
ATOM 3182 O O . LEU A 1 403 ? 9.294 -21.075 -26.574 1.00 88.19 403 LEU A O 1
ATOM 3186 N N . GLY A 1 404 ? 8.373 -19.691 -28.081 1.00 86.62 404 GLY A N 1
ATOM 3187 C CA . GLY A 1 404 ? 6.987 -20.101 -27.847 1.00 86.62 404 GLY A CA 1
ATOM 3188 C C . GLY A 1 404 ? 6.373 -19.453 -26.603 1.00 86.62 404 GLY A C 1
ATOM 3189 O O . GLY A 1 404 ? 5.469 -20.030 -26.005 1.00 86.62 404 GLY A O 1
ATOM 3190 N N . LEU A 1 405 ? 6.868 -18.276 -26.208 1.00 88.62 405 LEU A N 1
ATOM 3191 C CA . LEU A 1 405 ? 6.405 -17.533 -25.034 1.00 88.62 405 LEU A CA 1
ATOM 3192 C C . LEU A 1 405 ? 4.945 -17.093 -25.204 1.00 88.62 405 LEU A C 1
ATOM 3194 O O . LEU A 1 405 ? 4.600 -16.458 -26.202 1.00 88.62 405 LEU A O 1
ATOM 3198 N N . GLU A 1 406 ? 4.099 -17.411 -24.223 1.00 87.69 406 GLU A N 1
ATOM 3199 C CA . GLU A 1 406 ? 2.687 -16.989 -24.167 1.00 87.69 406 GLU A CA 1
ATOM 3200 C C . GLU A 1 406 ? 2.482 -15.816 -23.187 1.00 87.69 406 GLU A C 1
ATOM 3202 O O . GLU A 1 406 ? 1.693 -14.916 -23.463 1.00 87.69 406 GLU A O 1
ATOM 3207 N N . ASP A 1 407 ? 3.255 -15.788 -22.097 1.00 85.81 407 ASP A N 1
ATOM 3208 C CA . ASP A 1 407 ? 3.358 -14.711 -21.103 1.00 85.81 407 ASP A CA 1
ATOM 3209 C C . ASP A 1 407 ? 4.828 -14.632 -20.636 1.00 85.81 407 ASP A C 1
ATOM 3211 O O . ASP A 1 407 ? 5.549 -15.634 -20.699 1.00 85.81 407 ASP A O 1
ATOM 3215 N N . VAL A 1 408 ? 5.281 -13.464 -20.176 1.00 87.69 408 VAL A N 1
ATOM 3216 C CA . VAL A 1 408 ? 6.637 -13.243 -19.629 1.00 87.69 408 VAL A CA 1
ATOM 3217 C C . VAL A 1 408 ? 6.490 -12.500 -18.304 1.00 87.69 408 VAL A C 1
ATOM 3219 O O . VAL A 1 408 ? 5.785 -11.494 -18.252 1.00 87.69 408 VAL A O 1
ATOM 3222 N N . SER A 1 409 ? 7.120 -12.980 -17.226 1.00 88.75 409 SER A N 1
ATOM 3223 C CA . SER A 1 409 ? 7.058 -12.283 -15.935 1.00 88.75 409 SER A CA 1
ATOM 3224 C C . SER A 1 409 ? 7.926 -11.023 -15.919 1.00 88.75 409 SER A C 1
ATOM 3226 O O . SER A 1 409 ? 8.975 -10.978 -16.564 1.00 88.75 409 SER A O 1
ATOM 3228 N N . ASN A 1 410 ? 7.533 -10.027 -15.119 1.00 88.31 410 ASN A N 1
ATOM 3229 C CA . ASN A 1 410 ? 8.378 -8.860 -14.857 1.00 88.31 410 ASN A CA 1
ATOM 3230 C C . ASN A 1 410 ? 9.737 -9.296 -14.283 1.00 88.31 410 ASN A C 1
ATOM 3232 O O . ASN A 1 410 ? 10.753 -8.907 -14.838 1.00 88.31 410 ASN A O 1
ATOM 3236 N N . ASP A 1 411 ? 9.779 -10.211 -13.303 1.00 86.12 411 ASP A N 1
ATOM 3237 C CA . ASP A 1 411 ? 11.025 -10.770 -12.735 1.00 86.12 411 ASP A CA 1
ATOM 3238 C C . ASP A 1 411 ? 11.973 -11.430 -13.756 1.00 86.12 411 ASP A C 1
ATOM 3240 O O . ASP A 1 411 ? 13.152 -11.617 -13.457 1.00 86.12 411 ASP A O 1
ATOM 3244 N N . THR A 1 412 ? 11.496 -11.778 -14.956 1.00 88.50 412 THR A N 1
ATOM 3245 C CA . THR A 1 412 ? 12.361 -12.252 -16.047 1.00 88.50 412 THR A CA 1
ATOM 3246 C C . THR A 1 412 ? 13.114 -11.102 -16.722 1.00 88.50 412 THR A C 1
ATOM 3248 O O . THR A 1 412 ? 14.232 -11.310 -17.175 1.00 88.50 412 THR A O 1
ATOM 3251 N N . ILE A 1 413 ? 12.529 -9.902 -16.781 1.00 91.31 413 ILE A N 1
ATOM 3252 C CA . ILE A 1 413 ? 13.062 -8.729 -17.493 1.00 91.31 413 ILE A CA 1
ATOM 3253 C C . ILE A 1 413 ? 13.680 -7.696 -16.546 1.00 91.31 413 ILE A C 1
ATOM 3255 O O . ILE A 1 413 ? 14.707 -7.120 -16.887 1.00 91.31 413 ILE A O 1
ATOM 3259 N N . SER A 1 414 ? 13.115 -7.490 -15.352 1.00 88.75 414 SER A N 1
ATOM 3260 C CA . SER A 1 414 ? 13.584 -6.512 -14.359 1.00 88.75 414 SER A CA 1
ATOM 3261 C C . SER A 1 414 ? 15.096 -6.536 -14.077 1.00 88.75 414 SER A C 1
ATOM 3263 O O . SER A 1 414 ? 15.645 -5.459 -13.880 1.00 88.75 414 SER A O 1
ATOM 3265 N N . PRO A 1 415 ? 15.817 -7.680 -14.098 1.00 89.00 415 PRO A N 1
ATOM 3266 C CA . PRO A 1 415 ? 17.276 -7.678 -13.954 1.00 89.00 415 PRO A CA 1
ATOM 3267 C C . PRO A 1 415 ? 18.032 -6.850 -15.011 1.00 89.00 415 PRO A C 1
ATOM 3269 O O . PRO A 1 415 ? 19.132 -6.380 -14.740 1.00 89.00 415 PRO A O 1
ATOM 3272 N N . LEU A 1 416 ? 17.451 -6.633 -16.197 1.00 85.94 416 LEU A N 1
ATOM 3273 C CA . LEU A 1 416 ? 18.068 -5.872 -17.289 1.00 85.94 416 LEU A CA 1
ATOM 3274 C C . LEU A 1 416 ? 18.141 -4.362 -17.035 1.00 85.94 416 LEU A C 1
ATOM 3276 O O . LEU A 1 416 ? 18.931 -3.690 -17.692 1.00 85.94 416 LEU A O 1
ATOM 3280 N N . SER A 1 417 ? 17.385 -3.817 -16.074 1.00 83.56 417 SER A N 1
ATOM 3281 C CA . SER A 1 417 ? 17.534 -2.406 -15.680 1.00 83.56 417 SER A CA 1
ATOM 3282 C C . SER A 1 417 ? 18.858 -2.132 -14.958 1.00 83.56 417 SER A C 1
ATOM 3284 O O . SER A 1 417 ? 19.287 -0.986 -14.877 1.00 83.56 417 SER A O 1
ATOM 3286 N N . GLN A 1 418 ? 19.524 -3.182 -14.464 1.00 79.00 418 GLN A N 1
ATOM 3287 C CA . GLN A 1 418 ? 20.835 -3.122 -13.810 1.00 79.00 418 GLN A CA 1
ATOM 3288 C C . GLN A 1 418 ? 21.992 -3.432 -14.777 1.00 79.00 418 GLN A C 1
ATOM 3290 O O . GLN A 1 418 ? 23.135 -3.572 -14.340 1.00 79.00 418 GLN A O 1
ATOM 3295 N N . PHE A 1 419 ? 21.718 -3.575 -16.082 1.00 78.81 419 PHE A N 1
ATOM 3296 C CA . PHE A 1 419 ? 22.750 -3.860 -17.075 1.00 78.81 419 PHE A CA 1
ATOM 3297 C C . PHE A 1 419 ? 23.764 -2.711 -17.144 1.00 78.81 419 PHE A C 1
ATOM 3299 O O . PHE A 1 419 ? 23.413 -1.555 -17.376 1.00 78.81 419 PHE A O 1
ATOM 3306 N N . THR A 1 420 ? 25.039 -3.048 -16.972 1.00 71.19 420 THR A N 1
ATOM 3307 C CA . THR A 1 420 ? 26.166 -2.117 -17.079 1.00 71.19 420 THR A CA 1
ATOM 3308 C C . THR A 1 420 ? 27.196 -2.718 -18.025 1.00 71.19 420 THR A C 1
ATOM 3310 O O . THR A 1 420 ? 27.517 -3.901 -17.926 1.00 71.19 420 THR A O 1
ATOM 3313 N N . CYS A 1 421 ? 27.704 -1.920 -18.966 1.00 65.94 421 CYS A N 1
ATOM 3314 C CA . CYS A 1 421 ? 28.744 -2.390 -19.878 1.00 65.94 421 CYS A CA 1
ATOM 3315 C C . CYS A 1 421 ? 30.038 -2.678 -19.111 1.00 65.94 421 CYS A C 1
ATOM 3317 O O . CYS A 1 421 ? 30.538 -1.826 -18.374 1.00 65.94 421 CYS A O 1
ATOM 3319 N N . ILE A 1 422 ? 30.611 -3.863 -19.331 1.00 65.88 422 ILE A N 1
ATOM 3320 C CA . ILE A 1 422 ? 31.934 -4.220 -18.817 1.00 65.88 422 ILE A CA 1
ATOM 3321 C C . ILE A 1 422 ? 32.976 -3.510 -19.699 1.00 65.88 422 ILE A C 1
ATOM 3323 O O . ILE A 1 422 ? 33.063 -3.814 -20.890 1.00 65.88 422 ILE A O 1
ATOM 3327 N N . PRO A 1 423 ? 33.772 -2.561 -19.172 1.00 60.19 423 PRO A N 1
ATOM 3328 C CA . PRO A 1 423 ? 34.713 -1.817 -19.997 1.00 60.19 423 PRO A CA 1
ATOM 3329 C C . PRO A 1 423 ? 35.888 -2.701 -20.427 1.00 60.19 423 PRO A C 1
ATOM 3331 O O . PRO A 1 423 ? 36.575 -3.306 -19.600 1.00 60.19 423 PRO A O 1
ATOM 3334 N N . VAL A 1 424 ? 36.156 -2.744 -21.732 1.00 59.16 424 VAL A N 1
ATOM 3335 C CA . VAL A 1 424 ? 37.275 -3.505 -22.302 1.00 59.16 424 VAL A CA 1
ATOM 3336 C C . VAL A 1 424 ? 38.584 -2.746 -22.069 1.00 59.16 424 VAL A C 1
ATOM 3338 O O . VAL A 1 424 ? 38.994 -1.907 -22.870 1.00 59.16 424 VAL A O 1
ATOM 3341 N N . VAL A 1 425 ? 39.263 -3.050 -20.960 1.00 59.47 425 VAL A N 1
ATOM 3342 C CA . VAL A 1 425 ? 40.563 -2.452 -20.614 1.00 59.47 425 VAL A CA 1
ATOM 3343 C C . VAL A 1 425 ? 41.681 -3.100 -21.439 1.00 59.47 425 VAL A C 1
ATOM 3345 O O . VAL A 1 425 ? 42.365 -4.025 -20.997 1.00 59.47 425 VAL A O 1
ATOM 3348 N N . THR A 1 426 ? 41.875 -2.604 -22.659 1.00 63.00 426 THR A N 1
ATOM 3349 C CA . THR A 1 426 ? 43.099 -2.847 -23.434 1.00 63.00 426 THR A CA 1
ATOM 3350 C C . THR A 1 426 ? 44.195 -1.880 -22.994 1.00 63.00 426 THR A C 1
ATOM 3352 O O . THR A 1 426 ? 43.924 -0.745 -22.606 1.00 63.00 426 THR A O 1
ATOM 3355 N N . LYS A 1 427 ? 45.456 -2.329 -23.026 1.00 56.66 427 LYS A N 1
ATOM 3356 C CA . LYS A 1 427 ? 46.586 -1.414 -22.829 1.00 56.66 427 LYS A CA 1
ATOM 3357 C C . LYS A 1 427 ? 46.607 -0.393 -23.967 1.00 56.66 427 LYS A C 1
ATOM 3359 O O . LYS A 1 427 ? 46.335 -0.748 -25.110 1.00 56.66 427 LYS A O 1
ATOM 3364 N N . ASP A 1 428 ? 46.945 0.843 -23.617 1.00 61.06 428 ASP A N 1
ATOM 3365 C CA . ASP A 1 428 ? 47.185 1.959 -24.539 1.00 61.06 428 ASP A CA 1
ATOM 3366 C C . ASP A 1 428 ? 45.948 2.497 -25.297 1.00 61.06 428 ASP A C 1
ATOM 3368 O O . ASP A 1 428 ? 46.091 3.277 -26.237 1.00 61.06 428 ASP A O 1
ATOM 3372 N N . VAL A 1 429 ? 44.729 2.169 -24.841 1.00 64.56 429 VAL A N 1
ATOM 3373 C CA . VAL A 1 429 ? 43.472 2.800 -25.295 1.00 64.56 429 VAL A CA 1
ATOM 3374 C C . VAL A 1 429 ? 42.875 3.646 -24.166 1.00 64.56 429 VAL A C 1
ATOM 3376 O O . VAL A 1 429 ? 42.795 3.206 -23.019 1.00 64.56 429 VAL A O 1
ATOM 3379 N N . ALA A 1 430 ? 42.468 4.879 -24.479 1.00 61.53 430 ALA A N 1
ATOM 3380 C CA . ALA A 1 430 ? 41.798 5.756 -23.521 1.00 61.53 430 ALA A CA 1
ATOM 3381 C C . ALA A 1 430 ? 40.404 5.213 -23.163 1.00 61.53 430 ALA A C 1
ATOM 3383 O O . ALA A 1 430 ? 39.692 4.688 -24.015 1.00 61.53 430 ALA A O 1
ATOM 3384 N N . PHE A 1 431 ? 40.002 5.348 -21.898 1.00 60.50 431 PHE A N 1
ATOM 3385 C CA . PHE A 1 431 ? 38.684 4.914 -21.437 1.00 60.50 431 PHE A CA 1
ATOM 3386 C C . PHE A 1 431 ? 37.588 5.829 -22.004 1.00 60.50 431 PHE A C 1
ATOM 3388 O O . PHE A 1 431 ? 37.397 6.947 -21.525 1.00 60.50 431 PHE A O 1
ATOM 3395 N N . GLU A 1 432 ? 36.858 5.346 -23.007 1.00 60.81 432 GLU A N 1
ATOM 3396 C CA . GLU A 1 432 ? 35.634 5.982 -23.494 1.00 60.81 432 GLU A CA 1
ATOM 3397 C C . GLU A 1 432 ? 34.425 5.403 -22.749 1.00 60.81 432 GLU A C 1
ATOM 3399 O O . GLU A 1 432 ? 34.069 4.232 -22.904 1.00 60.81 432 GLU A O 1
ATOM 3404 N N . GLN A 1 433 ? 33.780 6.228 -21.920 1.00 61.69 433 GLN A N 1
ATOM 3405 C CA . GLN A 1 433 ? 32.545 5.855 -21.238 1.00 61.69 433 GLN A CA 1
ATOM 3406 C C . GLN A 1 433 ? 31.377 5.891 -22.231 1.00 61.69 433 GLN A C 1
ATOM 3408 O O . GLN A 1 433 ? 30.775 6.938 -22.456 1.00 61.69 433 GLN A O 1
ATOM 3413 N N . LYS A 1 434 ? 31.068 4.741 -22.834 1.00 68.75 434 LYS A N 1
ATOM 3414 C CA . LYS A 1 434 ? 29.903 4.562 -23.708 1.00 68.75 434 LYS A CA 1
ATOM 3415 C C . LYS A 1 434 ? 28.700 4.070 -22.895 1.00 68.75 434 LYS A C 1
ATOM 3417 O O . LYS A 1 434 ? 28.814 3.085 -22.166 1.00 68.75 434 LYS A O 1
ATOM 3422 N N . ASP A 1 435 ? 27.548 4.712 -23.071 1.00 75.25 435 ASP A N 1
ATOM 3423 C CA . ASP A 1 435 ? 26.276 4.212 -22.542 1.00 75.25 435 ASP A CA 1
ATOM 3424 C C . ASP A 1 435 ? 25.894 2.865 -23.196 1.00 75.25 435 ASP A C 1
ATOM 3426 O O . ASP A 1 435 ? 26.096 2.695 -24.407 1.00 75.25 435 ASP A O 1
ATOM 3430 N N . PRO A 1 436 ? 25.330 1.905 -22.438 1.00 80.81 436 PRO A N 1
ATOM 3431 C CA . PRO A 1 436 ? 24.901 0.622 -22.988 1.00 80.81 436 PRO A CA 1
ATOM 3432 C C . PRO A 1 436 ? 23.735 0.791 -23.974 1.00 80.81 436 PRO A C 1
ATOM 3434 O O . PRO A 1 436 ? 22.768 1.499 -23.691 1.00 80.81 436 PRO A O 1
ATOM 3437 N N . GLU A 1 437 ? 23.794 0.103 -25.118 1.00 88.00 437 GLU A N 1
ATOM 3438 C CA . GLU A 1 437 ? 22.722 0.109 -26.126 1.00 88.00 437 GLU A CA 1
ATOM 3439 C C . GLU A 1 437 ? 21.940 -1.213 -26.162 1.00 88.00 437 GLU A C 1
ATOM 3441 O O . GLU A 1 437 ? 22.115 -2.024 -27.077 1.00 88.00 437 GLU A O 1
ATOM 3446 N N . LEU A 1 438 ? 21.044 -1.426 -25.194 1.00 91.56 438 LEU A N 1
ATOM 3447 C CA . LEU A 1 438 ? 20.313 -2.687 -25.050 1.00 91.56 438 LEU A CA 1
ATOM 3448 C C . LEU A 1 438 ? 19.350 -2.931 -26.230 1.00 91.56 438 LEU A C 1
ATOM 3450 O O . LEU A 1 438 ? 18.627 -2.027 -26.660 1.00 91.56 438 LEU A O 1
ATOM 3454 N N . LYS A 1 439 ? 19.328 -4.157 -26.764 1.00 93.94 439 LYS A N 1
ATOM 3455 C CA . LYS A 1 439 ? 18.547 -4.565 -27.949 1.00 93.94 439 LYS A CA 1
ATOM 3456 C C . LYS A 1 439 ? 17.787 -5.856 -27.645 1.00 93.94 439 LYS A C 1
ATOM 3458 O O . LYS A 1 439 ? 18.408 -6.888 -27.406 1.00 93.94 439 LYS A O 1
ATOM 3463 N N . ILE A 1 440 ? 16.453 -5.813 -27.661 1.00 94.50 440 ILE A N 1
ATOM 3464 C CA . ILE A 1 440 ? 15.585 -6.946 -27.302 1.00 94.50 440 ILE A CA 1
ATOM 3465 C C . ILE A 1 440 ? 14.750 -7.403 -28.504 1.00 94.50 440 ILE A C 1
ATOM 3467 O O . ILE A 1 440 ? 13.920 -6.663 -29.041 1.00 94.50 440 ILE A O 1
ATOM 3471 N N . TYR A 1 441 ? 14.910 -8.674 -28.873 1.00 94.44 441 TYR A N 1
ATOM 3472 C CA . TYR A 1 441 ? 14.139 -9.336 -29.923 1.00 94.44 441 TYR A CA 1
ATOM 3473 C C . TYR A 1 441 ? 13.227 -10.411 -29.317 1.00 94.44 441 TYR A C 1
ATOM 3475 O O . TYR A 1 441 ? 13.692 -11.366 -28.715 1.00 94.44 441 TYR A O 1
ATOM 3483 N N . MET A 1 442 ? 11.911 -10.280 -29.482 1.00 92.69 442 MET A N 1
ATOM 3484 C CA . MET A 1 442 ? 10.876 -11.212 -28.997 1.00 92.69 442 MET A CA 1
ATOM 3485 C C . MET A 1 442 ? 9.988 -11.736 -30.138 1.00 92.69 442 MET A C 1
ATOM 3487 O O . MET A 1 442 ? 8.820 -12.087 -29.935 1.00 92.69 442 MET A O 1
ATOM 3491 N N . ALA A 1 443 ? 10.531 -11.792 -31.354 1.00 91.50 443 ALA A N 1
ATOM 3492 C CA . ALA A 1 443 ? 9.770 -12.116 -32.554 1.00 91.50 443 ALA A CA 1
ATOM 3493 C C . ALA A 1 443 ? 9.267 -13.578 -32.602 1.00 91.50 443 ALA A C 1
ATOM 3495 O O . ALA A 1 443 ? 9.875 -14.477 -32.020 1.00 91.50 443 ALA A O 1
ATOM 3496 N N . GLN A 1 444 ? 8.177 -13.829 -33.340 1.00 92.44 444 GLN A N 1
ATOM 3497 C CA . GLN A 1 444 ? 7.573 -15.166 -33.528 1.00 92.44 444 GLN A CA 1
ATOM 3498 C C . GLN A 1 444 ? 7.256 -15.878 -32.199 1.00 92.44 444 GLN A C 1
ATOM 3500 O O . GLN A 1 444 ? 7.595 -17.043 -31.991 1.00 92.44 444 GLN A O 1
ATOM 3505 N N . ASN A 1 445 ? 6.604 -15.171 -31.279 1.00 93.50 445 ASN A N 1
ATOM 3506 C CA . ASN A 1 445 ? 6.086 -15.745 -30.039 1.00 93.50 445 ASN A CA 1
ATOM 3507 C C . ASN A 1 445 ? 4.544 -15.682 -30.040 1.00 93.50 445 ASN A C 1
ATOM 3509 O O . ASN A 1 445 ? 3.894 -15.503 -31.073 1.00 93.50 445 ASN A O 1
ATOM 3513 N N . ARG A 1 446 ? 3.916 -15.937 -28.893 1.00 92.81 446 ARG A N 1
ATOM 3514 C CA . ARG A 1 446 ? 2.456 -15.989 -28.730 1.00 92.81 446 ARG A CA 1
ATOM 3515 C C . ARG A 1 446 ? 1.954 -14.946 -27.731 1.00 92.81 446 ARG A C 1
ATOM 3517 O O . ARG A 1 446 ? 0.818 -15.070 -27.275 1.00 92.81 446 ARG A O 1
ATOM 3524 N N . LEU A 1 447 ? 2.780 -13.945 -27.424 1.00 92.50 447 LEU A N 1
ATOM 3525 C CA . LEU A 1 447 ? 2.531 -12.939 -26.395 1.00 92.50 447 LEU A CA 1
ATOM 3526 C C . LEU A 1 447 ? 1.226 -12.194 -26.676 1.00 92.50 447 LEU A C 1
ATOM 3528 O O . LEU A 1 447 ? 1.036 -11.658 -27.770 1.00 92.50 447 LEU A O 1
ATOM 3532 N N . THR A 1 448 ? 0.333 -12.158 -25.689 1.00 90.50 448 THR A N 1
ATOM 3533 C CA . THR A 1 448 ? -0.899 -11.348 -25.716 1.00 90.50 448 THR A CA 1
ATOM 3534 C C . THR A 1 448 ? -0.704 -9.968 -25.093 1.00 90.50 448 THR A C 1
ATOM 3536 O O . THR A 1 448 ? -1.432 -9.041 -25.434 1.00 90.50 448 THR A O 1
ATOM 3539 N N . ARG A 1 449 ? 0.308 -9.827 -24.229 1.00 89.38 449 ARG A N 1
ATOM 3540 C CA . ARG A 1 449 ? 0.728 -8.593 -23.557 1.00 89.38 449 ARG A CA 1
ATOM 3541 C C . ARG A 1 449 ? 2.253 -8.506 -23.486 1.00 89.38 449 ARG A C 1
ATOM 3543 O O . ARG A 1 449 ? 2.937 -9.525 -23.573 1.00 89.38 449 ARG A O 1
ATOM 3550 N N . VAL A 1 450 ? 2.763 -7.296 -23.283 1.00 89.00 450 VAL A N 1
ATOM 3551 C CA . VAL A 1 450 ? 4.179 -7.022 -23.001 1.00 89.00 450 VAL A CA 1
ATOM 3552 C C . VAL A 1 450 ? 4.335 -6.827 -21.482 1.00 89.00 450 VAL A C 1
ATOM 3554 O O . VAL A 1 450 ? 3.501 -6.127 -20.904 1.00 89.00 450 VAL A O 1
ATOM 3557 N N . PRO A 1 451 ? 5.334 -7.430 -20.806 1.00 90.19 451 PRO A N 1
ATOM 3558 C CA . PRO A 1 451 ? 5.581 -7.176 -19.384 1.00 90.19 451 PRO A CA 1
ATOM 3559 C C . PRO A 1 451 ? 5.932 -5.705 -19.133 1.00 90.19 451 PRO A C 1
ATOM 3561 O O . PRO A 1 451 ? 6.714 -5.116 -19.879 1.00 90.19 451 PRO A O 1
ATOM 3564 N N . GLY A 1 452 ? 5.387 -5.132 -18.055 1.00 87.31 452 GLY A N 1
ATOM 3565 C CA . GLY A 1 452 ? 5.592 -3.726 -17.686 1.00 87.31 452 GLY A CA 1
ATOM 3566 C C . GLY A 1 452 ? 7.070 -3.355 -17.552 1.00 87.31 452 GLY A C 1
ATOM 3567 O O . GLY A 1 452 ? 7.489 -2.320 -18.056 1.00 87.31 452 GLY A O 1
ATOM 3568 N N . ALA A 1 453 ? 7.872 -4.273 -17.004 1.00 89.81 453 ALA A N 1
ATOM 3569 C CA . ALA A 1 453 ? 9.304 -4.088 -16.783 1.00 89.81 453 ALA A CA 1
ATOM 3570 C C . ALA A 1 453 ? 10.146 -3.868 -18.060 1.00 89.81 453 ALA A C 1
ATOM 3572 O O . ALA A 1 453 ? 11.297 -3.469 -17.938 1.00 89.81 453 ALA A O 1
ATOM 3573 N N . ILE A 1 454 ? 9.617 -4.104 -19.274 1.00 92.56 454 ILE A N 1
ATOM 3574 C CA . ILE A 1 454 ? 10.298 -3.704 -20.525 1.00 92.56 454 ILE A CA 1
ATOM 3575 C C . ILE A 1 454 ? 10.330 -2.177 -20.677 1.00 92.56 454 ILE A C 1
ATOM 3577 O O . ILE A 1 454 ? 11.287 -1.644 -21.229 1.00 92.56 454 ILE A O 1
ATOM 3581 N N . PHE A 1 455 ? 9.307 -1.475 -20.188 1.00 90.12 455 PHE A N 1
ATOM 3582 C CA . PHE A 1 455 ? 9.147 -0.030 -20.365 1.00 90.12 455 PHE A CA 1
ATOM 3583 C C . PHE A 1 455 ? 9.949 0.805 -19.359 1.00 90.12 455 PHE A C 1
ATOM 3585 O O . PHE A 1 455 ? 10.099 2.006 -19.551 1.00 90.12 455 PHE A O 1
ATOM 3592 N N . ASP A 1 456 ? 10.495 0.170 -18.322 1.00 88.94 456 ASP A N 1
ATOM 3593 C CA . ASP A 1 456 ? 11.383 0.799 -17.337 1.00 88.94 456 ASP A CA 1
ATOM 3594 C C . ASP A 1 456 ? 12.879 0.603 -17.689 1.00 88.94 456 ASP A C 1
ATOM 3596 O O . ASP A 1 456 ? 13.766 0.971 -16.918 1.00 88.94 456 ASP A O 1
ATOM 3600 N N . LEU A 1 457 ? 13.184 0.026 -18.862 1.00 89.69 457 LEU A N 1
ATOM 3601 C CA . LEU A 1 457 ? 14.548 -0.157 -19.370 1.00 89.69 457 LEU A CA 1
ATOM 3602 C C . LEU A 1 457 ? 15.048 1.118 -20.068 1.00 89.69 457 LEU A C 1
ATOM 3604 O O . LEU A 1 457 ? 14.955 1.256 -21.287 1.00 89.69 457 LEU A O 1
ATOM 3608 N N . THR A 1 458 ? 15.631 2.034 -19.294 1.00 83.75 458 THR A N 1
ATOM 3609 C CA . THR A 1 458 ? 16.183 3.322 -19.769 1.00 83.75 458 THR A CA 1
ATOM 3610 C C . THR A 1 458 ? 17.162 3.194 -20.941 1.00 83.75 458 THR A C 1
ATOM 3612 O O . THR A 1 458 ? 17.184 4.046 -21.823 1.00 83.75 458 THR A O 1
ATOM 3615 N N . HIS A 1 459 ? 17.948 2.117 -20.978 1.00 87.50 459 HIS A N 1
ATOM 3616 C CA . HIS A 1 4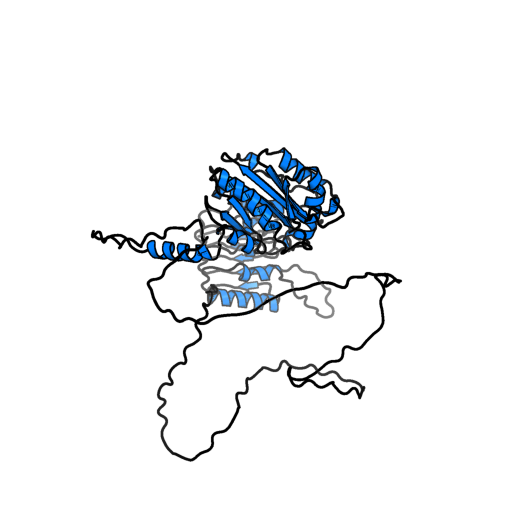59 ? 18.984 1.865 -21.985 1.00 87.50 459 HIS A CA 1
ATOM 3617 C C . HIS A 1 459 ? 18.493 1.089 -23.226 1.00 87.50 459 HIS A C 1
ATOM 3619 O O . HIS A 1 459 ? 19.300 0.672 -24.059 1.00 87.50 459 HIS A O 1
ATOM 3625 N N . LEU A 1 460 ? 17.182 0.855 -23.364 1.00 92.50 460 LEU A N 1
ATOM 3626 C CA . LEU A 1 460 ? 16.612 0.084 -24.471 1.00 92.50 460 LEU A CA 1
ATOM 3627 C C . LEU A 1 460 ? 16.579 0.895 -25.776 1.00 92.50 460 LEU A C 1
ATOM 3629 O O . LEU A 1 460 ? 15.854 1.876 -25.904 1.00 92.50 460 LEU A O 1
ATOM 3633 N N . THR A 1 461 ? 17.337 0.434 -26.772 1.00 93.19 461 THR A N 1
ATOM 3634 C CA . THR A 1 461 ? 17.478 1.071 -28.093 1.00 93.19 461 THR A CA 1
ATOM 3635 C C . THR A 1 461 ? 16.711 0.361 -29.208 1.00 93.19 461 THR A C 1
ATOM 3637 O O . THR A 1 461 ? 16.307 1.010 -30.169 1.00 93.19 461 THR A O 1
ATOM 3640 N N . ILE A 1 462 ? 16.473 -0.950 -29.105 1.00 94.94 462 ILE A N 1
ATOM 3641 C CA . ILE A 1 462 ? 15.689 -1.712 -30.091 1.00 94.94 462 ILE A CA 1
ATOM 3642 C C . ILE A 1 462 ? 14.721 -2.644 -29.365 1.00 94.94 462 ILE A C 1
ATOM 3644 O O . ILE A 1 462 ? 15.143 -3.428 -28.514 1.00 94.94 462 ILE A O 1
ATOM 3648 N N . LEU A 1 463 ? 13.443 -2.603 -29.751 1.00 95.25 463 LEU A N 1
ATOM 3649 C CA . LEU A 1 463 ? 12.401 -3.509 -29.272 1.00 95.25 463 LEU A CA 1
ATOM 3650 C C . LEU A 1 463 ? 11.627 -4.112 -30.452 1.00 95.25 463 LEU A C 1
ATOM 3652 O O . LEU A 1 463 ? 10.852 -3.435 -31.130 1.00 95.25 463 LEU A O 1
ATOM 3656 N N . SER A 1 464 ? 11.802 -5.416 -30.680 1.00 94.50 464 SER A N 1
ATOM 3657 C CA . SER A 1 464 ? 11.100 -6.152 -31.737 1.00 94.50 464 SER A CA 1
ATOM 3658 C C . SER A 1 464 ? 10.114 -7.169 -31.163 1.00 94.50 464 SER A C 1
ATOM 3660 O O . SER A 1 464 ? 10.496 -8.211 -30.640 1.00 94.50 464 SER A O 1
ATOM 3662 N N . LEU A 1 465 ? 8.823 -6.879 -31.309 1.00 93.44 465 LEU A N 1
ATOM 3663 C CA . LEU A 1 465 ? 7.670 -7.685 -30.889 1.00 93.44 465 LEU A CA 1
ATOM 3664 C C . LEU A 1 465 ? 6.934 -8.312 -32.095 1.00 93.44 465 LEU A C 1
ATOM 3666 O O . LEU A 1 465 ? 5.790 -8.759 -31.974 1.00 93.44 465 LEU A O 1
ATOM 3670 N N . ARG A 1 466 ? 7.580 -8.347 -33.268 1.00 93.94 466 ARG A N 1
ATOM 3671 C CA . ARG A 1 466 ? 7.020 -8.822 -34.545 1.00 93.94 466 ARG A CA 1
ATOM 3672 C C . ARG A 1 466 ? 6.463 -10.253 -34.474 1.00 93.94 466 ARG A C 1
ATOM 3674 O O . ARG A 1 466 ? 7.101 -11.128 -33.897 1.00 93.94 466 ARG A O 1
ATOM 3681 N N . HIS A 1 467 ? 5.340 -10.531 -35.142 1.00 93.50 467 HIS A N 1
ATOM 3682 C CA . HIS A 1 467 ? 4.678 -11.849 -35.126 1.00 93.50 467 HIS A CA 1
ATOM 3683 C C . HIS A 1 467 ? 4.368 -12.329 -33.695 1.00 93.50 467 HIS A C 1
ATOM 3685 O O . HIS A 1 467 ? 4.937 -13.305 -33.206 1.00 93.50 467 HIS A O 1
ATOM 3691 N N . ASN A 1 468 ? 3.460 -11.620 -33.027 1.00 94.38 468 ASN A N 1
ATOM 3692 C CA . ASN A 1 468 ? 2.901 -11.985 -31.724 1.00 94.38 468 ASN A CA 1
ATOM 3693 C C . ASN A 1 468 ? 1.361 -11.877 -31.771 1.00 94.38 468 ASN A C 1
ATOM 3695 O O . ASN A 1 468 ? 0.754 -11.830 -32.844 1.00 94.38 468 ASN A O 1
ATOM 3699 N N . LYS A 1 469 ? 0.690 -11.910 -30.614 1.00 93.44 469 LYS A N 1
ATOM 3700 C CA . LYS A 1 469 ? -0.776 -11.825 -30.495 1.00 93.44 469 LYS A CA 1
ATOM 3701 C C . LYS A 1 469 ? -1.229 -10.581 -29.720 1.00 93.44 469 LYS A C 1
ATOM 3703 O O . LYS A 1 469 ? -2.348 -10.585 -29.206 1.00 93.44 469 LYS A O 1
ATOM 3708 N N . LEU A 1 470 ? -0.393 -9.541 -29.644 1.00 92.56 470 LEU A N 1
ATOM 3709 C CA . LEU A 1 470 ? -0.673 -8.315 -28.891 1.00 92.56 470 LEU A CA 1
ATOM 3710 C C . LEU A 1 470 ? -1.937 -7.637 -29.432 1.00 92.56 470 LEU A C 1
ATOM 3712 O O . LEU A 1 470 ? -2.041 -7.416 -30.639 1.00 92.56 470 LEU A O 1
ATOM 3716 N N . THR A 1 471 ? -2.893 -7.326 -28.556 1.00 90.38 471 THR A N 1
ATOM 3717 C CA . THR A 1 471 ? -4.160 -6.647 -28.907 1.00 90.38 471 THR A CA 1
ATOM 3718 C C . THR A 1 471 ? -4.109 -5.132 -28.730 1.00 90.38 471 THR A C 1
ATOM 3720 O O . THR A 1 471 ? -4.874 -4.405 -29.366 1.00 90.38 471 THR A O 1
ATOM 3723 N N . GLU A 1 472 ? -3.193 -4.678 -27.885 1.00 90.06 472 GLU A N 1
ATOM 3724 C CA . GLU A 1 472 ? -2.934 -3.293 -27.510 1.00 90.06 472 GLU A CA 1
ATOM 3725 C C . GLU A 1 472 ? -1.444 -3.136 -27.172 1.00 90.06 472 GLU A C 1
ATOM 3727 O O . GLU A 1 472 ? -0.746 -4.119 -26.902 1.00 90.06 472 GLU A O 1
ATOM 3732 N N . LEU A 1 473 ? -0.962 -1.897 -27.211 1.00 90.31 473 LEU A N 1
ATOM 3733 C CA . LEU A 1 473 ? 0.363 -1.500 -26.749 1.00 90.31 473 LEU A CA 1
ATOM 3734 C C . LEU A 1 473 ? 0.135 -0.509 -25.594 1.00 90.31 473 LEU A C 1
ATOM 3736 O O . LEU A 1 473 ? -0.638 0.430 -25.785 1.00 90.31 473 LEU A O 1
ATOM 3740 N N . PRO A 1 474 ? 0.718 -0.709 -24.401 1.00 90.69 474 PRO A N 1
ATOM 3741 C CA . PRO A 1 474 ? 0.393 0.124 -23.249 1.00 90.69 474 PRO A CA 1
ATOM 3742 C C . PRO A 1 474 ? 0.989 1.541 -23.382 1.00 90.69 474 PRO A C 1
ATOM 3744 O O . PRO A 1 474 ? 2.085 1.680 -23.934 1.00 90.69 474 PRO A O 1
ATOM 3747 N N . PRO A 1 475 ? 0.344 2.573 -22.797 1.00 89.00 475 PRO A N 1
ATOM 3748 C CA . PRO A 1 475 ? 0.856 3.951 -22.735 1.00 89.00 475 PRO A CA 1
ATOM 3749 C C . PRO A 1 475 ? 2.304 4.083 -22.246 1.00 89.00 475 PRO A C 1
ATOM 3751 O O . PRO A 1 475 ? 3.042 4.952 -22.698 1.00 89.00 475 PRO A O 1
ATOM 3754 N N . ALA A 1 476 ? 2.743 3.164 -21.377 1.00 90.12 476 ALA A N 1
ATOM 3755 C CA . ALA A 1 476 ? 4.098 3.117 -20.827 1.00 90.12 476 ALA A CA 1
ATOM 3756 C C . ALA A 1 476 ? 5.222 3.063 -21.884 1.00 90.12 476 ALA A C 1
ATOM 3758 O O . ALA A 1 476 ? 6.367 3.349 -21.546 1.00 90.12 476 ALA A O 1
ATOM 3759 N N . VAL A 1 477 ? 4.919 2.751 -23.152 1.00 88.94 477 VAL A N 1
ATOM 3760 C CA . VAL A 1 477 ? 5.884 2.817 -24.261 1.00 88.94 477 VAL A CA 1
ATOM 3761 C C . VAL A 1 477 ? 6.565 4.189 -24.395 1.00 88.94 477 VAL A C 1
ATOM 3763 O O . VAL A 1 477 ? 7.727 4.237 -24.788 1.00 88.94 477 VAL A O 1
ATOM 3766 N N . ALA A 1 478 ? 5.900 5.277 -23.990 1.00 86.94 478 ALA A N 1
ATOM 3767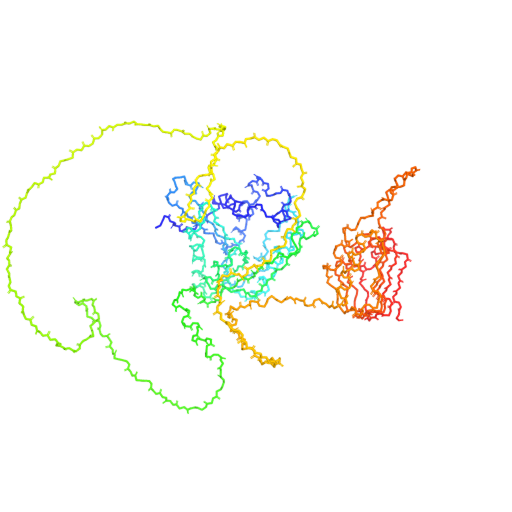 C CA . ALA A 1 478 ? 6.442 6.638 -24.004 1.00 86.94 478 ALA A CA 1
ATOM 3768 C C . ALA A 1 478 ? 7.695 6.843 -23.128 1.00 86.94 478 ALA A C 1
ATOM 3770 O O . ALA A 1 478 ? 8.528 7.687 -23.444 1.00 86.94 478 ALA A O 1
ATOM 3771 N N . LYS A 1 479 ? 7.879 6.030 -22.074 1.00 89.25 479 LYS A N 1
ATOM 3772 C CA . LYS A 1 479 ? 9.052 6.084 -21.177 1.00 89.25 479 LYS A CA 1
ATOM 3773 C C . LYS A 1 479 ? 10.382 5.758 -21.874 1.00 89.25 479 LYS A C 1
ATOM 3775 O O . LYS A 1 479 ? 11.455 6.024 -21.334 1.00 89.25 479 LYS A O 1
ATOM 3780 N N . LEU A 1 480 ? 10.335 5.126 -23.047 1.00 90.19 480 LEU A N 1
ATOM 3781 C CA . LEU A 1 480 ? 11.508 4.604 -23.747 1.00 90.19 480 LEU A CA 1
ATOM 3782 C C . LEU A 1 480 ? 12.185 5.676 -24.623 1.00 90.19 480 LEU A C 1
ATOM 3784 O O . LEU A 1 480 ? 12.354 5.494 -25.826 1.00 90.19 480 LEU A O 1
ATOM 3788 N N . HIS A 1 481 ? 12.609 6.791 -24.023 1.00 85.75 481 HIS A N 1
ATOM 3789 C CA . HIS A 1 481 ? 13.177 7.954 -24.733 1.00 85.75 481 HIS A CA 1
ATOM 3790 C C . HIS A 1 481 ? 14.422 7.631 -25.595 1.00 85.75 481 HIS A C 1
ATOM 3792 O O . HIS A 1 481 ? 14.686 8.291 -26.601 1.00 85.75 481 HIS A O 1
ATOM 3798 N N . HIS A 1 482 ? 15.177 6.585 -25.237 1.00 89.38 482 HIS A N 1
ATOM 3799 C CA . HIS A 1 482 ? 16.370 6.127 -25.962 1.00 89.38 482 HIS A CA 1
ATOM 3800 C C . HIS A 1 482 ? 16.084 5.116 -27.094 1.00 89.38 482 HIS A C 1
ATOM 3802 O O . HIS A 1 482 ? 17.022 4.675 -27.768 1.00 89.38 482 HIS A O 1
ATOM 3808 N N . LEU A 1 483 ? 14.817 4.752 -27.321 1.00 93.62 483 LEU A N 1
ATOM 3809 C CA . LEU A 1 483 ? 14.408 3.758 -28.312 1.00 93.62 483 LEU A CA 1
ATOM 3810 C C . LEU A 1 483 ? 14.571 4.291 -29.740 1.00 93.62 483 LEU A C 1
ATOM 3812 O O . LEU A 1 483 ? 13.979 5.303 -30.091 1.00 93.62 483 LEU A O 1
ATOM 3816 N N . LYS A 1 484 ? 15.333 3.569 -30.567 1.00 93.50 484 LYS A N 1
ATOM 3817 C CA . LYS A 1 484 ? 15.610 3.876 -31.981 1.00 93.50 484 LYS A CA 1
ATOM 3818 C C . LYS A 1 484 ? 14.735 3.080 -32.945 1.00 93.50 484 LYS A C 1
ATOM 3820 O O . LYS A 1 484 ? 14.262 3.621 -33.941 1.00 93.50 484 LYS A O 1
ATOM 3825 N N . GLU A 1 485 ? 14.491 1.799 -32.654 1.00 94.50 485 GLU A N 1
ATOM 3826 C CA . GLU A 1 485 ? 13.595 0.952 -33.453 1.00 94.50 485 GLU A CA 1
ATOM 3827 C C . GLU A 1 485 ? 12.533 0.257 -32.590 1.00 94.50 485 GLU A C 1
ATOM 3829 O O . GLU A 1 485 ? 12.853 -0.514 -31.682 1.00 94.50 485 GLU A O 1
ATOM 3834 N N . LEU A 1 486 ? 11.262 0.471 -32.945 1.00 94.50 486 LEU A N 1
ATOM 3835 C CA . LEU A 1 486 ? 10.108 -0.250 -32.413 1.00 94.50 486 LEU A CA 1
ATOM 3836 C C . LEU A 1 486 ? 9.411 -1.023 -33.537 1.00 94.50 486 LEU A C 1
ATOM 3838 O O . LEU A 1 486 ? 8.865 -0.438 -34.475 1.00 94.50 486 LEU A O 1
ATOM 3842 N N . ASN A 1 487 ? 9.379 -2.351 -33.432 1.00 93.88 487 ASN A N 1
ATOM 3843 C CA . ASN A 1 487 ? 8.734 -3.207 -34.424 1.00 93.88 487 ASN A CA 1
ATOM 3844 C C . ASN A 1 487 ? 7.614 -4.043 -33.794 1.00 93.88 487 ASN A C 1
ATOM 3846 O O . ASN A 1 487 ? 7.871 -5.008 -33.080 1.00 93.88 487 ASN A O 1
ATOM 3850 N N . VAL A 1 488 ? 6.366 -3.692 -34.098 1.00 93.38 488 VAL A N 1
ATOM 3851 C CA . VAL A 1 488 ? 5.146 -4.374 -33.636 1.00 93.38 488 VAL A CA 1
ATOM 3852 C C . VAL A 1 488 ? 4.359 -5.018 -34.789 1.00 93.38 488 VAL A C 1
ATOM 3854 O O . VAL A 1 488 ? 3.213 -5.422 -34.599 1.00 93.38 488 VAL A O 1
ATOM 3857 N N . SER A 1 489 ? 4.972 -5.163 -35.970 1.00 93.44 489 SER A N 1
ATOM 3858 C CA . SER A 1 489 ? 4.344 -5.754 -37.166 1.00 93.44 489 SER A CA 1
ATOM 3859 C C . SER A 1 489 ? 3.789 -7.171 -36.955 1.00 93.44 489 SER A C 1
ATOM 3861 O O . SER A 1 489 ? 4.278 -7.942 -36.124 1.00 93.44 489 SER A O 1
ATOM 3863 N N . HIS A 1 490 ? 2.762 -7.531 -37.729 1.00 91.94 490 HIS A N 1
ATOM 3864 C CA . HIS A 1 490 ? 2.037 -8.807 -37.616 1.00 91.94 490 HIS A CA 1
ATOM 3865 C C . HIS A 1 490 ? 1.550 -9.122 -36.181 1.00 91.94 490 HIS A C 1
ATOM 3867 O O . HIS A 1 490 ? 1.759 -10.222 -35.660 1.00 91.94 490 HIS A O 1
ATOM 3873 N N . ASN A 1 491 ? 0.920 -8.144 -35.527 1.00 93.00 491 ASN A N 1
ATOM 3874 C CA . ASN A 1 491 ? 0.182 -8.312 -34.269 1.00 93.00 491 ASN A CA 1
ATOM 3875 C C . ASN A 1 491 ? -1.331 -8.122 -34.494 1.00 93.00 491 ASN A C 1
ATOM 3877 O O . ASN A 1 491 ? -1.800 -8.044 -35.626 1.00 93.00 491 ASN A O 1
ATOM 3881 N N . ARG A 1 492 ? -2.122 -8.078 -33.415 1.00 91.00 492 ARG A N 1
ATOM 3882 C CA . ARG A 1 492 ? -3.587 -7.899 -33.435 1.00 91.00 492 ARG A CA 1
ATOM 3883 C C . ARG A 1 492 ? -4.009 -6.544 -32.854 1.00 91.00 492 ARG A C 1
ATOM 3885 O O . ARG A 1 492 ? -5.103 -6.430 -32.298 1.00 91.00 492 ARG A O 1
ATOM 3892 N N . LEU A 1 493 ? -3.126 -5.548 -32.955 1.00 89.69 493 LEU A N 1
ATOM 3893 C CA . LEU A 1 493 ? -3.311 -4.212 -32.394 1.00 89.69 493 LEU A CA 1
ATOM 3894 C C . LEU A 1 493 ? -4.562 -3.555 -32.986 1.00 89.69 493 LEU A C 1
ATOM 3896 O O . LEU A 1 493 ? -4.685 -3.424 -34.202 1.00 89.69 493 LEU A O 1
ATOM 3900 N N . ARG A 1 494 ? -5.498 -3.151 -32.121 1.00 87.12 494 ARG A N 1
ATOM 3901 C CA . ARG A 1 494 ? -6.731 -2.449 -32.535 1.00 87.12 494 ARG A CA 1
ATOM 3902 C C . ARG A 1 494 ? -6.554 -0.938 -32.640 1.00 87.12 494 ARG A C 1
ATOM 3904 O O . ARG A 1 494 ? -7.273 -0.288 -33.390 1.00 87.12 494 ARG A O 1
ATOM 3911 N N . HIS A 1 495 ? -5.643 -0.400 -31.845 1.00 87.50 495 HIS A N 1
ATOM 3912 C CA . HIS A 1 495 ? -5.290 1.008 -31.747 1.00 87.50 495 HIS A CA 1
ATOM 3913 C C . HIS A 1 495 ? -3.851 1.107 -31.224 1.00 87.50 495 HIS A C 1
ATOM 3915 O O . HIS A 1 495 ? -3.284 0.120 -30.747 1.00 87.50 495 HIS A O 1
ATOM 3921 N N . LEU A 1 496 ? -3.275 2.301 -31.320 1.00 88.38 496 LEU A N 1
ATOM 3922 C CA . LEU A 1 496 ? -2.010 2.659 -30.685 1.00 88.38 496 LEU A CA 1
ATOM 3923 C C . LEU A 1 496 ? -2.299 3.663 -29.556 1.00 88.38 496 LEU A C 1
ATOM 3925 O O . LEU A 1 496 ? -3.252 4.436 -29.695 1.00 88.38 496 LEU A O 1
ATOM 3929 N N . PRO A 1 497 ? -1.521 3.655 -28.460 1.00 90.56 497 PRO A N 1
ATOM 3930 C CA . PRO A 1 497 ? -1.632 4.657 -27.402 1.00 90.56 497 PRO A CA 1
ATOM 3931 C C . PRO A 1 497 ? -1.290 6.050 -27.953 1.00 90.56 497 PRO A C 1
ATOM 3933 O O . PRO A 1 497 ? -0.437 6.175 -28.836 1.00 90.56 497 PRO A O 1
ATOM 3936 N N . VAL A 1 498 ? -1.945 7.097 -27.444 1.00 90.19 498 VAL A N 1
ATOM 3937 C CA . VAL A 1 498 ? -1.680 8.488 -27.868 1.00 90.19 498 VAL A CA 1
ATOM 3938 C C . VAL A 1 498 ? -0.297 8.948 -27.402 1.00 90.19 498 VAL A C 1
ATOM 3940 O O . VAL A 1 498 ? 0.387 9.695 -28.094 1.00 90.19 498 VAL A O 1
ATOM 3943 N N . GLU A 1 499 ? 0.155 8.388 -26.287 1.00 91.19 499 GLU A N 1
ATOM 3944 C CA . GLU A 1 499 ? 1.457 8.570 -25.656 1.00 91.19 499 GLU A CA 1
ATOM 3945 C C . GLU A 1 499 ? 2.610 8.090 -26.563 1.00 91.19 499 GLU A C 1
ATOM 3947 O O . GLU A 1 499 ? 3.745 8.533 -26.420 1.00 91.19 499 GLU A O 1
ATOM 3952 N N . LEU A 1 500 ? 2.335 7.268 -27.590 1.00 88.75 500 LEU A N 1
ATOM 3953 C CA . LEU A 1 500 ? 3.324 6.929 -28.623 1.00 88.75 500 LEU A CA 1
ATOM 3954 C C . LEU A 1 500 ? 3.839 8.174 -29.3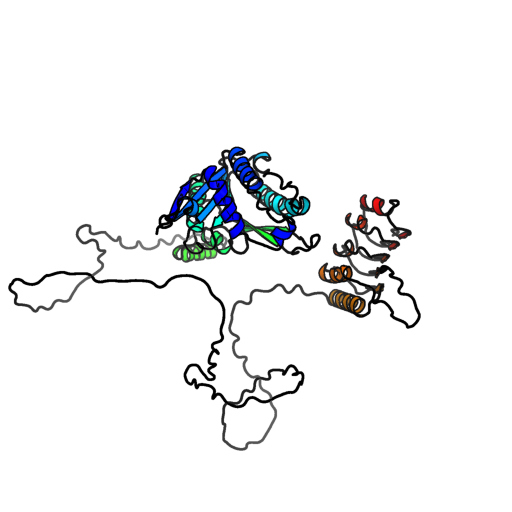75 1.00 88.75 500 LEU A C 1
ATOM 3956 O O . LEU A 1 500 ? 4.946 8.146 -29.910 1.00 88.75 500 LEU A O 1
ATOM 3960 N N . LEU A 1 501 ? 3.065 9.267 -29.404 1.00 87.44 501 LEU A N 1
ATOM 3961 C CA . LEU A 1 501 ? 3.479 10.547 -29.988 1.00 87.44 501 LEU A CA 1
ATOM 3962 C C . LEU A 1 501 ? 4.653 11.193 -29.232 1.00 87.44 501 LEU A C 1
ATOM 3964 O O . LEU A 1 501 ? 5.422 11.931 -29.842 1.00 87.44 501 LEU A O 1
ATOM 3968 N N . GLU A 1 502 ? 4.849 10.883 -27.948 1.00 87.12 502 GLU A N 1
ATOM 3969 C CA . GLU A 1 502 ? 5.976 11.392 -27.150 1.00 87.12 502 GLU A CA 1
ATOM 3970 C C . GLU A 1 502 ? 7.319 10.802 -27.615 1.00 87.12 502 GLU A C 1
ATOM 3972 O O . GLU A 1 502 ? 8.360 11.453 -27.521 1.00 87.12 502 GLU A O 1
ATOM 3977 N N . LEU A 1 503 ? 7.308 9.616 -28.238 1.00 85.19 503 LEU A N 1
ATOM 3978 C CA . LEU A 1 503 ? 8.498 9.056 -28.888 1.00 85.19 503 LEU A CA 1
ATOM 3979 C C . LEU A 1 503 ? 8.874 9.768 -30.200 1.00 85.19 503 LEU A C 1
ATOM 3981 O O . LEU A 1 503 ? 9.968 9.549 -30.708 1.00 85.19 503 LEU A O 1
ATOM 3985 N N . PHE A 1 504 ? 8.005 10.638 -30.724 1.00 84.31 504 PHE A N 1
ATOM 3986 C CA . PHE A 1 504 ? 8.295 11.536 -31.849 1.00 84.31 504 PHE A CA 1
ATOM 3987 C C . PHE A 1 504 ? 8.618 12.974 -31.400 1.00 84.31 504 PHE A C 1
ATOM 3989 O O . PHE A 1 504 ? 8.785 13.858 -32.242 1.00 84.31 504 PHE A O 1
ATOM 3996 N N . ALA A 1 505 ? 8.688 13.232 -30.088 1.00 84.75 505 ALA A N 1
ATOM 3997 C CA . ALA A 1 505 ? 9.128 14.517 -29.554 1.00 84.75 505 ALA A CA 1
ATOM 3998 C C . ALA A 1 505 ? 10.632 14.755 -29.828 1.00 84.75 505 ALA A C 1
ATOM 4000 O O . ALA A 1 505 ? 11.375 13.786 -29.990 1.00 84.75 505 ALA A O 1
ATOM 4001 N N . PRO A 1 506 ? 11.114 16.016 -29.833 1.00 76.81 506 PRO A N 1
ATOM 4002 C CA . PRO A 1 506 ? 12.511 16.343 -30.157 1.00 76.81 506 PRO A CA 1
ATOM 4003 C C . PRO A 1 506 ? 13.566 15.672 -29.264 1.00 76.81 506 PRO A C 1
ATOM 4005 O O . PRO A 1 506 ? 14.706 15.506 -29.691 1.00 76.81 506 PRO A O 1
ATOM 4008 N N . ASP A 1 507 ? 13.186 15.297 -28.041 1.00 80.38 507 ASP A N 1
ATOM 4009 C CA . ASP A 1 507 ? 14.066 14.678 -27.044 1.00 80.38 507 ASP A CA 1
ATOM 4010 C C . ASP A 1 507 ? 14.140 13.138 -27.166 1.00 80.38 507 ASP A C 1
ATOM 4012 O O . ASP A 1 507 ? 14.964 12.496 -26.509 1.00 80.38 507 ASP A O 1
ATOM 4016 N N . SER A 1 508 ? 13.302 12.537 -28.020 1.00 83.81 508 SER A N 1
ATOM 4017 C CA . SER A 1 508 ? 13.203 11.089 -28.238 1.00 83.81 508 SER A CA 1
ATOM 4018 C C . SER A 1 508 ? 13.997 10.640 -29.472 1.00 83.81 508 SER A C 1
ATOM 4020 O O . SER A 1 508 ? 14.072 11.342 -30.478 1.00 83.81 508 SER A O 1
ATOM 4022 N N . LYS A 1 509 ? 14.595 9.441 -29.420 1.00 87.69 509 LYS A N 1
ATOM 4023 C CA . LYS A 1 509 ? 15.535 8.942 -30.451 1.00 87.69 509 LYS A CA 1
ATOM 4024 C C . LYS A 1 509 ? 14.920 7.993 -31.496 1.00 87.69 509 LYS A C 1
ATOM 4026 O O . LYS A 1 509 ? 15.657 7.213 -32.095 1.00 87.69 509 LYS A O 1
ATOM 4031 N N . LEU A 1 510 ? 13.599 8.015 -31.701 1.00 90.06 510 LEU A N 1
ATOM 4032 C CA . LEU A 1 510 ? 12.894 7.012 -32.513 1.00 90.06 510 LEU A CA 1
ATOM 4033 C C . LEU A 1 510 ? 13.047 7.248 -34.025 1.00 90.06 510 LEU A C 1
ATOM 4035 O O . LEU A 1 510 ? 12.278 7.984 -34.640 1.00 90.06 510 LEU A O 1
ATOM 4039 N N . ASP A 1 511 ? 13.986 6.531 -34.639 1.00 89.44 511 ASP A N 1
ATOM 4040 C CA . ASP A 1 511 ? 14.233 6.564 -36.086 1.00 89.44 511 ASP A CA 1
ATOM 4041 C C . ASP A 1 511 ? 13.240 5.703 -36.892 1.00 89.44 511 ASP A C 1
ATOM 4043 O O . ASP A 1 511 ? 12.958 5.984 -38.061 1.00 89.44 511 ASP A O 1
ATOM 4047 N N . LYS A 1 512 ? 12.742 4.599 -36.310 1.00 91.62 512 LYS A N 1
ATOM 4048 C CA . LYS A 1 512 ? 12.032 3.554 -37.067 1.00 91.62 512 LYS A CA 1
ATOM 4049 C C . LYS A 1 512 ? 10.897 2.895 -36.284 1.00 91.62 512 LYS A C 1
ATOM 4051 O O . LYS A 1 512 ? 11.115 2.141 -35.338 1.00 91.62 512 LYS A O 1
ATOM 4056 N N . LEU A 1 513 ? 9.672 3.092 -36.768 1.00 91.69 513 LEU A N 1
ATOM 4057 C CA . LEU A 1 513 ? 8.456 2.469 -36.245 1.00 91.69 513 LEU A CA 1
ATOM 4058 C C . LEU A 1 513 ? 7.813 1.564 -37.307 1.00 91.69 513 LEU A C 1
ATOM 4060 O O . LEU A 1 513 ? 7.456 2.024 -38.391 1.00 91.69 513 LEU A O 1
ATOM 4064 N N . VAL A 1 514 ? 7.640 0.274 -37.002 1.00 91.62 514 VAL A N 1
ATOM 4065 C CA . VAL A 1 514 ? 7.080 -0.719 -37.938 1.00 91.62 514 VAL A CA 1
ATOM 4066 C C . VAL A 1 514 ? 5.825 -1.360 -37.345 1.00 91.62 514 VAL A C 1
ATOM 4068 O O . VAL A 1 514 ? 5.913 -2.181 -36.435 1.00 91.62 514 VAL A O 1
ATOM 4071 N N . ILE A 1 515 ? 4.652 -0.997 -37.876 1.00 86.38 515 ILE A N 1
ATOM 4072 C CA . ILE A 1 515 ? 3.331 -1.422 -37.359 1.00 86.38 515 ILE A CA 1
ATOM 4073 C C . ILE A 1 515 ? 2.565 -2.337 -38.336 1.00 86.38 515 ILE A C 1
ATOM 4075 O O . ILE A 1 515 ? 1.617 -3.005 -37.934 1.00 86.38 515 ILE A O 1
ATOM 4079 N N . LEU A 1 516 ? 2.968 -2.386 -39.612 1.00 76.31 516 LEU A N 1
ATOM 4080 C CA . LEU A 1 516 ? 2.201 -3.023 -40.693 1.00 76.31 516 LEU A CA 1
ATOM 4081 C C . LEU A 1 516 ? 1.912 -4.525 -40.461 1.00 76.31 516 LEU A C 1
ATOM 4083 O O . LEU A 1 516 ? 2.691 -5.241 -39.826 1.00 76.31 516 LEU A O 1
ATOM 4087 N N . SER A 1 517 ? 0.752 -4.959 -40.962 1.00 59.09 517 SER A N 1
ATOM 4088 C CA . SER A 1 517 ? 0.077 -6.232 -40.655 1.00 59.09 517 SER A CA 1
ATOM 4089 C C . SER A 1 517 ? 0.655 -7.476 -41.319 1.00 59.09 517 SER A C 1
ATOM 4091 O O . SER A 1 517 ? 1.321 -7.375 -42.369 1.00 59.09 517 SER A O 1
#

Organism: Gibberella intermedia (NCBI:txid948311)

Sequence (517 aa):
MPLKVLPATETDAHRAVAIETVAYGPSPVGAVLFPGGRTSESSTRVVDLIASRRKDAACRWAKVIDTDIEKEEDQMIAFAMWYIWETPPTEEQHSFPSYRGPSCNAEACELFFGGMDNMRVNYMKGKPYVYLKLLHTDPKHHRRGAASLLLNSGLAEADRLGVPACLESSVQGRKLYEKFGFEEVDRHTSDFSSWGGPSDVIVPLMIRPVGGRPINKENEIDEKKKKHHLCLSPMSSEELSLPVLPAVSWDEQSQTFSNNPRKRVRNAAPKHAPSSTFNNSSDPAIFSSDDDPALDNYVEGRRKKRYIGSWFQQHPTSSDSTFSELHVPKQRRQWTRQADSGVFLGSDGNESDVLETVPEVPKPRLPQLDRVVRRVSRAEQVARDRVRACLDAGEETIDFWSLGLEDVSNDTISPLSQFTCIPVVTKDVAFEQKDPELKIYMAQNRLTRVPGAIFDLTHLTILSLRHNKLTELPPAVAKLHHLKELNVSHNRLRHLPVELLELFAPDSKLDKLVILS

pLDDT: mean 72.32, std 24.07, range [25.47, 97.81]

InterPro domains:
  IPR000182 GNAT domain [PF13673] (129-188)
  IPR000182 GNAT domain [PS51186] (63-208)
  IPR001611 Leucine-rich repeat [PF13855] (441-493)
  IPR001611 Leucine-rich repeat [PS51450] (459-480)
  IPR001611 Leucine-rich repeat [PS51450] (482-504)
  IPR003591 Leucine-rich repeat, typical subtype [SM00369] (457-479)
  IPR003591 Leucine-rich repeat, typical subtype [SM00369] (480-503)
  IPR016181 Acyl-CoA N-acyltransferase [SSF55729] (1-190)
  IPR032675 Leucine-rich repeat domain superfamily [G3DSA:3.80.10.10] (388-517)
  IPR052523 Trichothecene Biosynthesis Acetyltransferases [PTHR42791] (2-223)

Foldseek 3Di:
DQKDKDWDDLVCLLVAVVQVPQQVDDDLLQCQFFVVHVPPPSPPSSCLVVCLCVQDVQWTKMFMFRNVDPDPSPRTFKIWIKGFFLFFDDPSNLDRPQSDDPGGPNVSSCLPVVQVSVVVCVVCPGFGEMETEDIGGRPVCPPVCRSVVVVCVRVVSCQVSQHKYKYWDDPVCVVVVVQQQKDFDDWRFAQSVVSVGHGGDIITIIMHHRPRHGPDVVCVVVVVVVVVPPPDDDDDDDDDDDDDDDDFDDDPVPRDTDDDDDDDDDDDDDDDDDDDDDDDDDDDDDDDDDDDDDDDDDDDDDDDFDWDDDPVDTDTDDDDDDDDDDDDDDDDDDDDDDDDDDDDDDDDDDDDDDDDDDDDDDDDDDPPDPPPPVPQDPLQVVLLVQLVVCQVVLPLEGESEPSQDADHELVSQLVLLVRDHDFDDDPPDDGDDDQRQHEYANEQYAYQADYLNVLSNQNYAYDAPHNYAHQEHDLSVLSNQNYAEDAPENYNHPDYDPSVVSCVDPSGNHNYYHHYD

Radius of gyration: 36.64 Å; chains: 1; bounding box: 92×90×117 Å